Protein 5YEQ (pdb70)

Structure (mmCIF, N/CA/C/O backbone):
data_5YEQ
#
_entry.id   5YEQ
#
_cell.length_a   48.434
_cell.length_b   90.827
_cell.length_c   154.105
_cell.angle_alpha   90.00
_cell.angle_beta   90.00
_cell.angle_gamma   90.00
#
_symmetry.space_group_name_H-M   'P 21 21 21'
#
loop_
_entity.id
_entity.type
_entity.pdbx_description
1 polymer 'Ketol-acid reductoisomerase (NADP(+))'
2 non-polymer 'SULFATE ION'
3 non-polymer 'MAGNESIUM ION'
4 non-polymer 1,2-ETHANEDIOL
5 water water
#
loop_
_atom_site.group_PDB
_atom_site.id
_atom_site.type_symbol
_atom_site.label_atom_id
_atom_site.label_alt_id
_atom_site.label_comp_id
_atom_site.label_asym_id
_atom_site.label_entity_id
_atom_site.label_seq_id
_atom_site.pdbx_PDB_ins_code
_atom_site.Cartn_x
_atom_site.Cartn_y
_atom_site.Cartn_z
_atom_site.occupancy
_atom_site.B_iso_or_equiv
_atom_site.auth_seq_id
_atom_site.auth_comp_id
_atom_site.auth_asym_id
_atom_site.auth_atom_id
_atom_site.pdbx_PDB_model_num
ATOM 1 N N . ALA A 1 2 ? -8.122 107.993 31.783 1.00 47.80 2 ALA A N 1
ATOM 2 C CA . ALA A 1 2 ? -7.719 109.370 32.171 1.00 44.34 2 ALA A CA 1
ATOM 3 C C . ALA A 1 2 ? -8.356 110.336 31.219 1.00 38.94 2 ALA A C 1
ATOM 4 O O . ALA A 1 2 ? -8.679 109.974 30.102 1.00 43.64 2 ALA A O 1
ATOM 6 N N . LYS A 1 3 ? -8.514 111.581 31.661 1.00 40.24 3 LYS A N 1
ATOM 7 C CA . LYS A 1 3 ? -8.957 112.665 30.813 1.00 34.93 3 LYS A CA 1
ATOM 8 C C . LYS A 1 3 ? -7.885 112.905 29.782 1.00 35.72 3 LYS A C 1
ATOM 9 O O . LYS A 1 3 ? -6.688 113.017 30.110 1.00 36.82 3 LYS A O 1
ATOM 15 N N . ILE A 1 4 ? -8.287 112.960 28.528 1.00 36.73 4 ILE A N 1
ATOM 16 C CA . ILE A 1 4 ? -7.371 113.358 27.464 1.00 34.47 4 ILE A CA 1
ATOM 17 C C . ILE A 1 4 ? -7.769 114.783 27.088 1.00 41.03 4 ILE A C 1
ATOM 18 O O . ILE A 1 4 ? -8.958 115.062 26.847 1.00 35.96 4 ILE A O 1
ATOM 23 N N . TYR A 1 5 ? -6.810 115.688 27.036 1.00 30.61 5 TYR A N 1
ATOM 24 C CA . TYR A 1 5 ? -7.095 117.110 26.649 1.00 32.67 5 TYR A CA 1
ATOM 25 C C . TYR A 1 5 ? -6.722 117.254 25.184 1.00 35.69 5 TYR A C 1
ATOM 26 O O . TYR A 1 5 ? -5.740 116.646 24.739 1.00 32.31 5 TYR A O 1
ATOM 35 N N . THR A 1 6 ? -7.558 118.005 24.418 1.00 40.17 6 THR A N 1
ATOM 36 C CA . THR A 1 6 ? -7.333 118.319 23.000 1.00 41.15 6 THR A CA 1
ATOM 37 C C . THR A 1 6 ? -7.469 119.839 22.819 1.00 34.87 6 THR A C 1
ATOM 38 O O . THR A 1 6 ? -7.618 120.576 23.824 1.00 39.25 6 THR A O 1
ATOM 42 N N . ASP A 1 7 ? -7.409 120.311 21.576 1.00 37.66 7 ASP A N 1
ATOM 43 C CA . ASP A 1 7 ? -7.391 121.738 21.285 1.00 38.14 7 ASP A CA 1
ATOM 44 C C . ASP A 1 7 ? -8.519 122.506 21.940 1.00 43.17 7 ASP A C 1
ATOM 45 O O . ASP A 1 7 ? -8.318 123.653 22.434 1.00 40.71 7 ASP A O 1
ATOM 50 N N . LYS A 1 8 ? -9.703 121.873 21.976 1.00 47.28 8 LYS A N 1
ATOM 51 C CA . LYS A 1 8 ? -10.875 122.505 22.601 1.00 52.84 8 LYS A CA 1
ATOM 52 C C . LYS A 1 8 ? -10.723 122.809 24.091 1.00 54.04 8 LYS A C 1
ATOM 53 O O . LYS A 1 8 ? -11.524 123.589 24.634 1.00 53.95 8 LYS A O 1
ATOM 59 N N . ASP A 1 9 ? -9.719 122.233 24.765 1.00 50.14 9 ASP A N 1
ATOM 60 C CA . ASP A 1 9 ? -9.614 122.403 26.221 1.00 51.01 9 ASP A CA 1
ATOM 61 C C . ASP A 1 9 ? -8.777 123.592 26.707 1.00 44.34 9 ASP A C 1
ATOM 62 O O . ASP A 1 9 ? -8.711 123.846 27.922 1.00 43.37 9 ASP A O 1
ATOM 67 N N . VAL A 1 10 ? -8.143 124.313 25.786 1.00 39.68 10 VAL A N 1
ATOM 68 C CA . VAL A 1 10 ? -7.291 125.458 26.153 1.00 39.29 10 VAL A CA 1
ATOM 69 C C . VAL A 1 10 ? -7.166 126.433 24.971 1.00 36.90 10 VAL A C 1
ATOM 70 O O . VAL A 1 10 ? -7.117 126.032 23.821 1.00 39.89 10 VAL A O 1
ATOM 74 N N . SER A 1 11 ? -7.126 127.705 25.320 1.00 42.50 11 SER A N 1
ATOM 75 C CA . SER A 1 11 ? -6.838 128.766 24.392 1.00 43.84 11 SER A CA 1
ATOM 76 C C . SER A 1 11 ? -5.381 129.168 24.556 1.00 42.70 11 SER A C 1
ATOM 77 O O . SER A 1 11 ? -4.931 129.386 25.684 1.00 42.58 11 SER A O 1
ATOM 80 N N . LEU A 1 12 ? -4.679 129.347 23.447 1.00 47.53 12 LEU A N 1
ATOM 81 C CA . LEU A 1 12 ? -3.345 129.974 23.494 1.00 46.26 12 LEU A CA 1
ATOM 82 C C . LEU A 1 12 ? -3.314 131.321 24.192 1.00 46.31 12 LEU A C 1
ATOM 83 O O . LEU A 1 12 ? -2.265 131.771 24.640 1.00 44.77 12 LEU A O 1
ATOM 88 N N . ASP A 1 13 ? -4.474 131.956 24.333 1.00 49.44 13 ASP A N 1
ATOM 89 C CA . ASP A 1 13 ? -4.616 133.209 25.099 1.00 52.14 13 ASP A CA 1
ATOM 90 C C . ASP A 1 13 ? -3.953 133.226 26.465 1.00 44.82 13 ASP A C 1
ATOM 91 O O . ASP A 1 13 ? -3.519 134.262 26.902 1.00 44.34 13 ASP A O 1
ATOM 96 N N . VAL A 1 14 ? -3.860 132.076 27.127 1.00 38.16 14 VAL A N 1
ATOM 97 C CA . VAL A 1 14 ? -3.251 131.988 28.439 1.00 40.76 14 VAL A CA 1
ATOM 98 C C . VAL A 1 14 ? -1.735 132.343 28.420 1.00 39.66 14 VAL A C 1
ATOM 99 O O . VAL A 1 14 ? -1.185 132.801 29.446 1.00 45.14 14 VAL A O 1
ATOM 103 N N . ILE A 1 15 ? -1.083 132.085 27.289 1.00 40.92 15 ILE A N 1
ATOM 104 C CA . ILE A 1 15 ? 0.346 132.380 27.054 1.00 43.86 15 ILE A CA 1
ATOM 105 C C . ILE A 1 15 ? 0.706 133.249 25.818 1.00 47.68 15 ILE A C 1
ATOM 106 O O . ILE A 1 15 ? 1.827 133.719 25.712 1.00 42.18 15 ILE A O 1
ATOM 111 N N . LYS A 1 16 ? -0.213 133.443 24.889 1.00 44.70 16 LYS A N 1
ATOM 112 C CA . LYS A 1 16 ? 0.003 134.329 23.720 1.00 50.48 16 LYS A CA 1
ATOM 113 C C . LYS A 1 16 ? 0.798 135.633 23.955 1.00 44.67 16 LYS A C 1
ATOM 114 O O . LYS A 1 16 ? 1.556 136.041 23.074 1.00 50.34 16 LYS A O 1
ATOM 120 N N . GLU A 1 17 ? 0.585 136.277 25.107 1.00 44.55 17 GLU A N 1
ATOM 121 C CA . GLU A 1 17 ? 1.204 137.583 25.482 1.00 53.31 17 GLU A CA 1
ATOM 122 C C . GLU A 1 17 ? 2.526 137.450 26.266 1.00 54.01 17 GLU A C 1
ATOM 123 O O . GLU A 1 17 ? 3.182 138.452 26.574 1.00 48.69 17 GLU A O 1
ATOM 129 N N . LYS A 1 18 ? 2.899 136.216 26.603 1.00 46.25 18 LYS A N 1
ATOM 130 C CA . LYS A 1 18 ? 4.081 135.948 27.425 1.00 43.69 18 LYS A CA 1
ATOM 131 C C . LYS A 1 18 ? 5.298 135.761 26.526 1.00 36.31 18 LYS A C 1
ATOM 132 O O . LYS A 1 18 ? 5.206 135.300 25.390 1.00 41.65 18 LYS A O 1
ATOM 138 N N . ARG A 1 19 ? 6.448 136.185 27.023 1.00 34.66 19 ARG A N 1
ATOM 139 C CA . ARG A 1 19 ? 7.657 135.979 26.286 1.00 31.68 19 ARG A CA 1
ATOM 140 C C . ARG A 1 19 ? 8.251 134.661 26.841 1.00 24.54 19 ARG A C 1
ATOM 141 O O . ARG A 1 19 ? 8.420 134.550 28.049 1.00 30.33 19 ARG A O 1
ATOM 149 N N . VAL A 1 20 ? 8.618 133.781 25.944 1.00 26.38 20 VAL A N 1
ATOM 150 C CA . VAL A 1 20 ? 9.216 132.483 26.273 1.00 27.29 20 VAL A CA 1
ATOM 151 C C . VAL A 1 20 ? 10.728 132.447 25.977 1.00 25.20 20 VAL A C 1
ATOM 152 O O . VAL A 1 20 ? 11.160 132.829 24.917 1.00 26.99 20 VAL A O 1
ATOM 156 N N . ALA A 1 21 ? 11.515 132.004 26.951 1.00 24.78 21 ALA A N 1
ATOM 157 C CA . ALA A 1 21 ? 12.944 131.657 26.773 1.00 22.94 21 ALA A CA 1
ATOM 158 C C . ALA A 1 21 ? 13.073 130.143 26.611 1.00 22.37 21 ALA A C 1
ATOM 159 O O . ALA A 1 21 ? 12.733 129.438 27.543 1.00 25.49 21 ALA A O 1
ATOM 161 N N . VAL A 1 22 ? 13.542 129.681 25.485 1.00 21.07 22 VAL A N 1
ATOM 162 C CA . VAL A 1 22 ? 13.882 128.294 25.371 1.00 22.83 22 VAL A CA 1
ATOM 163 C C . VAL A 1 22 ? 15.386 128.147 25.669 1.00 22.60 22 VAL A C 1
ATOM 164 O O . VAL A 1 22 ? 16.265 128.736 24.971 1.00 22.25 22 VAL A O 1
ATOM 168 N N . LEU A 1 23 ? 15.695 127.441 26.756 1.00 19.85 23 LEU A N 1
ATOM 169 C CA . LEU A 1 23 ? 17.043 127.252 27.175 1.00 21.25 23 LEU A CA 1
ATOM 170 C C . LEU A 1 23 ? 17.514 125.947 26.595 1.00 24.44 23 LEU A C 1
ATOM 171 O O . LEU A 1 23 ? 17.004 124.840 26.937 1.00 24.69 23 LEU A O 1
ATOM 176 N N . GLY A 1 24 ? 18.501 126.043 25.717 1.00 25.85 24 GLY A N 1
ATOM 177 C CA . GLY A 1 24 ? 18.940 124.929 24.949 1.00 24.93 24 GLY A CA 1
ATOM 178 C C . GLY A 1 24 ? 18.390 124.858 23.543 1.00 28.44 24 GLY A C 1
ATOM 179 O O . GLY A 1 24 ? 17.294 125.313 23.259 1.00 29.12 24 GLY A O 1
ATOM 180 N N . TYR A 1 25 ? 19.191 124.344 22.618 1.00 27.28 25 TYR A N 1
ATOM 181 C CA . TYR A 1 25 ? 18.720 124.214 21.208 1.00 30.21 25 TYR A CA 1
ATOM 182 C C . TYR A 1 25 ? 19.246 122.953 20.611 1.00 33.02 25 TYR A C 1
ATOM 183 O O . TYR A 1 25 ? 19.680 122.921 19.450 1.00 30.83 25 TYR A O 1
ATOM 192 N N . GLY A 1 26 ? 19.121 121.872 21.377 1.00 31.22 26 GLY A N 1
ATOM 193 C CA . GLY A 1 26 ? 19.236 120.501 20.844 1.00 30.65 26 GLY A CA 1
ATOM 194 C C . GLY A 1 26 ? 18.022 120.086 20.099 1.00 34.56 26 GLY A C 1
ATOM 195 O O . GLY A 1 26 ? 17.249 120.909 19.664 1.00 33.06 26 GLY A O 1
ATOM 196 N N . SER A 1 27 ? 17.835 118.762 19.926 1.00 40.65 27 SER A N 1
ATOM 197 C CA . SER A 1 27 ? 16.695 118.313 19.121 1.00 40.26 27 SER A CA 1
ATOM 198 C C . SER A 1 27 ? 15.378 118.712 19.740 1.00 33.07 27 SER A C 1
ATOM 199 O O . SER A 1 27 ? 14.438 119.052 18.969 1.00 30.91 27 SER A O 1
ATOM 202 N N . GLN A 1 28 ? 15.253 118.720 21.080 1.00 34.73 28 GLN A N 1
ATOM 203 C CA . GLN A 1 28 ? 13.959 119.116 21.653 1.00 34.41 28 GLN A CA 1
ATOM 204 C C . GLN A 1 28 ? 13.812 120.628 21.622 1.00 25.48 28 GLN A C 1
ATOM 205 O O . GLN A 1 28 ? 12.786 121.113 21.257 1.00 29.06 28 GLN A O 1
ATOM 211 N N . GLY A 1 29 ? 14.849 121.344 22.013 1.00 27.25 29 GLY A N 1
ATOM 212 C CA . GLY A 1 29 ? 14.832 122.827 22.093 1.00 25.60 29 GLY A CA 1
ATOM 213 C C . GLY A 1 29 ? 14.514 123.440 20.747 1.00 21.95 29 GLY A C 1
ATOM 214 O O . GLY A 1 29 ? 13.612 124.306 20.634 1.00 28.48 29 GLY A O 1
ATOM 215 N N . ARG A 1 30 ? 15.136 122.883 19.707 1.00 26.01 30 ARG A N 1
ATOM 216 C CA . ARG A 1 30 ? 14.815 123.231 18.342 1.00 24.28 30 ARG A CA 1
ATOM 217 C C . ARG A 1 30 ? 13.395 123.056 17.954 1.00 25.78 30 ARG A C 1
ATOM 218 O O . ARG A 1 30 ? 12.697 124.052 17.572 1.00 26.93 30 ARG A O 1
ATOM 226 N N . ALA A 1 31 ? 12.851 121.819 18.188 1.00 25.79 31 ALA A N 1
ATOM 227 C CA . ALA A 1 31 ? 11.453 121.620 17.881 1.00 23.80 31 ALA A CA 1
ATOM 228 C C . ALA A 1 31 ? 10.531 122.513 18.568 1.00 26.35 31 ALA A C 1
ATOM 229 O O . ALA A 1 31 ? 9.673 123.120 17.927 1.00 29.44 31 ALA A O 1
ATOM 231 N N . TRP A 1 32 ? 10.679 122.691 19.889 1.00 24.43 32 TRP A N 1
ATOM 232 C CA . TRP A 1 32 ? 9.766 123.473 20.619 1.00 27.53 32 TRP A CA 1
ATOM 233 C C . TRP A 1 32 ? 9.877 124.934 20.167 1.00 25.95 32 TRP A C 1
ATOM 234 O O . TRP A 1 32 ? 8.873 125.588 19.997 1.00 25.83 32 TRP A O 1
ATOM 245 N N . ALA A 1 33 ? 11.097 125.402 19.939 1.00 27.09 33 ALA A N 1
ATOM 246 C CA . ALA A 1 33 ? 11.253 126.831 19.559 1.00 28.25 33 ALA A CA 1
ATOM 247 C C . ALA A 1 33 ? 10.564 127.163 18.186 1.00 24.83 33 ALA A C 1
ATOM 248 O O . ALA A 1 33 ? 9.822 128.174 18.076 1.00 29.74 33 ALA A O 1
ATOM 250 N N . LEU A 1 34 ? 10.832 126.301 17.243 1.00 26.43 34 LEU A N 1
ATOM 251 C CA . LEU A 1 34 ? 10.190 126.333 15.936 1.00 31.64 34 LEU A CA 1
ATOM 252 C C . LEU A 1 34 ? 8.653 126.275 15.991 1.00 31.04 34 LEU A C 1
ATOM 253 O O . LEU A 1 34 ? 7.977 127.162 15.433 1.00 29.55 34 LEU A O 1
ATOM 258 N N . ASN A 1 35 ? 8.083 125.353 16.813 1.00 29.84 35 ASN A N 1
ATOM 259 C CA . ASN A 1 35 ? 6.629 125.339 16.943 1.00 28.07 35 ASN A CA 1
ATOM 260 C C . ASN A 1 35 ? 5.998 126.481 17.637 1.00 29.87 35 ASN A C 1
ATOM 261 O O . ASN A 1 35 ? 4.978 126.986 17.171 1.00 34.26 35 ASN A O 1
ATOM 266 N N . LEU A 1 36 ? 6.615 126.940 18.744 1.00 27.01 36 LEU A N 1
ATOM 267 C CA . LEU A 1 36 ? 6.100 128.045 19.510 1.00 29.04 36 LEU A CA 1
ATOM 268 C C . LEU A 1 36 ? 6.019 129.317 18.692 1.00 31.35 36 LEU A C 1
ATOM 269 O O . LEU A 1 36 ? 5.050 130.088 18.798 1.00 31.60 36 LEU A O 1
ATOM 274 N N . ARG A 1 37 ? 7.113 129.598 17.989 1.00 31.62 37 ARG A N 1
ATOM 275 C CA . ARG A 1 37 ? 7.170 130.778 17.136 1.00 31.59 37 ARG A CA 1
ATOM 276 C C . ARG A 1 37 ? 6.097 130.716 16.034 1.00 34.19 37 ARG A C 1
ATOM 277 O O . ARG A 1 37 ? 5.417 131.735 15.771 1.00 40.58 37 ARG A O 1
ATOM 285 N N . ASP A 1 38 ? 5.962 129.588 15.375 1.00 33.36 38 ASP A N 1
ATOM 286 C CA . ASP A 1 38 ? 4.791 129.362 14.434 1.00 39.94 38 ASP A CA 1
ATOM 287 C C . ASP A 1 38 ? 3.409 129.568 15.038 1.00 41.95 38 ASP A C 1
ATOM 288 O O . ASP A 1 38 ? 2.494 130.072 14.360 1.00 37.74 38 ASP A O 1
ATOM 293 N N . SER A 1 39 ? 3.254 129.251 16.319 1.00 32.21 39 SER A N 1
ATOM 294 C CA . SER A 1 39 ? 1.988 129.497 16.994 1.00 32.60 39 SER A CA 1
ATOM 295 C C . SER A 1 39 ? 1.877 130.948 17.434 1.00 35.89 39 SER A C 1
ATOM 296 O O . SER A 1 39 ? 0.932 131.293 18.099 1.00 37.62 39 SER A O 1
ATOM 299 N N . GLY A 1 40 ? 2.864 131.804 17.101 1.00 34.68 40 GLY A N 1
ATOM 300 C CA . GLY A 1 40 ? 2.806 133.221 17.383 1.00 32.72 40 GLY A CA 1
ATOM 301 C C . GLY A 1 40 ? 3.225 133.611 18.775 1.00 32.02 40 GLY A C 1
ATOM 302 O O . GLY A 1 40 ? 2.832 134.687 19.274 1.00 37.87 40 GLY A O 1
ATOM 303 N N . ILE A 1 41 ? 4.041 132.753 19.400 1.00 33.55 41 ILE A N 1
ATOM 304 C CA . ILE A 1 41 ? 4.562 132.968 20.752 1.00 34.26 41 ILE A CA 1
ATOM 305 C C . ILE A 1 41 ? 5.928 133.617 20.562 1.00 32.79 41 ILE A C 1
ATOM 306 O O . ILE A 1 41 ? 6.689 133.245 19.661 1.00 34.81 41 ILE A O 1
ATOM 311 N N . LYS A 1 42 ? 6.213 134.602 21.403 1.00 39.38 42 LYS A N 1
ATOM 312 C CA . LYS A 1 42 ? 7.472 135.298 21.342 1.00 36.74 42 LYS A CA 1
ATOM 313 C C . LYS A 1 42 ? 8.485 134.319 21.999 1.00 33.70 42 LYS A C 1
ATOM 314 O O . LYS A 1 42 ? 8.332 134.000 23.206 1.00 38.19 42 LYS A O 1
ATOM 320 N N . VAL A 1 43 ? 9.473 133.893 21.205 1.00 31.28 43 VAL A N 1
ATOM 321 C CA . VAL A 1 43 ? 10.571 132.984 21.619 1.00 31.61 43 VAL A CA 1
ATOM 322 C C . VAL A 1 43 ? 11.970 133.631 21.565 1.00 31.29 43 VAL A C 1
ATOM 323 O O . VAL A 1 43 ? 12.328 134.226 20.563 1.00 29.37 43 VAL A O 1
ATOM 327 N N . SER A 1 44 ? 12.730 133.476 22.633 1.00 26.21 44 SER A N 1
ATOM 328 C CA . SER A 1 44 ? 14.174 133.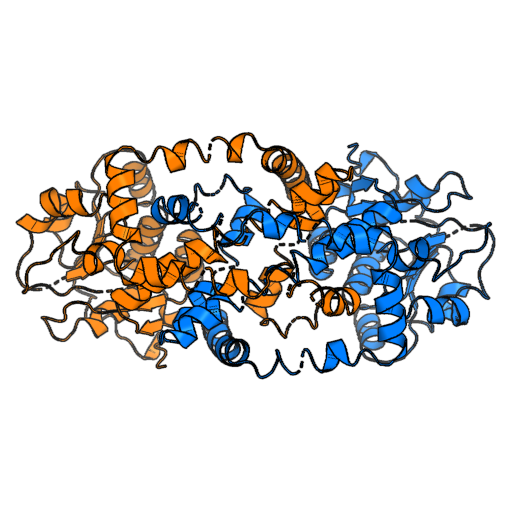821 22.681 1.00 28.04 44 SER A CA 1
ATOM 329 C C . SER A 1 44 ? 14.906 132.533 23.021 1.00 29.29 44 SER A C 1
ATOM 330 O O . SER A 1 44 ? 14.524 131.828 23.994 1.00 31.40 44 SER A O 1
ATOM 333 N N . VAL A 1 45 ? 15.938 132.223 22.268 1.00 24.13 45 VAL A N 1
ATOM 334 C CA . VAL A 1 45 ? 16.799 131.072 22.564 1.00 22.55 45 VAL A CA 1
ATOM 335 C C . VAL A 1 45 ? 17.943 131.531 23.451 1.00 25.90 45 VAL A C 1
ATOM 336 O O . VAL A 1 45 ? 18.667 132.464 23.054 1.00 23.11 45 VAL A O 1
ATOM 340 N N . GLY A 1 46 ? 18.084 130.915 24.618 1.00 23.63 46 GLY A N 1
ATOM 341 C CA . GLY A 1 46 ? 19.185 131.177 25.510 1.00 20.84 46 GLY A CA 1
ATOM 342 C C . GLY A 1 46 ? 20.145 130.063 25.669 1.00 25.45 46 GLY A C 1
ATOM 343 O O . GLY A 1 46 ? 19.786 128.916 25.918 1.00 24.60 46 GLY A O 1
ATOM 344 N N . LEU A 1 47 ? 21.423 130.402 25.552 1.00 23.33 47 LEU A N 1
ATOM 345 C CA . LEU A 1 47 ? 22.463 129.411 25.433 1.00 23.95 47 LEU A CA 1
ATOM 346 C C . LEU A 1 47 ? 23.758 129.814 26.201 1.00 28.24 47 LEU A C 1
ATOM 347 O O . LEU A 1 47 ? 24.078 131.006 26.289 1.00 30.07 47 LEU A O 1
ATOM 352 N N . GLU A 1 48 ? 24.475 128.813 26.704 1.00 26.30 48 GLU A N 1
ATOM 353 C CA . GLU A 1 48 ? 25.665 129.099 27.518 1.00 29.48 48 GLU A CA 1
ATOM 354 C C . GLU A 1 48 ? 26.885 129.378 26.652 1.00 32.71 48 GLU A C 1
ATOM 355 O O . GLU A 1 48 ? 27.823 130.027 27.112 1.00 36.56 48 GLU A O 1
ATOM 361 N N . ARG A 1 49 ? 26.927 128.792 25.477 1.00 30.04 49 ARG A N 1
ATOM 362 C CA . ARG A 1 49 ? 28.079 128.993 24.575 1.00 38.27 49 ARG A CA 1
ATOM 363 C C . ARG A 1 49 ? 27.658 129.301 23.164 1.00 38.61 49 ARG A C 1
ATOM 364 O O . ARG A 1 49 ? 26.572 128.923 22.705 1.00 33.84 49 ARG A O 1
ATOM 372 N N . GLU A 1 50 ? 28.607 129.881 22.421 1.00 40.71 50 GLU A N 1
ATOM 373 C CA . GLU A 1 50 ? 28.430 130.153 20.995 1.00 39.26 50 GLU A CA 1
ATOM 374 C C . GLU A 1 50 ? 29.072 129.060 20.184 1.00 43.00 50 GLU A C 1
ATOM 375 O O . GLU A 1 50 ? 30.048 129.298 19.484 1.00 45.88 50 GLU A O 1
ATOM 381 N N . GLY A 1 51 ? 28.453 127.892 20.214 1.00 38.92 51 GLY A N 1
ATOM 382 C CA . GLY A 1 51 ? 28.894 126.734 19.461 1.00 35.73 51 GLY A CA 1
ATOM 383 C C . GLY A 1 51 ? 27.885 126.261 18.477 1.00 35.06 51 GLY A C 1
ATOM 384 O O . GLY A 1 51 ? 27.193 127.065 17.837 1.00 35.46 51 GLY A O 1
ATOM 385 N N . ASN A 1 52 ? 27.767 124.941 18.305 1.00 31.76 52 ASN A N 1
ATOM 386 C CA . ASN A 1 52 ? 26.933 124.433 17.229 1.00 33.71 52 ASN A CA 1
ATOM 387 C C . ASN A 1 52 ? 25.433 124.707 17.366 1.00 32.63 52 ASN A C 1
ATOM 388 O O . ASN A 1 52 ? 24.749 124.960 16.353 1.00 34.22 52 ASN A O 1
ATOM 393 N N . SER A 1 53 ? 24.928 124.616 18.613 1.00 34.63 53 SER A N 1
ATOM 394 C CA . SER A 1 53 ? 23.490 124.887 18.889 1.00 34.66 53 SER A CA 1
ATOM 395 C C . SER A 1 53 ? 23.192 126.348 18.478 1.00 26.57 53 SER A C 1
ATOM 396 O O . SER A 1 53 ? 22.152 126.666 17.874 1.00 31.36 53 SER A O 1
ATOM 399 N N . TRP A 1 54 ? 24.100 127.181 18.904 1.00 31.28 54 TRP A N 1
ATOM 400 C CA . TRP A 1 54 ? 24.032 128.640 18.671 1.00 27.76 54 TRP A CA 1
ATOM 401 C C . TRP A 1 54 ? 23.949 128.880 17.166 1.00 27.94 54 TRP A C 1
ATOM 402 O O . TRP A 1 54 ? 23.061 129.567 16.707 1.00 26.18 54 TRP A O 1
ATOM 413 N N . LYS A 1 55 ? 24.832 128.248 16.402 1.00 32.44 55 LYS A N 1
ATOM 414 C CA . LYS A 1 55 ? 24.805 128.379 14.929 1.00 30.02 55 LYS A CA 1
ATOM 415 C C . LYS A 1 55 ? 23.542 127.832 14.312 1.00 32.94 55 LYS A C 1
ATOM 416 O O . LYS A 1 55 ? 22.974 128.393 13.384 1.00 27.46 55 LYS A O 1
ATOM 422 N N . GLN A 1 56 ? 23.041 126.696 14.843 1.00 33.73 56 GLN A N 1
ATOM 423 C CA . GLN A 1 56 ? 21.835 126.187 14.282 1.00 31.13 56 GLN A CA 1
ATOM 424 C C . GLN A 1 56 ? 20.684 127.099 14.550 1.00 27.43 56 GLN A C 1
ATOM 425 O O . GLN A 1 56 ? 19.795 127.231 13.673 1.00 28.78 56 GLN A O 1
ATOM 431 N N . ALA A 1 57 ? 20.648 127.761 15.715 1.00 25.83 57 ALA A N 1
ATOM 432 C CA . ALA A 1 57 ? 19.555 128.632 16.022 1.00 25.75 57 ALA A CA 1
ATOM 433 C C . ALA A 1 57 ? 19.574 129.809 15.050 1.00 28.24 57 ALA A C 1
ATOM 434 O O . ALA A 1 57 ? 18.534 130.246 14.554 1.00 26.12 57 ALA A O 1
ATOM 436 N N . GLU A 1 58 ? 20.771 130.306 14.819 1.00 29.48 58 GLU A N 1
ATOM 437 C CA . GLU A 1 58 ? 20.965 131.383 13.822 1.00 28.99 58 GLU A CA 1
ATOM 438 C C . GLU A 1 58 ? 20.499 130.992 12.413 1.00 27.98 58 GLU A C 1
ATOM 439 O O . GLU A 1 58 ? 19.825 131.750 11.758 1.00 28.33 58 GLU A O 1
ATOM 445 N N . ASN A 1 59 ? 20.768 129.774 12.032 1.00 34.18 59 ASN A N 1
ATOM 446 C CA . ASN A 1 59 ? 20.258 129.190 10.776 1.00 37.78 59 ASN A CA 1
ATOM 447 C C . ASN A 1 59 ? 18.764 129.165 10.648 1.00 38.50 59 ASN A C 1
ATOM 448 O O . ASN A 1 59 ? 18.245 129.317 9.536 1.00 34.21 59 ASN A O 1
ATOM 453 N N . ASP A 1 60 ? 18.085 129.072 11.790 1.00 29.15 60 ASP A N 1
ATOM 454 C CA . ASP A 1 60 ? 16.670 129.023 11.873 1.00 27.53 60 ASP A CA 1
ATOM 455 C C . ASP A 1 60 ? 16.061 130.337 12.089 1.00 27.70 60 ASP A C 1
ATOM 456 O O . ASP A 1 60 ? 14.878 130.457 12.275 1.00 30.62 60 ASP A O 1
ATOM 461 N N . GLY A 1 61 ? 16.896 131.418 12.021 1.00 31.52 61 GLY A N 1
ATOM 462 C CA . GLY A 1 61 ? 16.399 132.751 12.120 1.00 26.98 61 GLY A CA 1
ATOM 463 C C . GLY A 1 61 ? 16.275 133.311 13.472 1.00 28.90 61 GLY A C 1
ATOM 464 O O . GLY A 1 61 ? 15.651 134.337 13.625 1.00 32.81 61 GLY A O 1
ATOM 465 N N . PHE A 1 62 ? 16.792 132.603 14.479 1.00 29.01 62 PHE A N 1
ATOM 466 C CA . PHE A 1 62 ? 16.815 133.164 15.823 1.00 27.58 62 PHE A CA 1
ATOM 467 C C . PHE A 1 62 ? 18.145 133.884 16.047 1.00 24.65 62 PHE A C 1
ATOM 468 O O . PHE A 1 62 ? 19.214 133.362 15.696 1.00 27.49 62 PHE A O 1
ATOM 476 N N . LYS A 1 63 ? 18.055 135.029 16.737 1.00 24.17 63 LYS A N 1
ATOM 477 C CA . LYS A 1 63 ? 19.273 135.628 17.290 1.00 23.39 63 LYS A CA 1
ATOM 478 C C . LYS A 1 63 ? 19.447 135.137 18.740 1.00 21.68 63 LYS A C 1
ATOM 479 O O . LYS A 1 63 ? 18.747 135.599 19.617 1.00 24.39 63 LYS A O 1
ATOM 485 N N . PRO A 1 64 ? 20.354 134.232 18.941 1.00 23.38 64 PRO A N 1
ATOM 486 C CA . PRO A 1 64 ? 20.357 133.697 20.294 1.00 26.52 64 PRO A CA 1
ATOM 487 C C . PRO A 1 64 ? 20.986 134.650 21.273 1.00 30.23 64 PRO A C 1
ATOM 488 O O . PRO A 1 64 ? 21.684 135.570 20.872 1.00 27.79 64 PRO A O 1
ATOM 492 N N . LEU A 1 65 ? 20.692 134.436 22.540 1.00 24.50 65 LEU A N 1
ATOM 493 C CA . LEU A 1 65 ? 21.154 135.288 23.640 1.00 28.12 65 LEU A CA 1
ATOM 494 C C . LEU A 1 65 ? 21.907 134.366 24.621 1.00 27.38 65 LEU A C 1
ATOM 495 O O . LEU A 1 65 ? 21.590 133.199 24.753 1.00 25.73 65 LEU A O 1
ATOM 500 N N . ARG A 1 66 ? 22.871 134.910 25.354 1.00 28.89 66 ARG A N 1
ATOM 501 C CA . ARG A 1 66 ? 23.334 134.247 26.576 1.00 27.80 66 ARG A CA 1
ATOM 502 C C . ARG A 1 66 ? 22.148 133.927 27.483 1.00 24.72 66 ARG A C 1
ATOM 503 O O . ARG A 1 66 ? 21.191 134.696 27.634 1.00 23.80 66 ARG A O 1
ATOM 511 N N . THR A 1 67 ? 22.262 132.793 28.170 1.00 27.13 67 THR A N 1
ATOM 512 C CA . THR A 1 67 ? 21.149 132.337 29.009 1.00 25.18 67 THR A CA 1
ATOM 513 C C . THR A 1 67 ? 20.511 133.419 29.903 1.00 24.55 67 THR A C 1
ATOM 514 O O . THR A 1 67 ? 19.303 133.645 29.879 1.00 24.84 67 THR A O 1
ATOM 518 N N . GLU A 1 68 ? 21.331 134.122 30.678 1.00 24.39 68 GLU A N 1
ATOM 519 C CA . GLU A 1 68 ? 20.794 135.109 31.634 1.00 26.88 68 GLU A CA 1
ATOM 520 C C . GLU A 1 68 ? 20.090 136.255 30.932 1.00 25.23 68 GLU A C 1
ATOM 521 O O . GLU A 1 68 ? 19.116 136.793 31.432 1.00 25.87 68 GLU A O 1
ATOM 527 N N . GLU A 1 69 ? 20.542 136.562 29.712 1.00 28.68 69 GLU A N 1
ATOM 528 C CA . GLU A 1 69 ? 19.856 137.612 28.945 1.00 31.70 69 GLU A CA 1
ATOM 529 C C . GLU A 1 69 ? 18.485 137.140 28.412 1.00 29.33 69 GLU A C 1
ATOM 530 O O . GLU A 1 69 ? 17.532 137.908 28.413 1.00 29.17 69 GLU A O 1
ATOM 536 N N . ALA A 1 70 ? 18.420 135.906 27.965 1.00 25.60 70 ALA A N 1
ATOM 537 C CA . ALA A 1 70 ? 17.105 135.338 27.637 1.00 25.28 70 ALA A CA 1
ATOM 538 C C . ALA A 1 70 ? 16.149 135.320 28.833 1.00 24.33 70 ALA A C 1
ATOM 539 O O . ALA A 1 70 ? 15.006 135.695 28.697 1.00 27.75 70 ALA A O 1
ATOM 541 N N . VAL A 1 71 ? 16.630 134.944 30.016 1.00 23.53 71 VAL A N 1
ATOM 542 C CA . VAL A 1 71 ? 15.833 134.900 31.221 1.00 24.34 71 VAL A CA 1
ATOM 543 C C . VAL A 1 71 ? 15.320 136.280 31.643 1.00 28.46 71 VAL A C 1
ATOM 544 O O . VAL A 1 71 ? 14.119 136.458 31.826 1.00 28.33 71 VAL A O 1
ATOM 548 N N . ARG A 1 72 ? 16.215 137.278 31.720 1.00 27.98 72 ARG A N 1
ATOM 549 C CA . ARG A 1 72 ? 15.809 138.618 32.137 1.00 31.92 72 ARG A CA 1
ATOM 550 C C . ARG A 1 72 ? 14.768 139.208 31.220 1.00 32.93 72 ARG A C 1
ATOM 551 O O . ARG A 1 72 ? 13.970 140.044 31.655 1.00 40.07 72 ARG A O 1
ATOM 559 N N . ASN A 1 73 ? 14.763 138.785 29.973 1.00 33.03 73 ASN A N 1
ATOM 560 C CA . ASN A 1 73 ? 13.812 139.266 28.983 1.00 34.54 73 ASN A CA 1
ATOM 561 C C . ASN A 1 73 ? 12.600 138.398 28.737 1.00 37.78 73 ASN A C 1
ATOM 562 O O . ASN A 1 73 ? 11.900 138.626 27.783 1.00 37.56 73 ASN A O 1
ATOM 567 N N . SER A 1 74 ? 12.326 137.462 29.639 1.00 29.56 74 SER A N 1
ATOM 568 C CA . SER A 1 74 ? 11.264 136.503 29.424 1.00 30.55 74 SER A CA 1
ATOM 569 C C . SER A 1 74 ? 10.375 136.286 30.635 1.00 27.94 74 SER A C 1
ATOM 570 O O . SER A 1 74 ? 10.740 136.620 31.786 1.00 34.11 74 SER A O 1
ATOM 573 N N . ASP A 1 75 ? 9.184 135.799 30.381 1.00 28.70 75 ASP A N 1
ATOM 574 C CA . ASP A 1 75 ? 8.221 135.415 31.438 1.00 29.97 75 ASP A CA 1
ATOM 575 C C . ASP A 1 75 ? 8.178 133.890 31.759 1.00 26.92 75 ASP A C 1
ATOM 576 O O . ASP A 1 75 ? 7.928 133.511 32.898 1.00 30.37 75 ASP A O 1
ATOM 581 N N . ILE A 1 76 ? 8.399 133.067 30.748 1.00 26.75 76 ILE A N 1
ATOM 582 C CA . ILE A 1 76 ? 8.261 131.589 30.850 1.00 23.25 76 ILE A CA 1
ATOM 583 C C . ILE A 1 76 ? 9.632 131.013 30.439 1.00 21.09 76 ILE A C 1
ATOM 584 O O . ILE A 1 76 ? 10.079 131.261 29.324 1.00 23.76 76 ILE A O 1
ATOM 589 N N . ILE A 1 77 ? 10.257 130.320 31.341 1.00 20.12 77 ILE A N 1
ATOM 590 C CA . ILE A 1 77 ? 11.621 129.795 31.157 1.00 22.14 77 ILE A CA 1
ATOM 591 C C . ILE A 1 77 ? 11.498 128.293 30.921 1.00 22.80 77 ILE A C 1
ATOM 592 O O . ILE A 1 77 ? 11.093 127.604 31.851 1.00 24.25 77 ILE A O 1
ATOM 597 N N . ILE A 1 78 ? 11.892 127.806 29.729 1.00 21.04 78 ILE A N 1
ATOM 598 C CA . ILE A 1 78 ? 11.749 126.391 29.417 1.00 21.88 78 ILE A CA 1
ATOM 599 C C . ILE A 1 78 ? 13.134 125.784 29.445 1.00 22.39 78 ILE A C 1
ATOM 600 O O . ILE A 1 78 ? 13.995 126.136 28.616 1.00 21.98 78 ILE A O 1
ATOM 605 N N . PHE A 1 79 ? 13.315 124.813 30.343 1.00 21.79 79 PHE A N 1
ATOM 606 C CA . PHE A 1 79 ? 14.596 124.050 30.438 1.00 22.57 79 PHE A CA 1
ATOM 607 C C . PHE A 1 79 ? 14.713 122.893 29.483 1.00 25.53 79 PHE A C 1
ATOM 608 O O . PHE A 1 79 ? 14.295 121.746 29.820 1.00 28.08 79 PHE A O 1
ATOM 616 N N . LEU A 1 80 ? 15.308 123.093 28.303 1.00 24.64 80 LEU A N 1
ATOM 617 C CA . LEU A 1 80 ? 15.440 122.030 27.354 1.00 24.11 80 LEU A CA 1
ATOM 618 C C . LEU A 1 80 ? 16.927 121.690 27.191 1.00 26.85 80 LEU A C 1
ATOM 619 O O . LEU A 1 80 ? 17.470 121.651 26.079 1.00 24.40 80 LEU A O 1
ATOM 624 N N . LEU A 1 81 ? 17.535 121.471 28.334 1.00 25.22 81 LEU A N 1
ATOM 625 C CA . LEU A 1 81 ? 18.981 121.200 28.514 1.00 26.00 81 LEU A CA 1
ATOM 626 C C . LEU A 1 81 ? 19.128 119.818 29.149 1.00 27.33 81 LEU A C 1
ATOM 627 O O . LEU A 1 81 ? 18.232 119.333 29.881 1.00 27.12 81 LEU A O 1
ATOM 632 N N . PRO A 1 82 ? 20.274 119.186 28.932 1.00 29.55 82 PRO A N 1
ATOM 633 C CA . PRO A 1 82 ? 20.548 117.955 29.636 1.00 28.98 82 PRO A CA 1
ATOM 634 C C . PRO A 1 82 ? 20.250 118.029 31.173 1.00 28.30 82 PRO A C 1
ATOM 635 O O . PRO A 1 82 ? 20.639 118.988 31.857 1.00 27.30 82 PRO A O 1
ATOM 639 N N . ASP A 1 83 ? 19.623 116.992 31.726 1.00 27.29 83 ASP A N 1
ATOM 640 C CA . ASP A 1 83 ? 19.188 116.993 33.109 1.00 25.54 83 ASP A CA 1
ATOM 641 C C . ASP A 1 83 ? 20.328 117.310 34.091 1.00 26.75 83 ASP A C 1
ATOM 642 O O . ASP A 1 83 ? 20.139 118.029 35.042 1.00 28.82 83 ASP A O 1
ATOM 655 N N . ILE A 1 85 ? 22.965 119.050 33.794 1.00 27.23 85 ILE A N 1
ATOM 656 C CA . ILE A 1 85 ? 23.516 120.460 33.823 1.00 28.81 85 ILE A CA 1
ATOM 657 C C . ILE A 1 85 ? 22.527 121.514 34.269 1.00 27.46 85 ILE A C 1
ATOM 658 O O . ILE A 1 85 ? 22.913 122.653 34.479 1.00 26.78 85 ILE A O 1
ATOM 663 N N . GLN A 1 86 ? 21.253 121.136 34.405 1.00 25.07 86 GLN A N 1
ATOM 664 C CA . GLN A 1 86 ? 20.201 122.072 34.759 1.00 24.35 86 GLN A CA 1
ATOM 665 C C . GLN A 1 86 ? 20.440 122.764 36.068 1.00 26.55 86 GLN A C 1
ATOM 666 O O . GLN A 1 86 ? 20.113 123.936 36.160 1.00 25.34 86 GLN A O 1
ATOM 672 N N . ARG A 1 87 ? 20.920 122.052 37.094 1.00 24.75 87 ARG A N 1
ATOM 673 C CA . ARG A 1 87 ? 21.069 122.677 38.405 1.00 27.70 87 ARG A CA 1
ATOM 674 C C . ARG A 1 87 ? 22.028 123.856 38.356 1.00 26.18 87 ARG A C 1
ATOM 675 O O . ARG A 1 87 ? 21.748 124.924 38.944 1.00 27.60 87 ARG A O 1
ATOM 683 N N . THR A 1 88 ? 23.153 123.674 37.688 1.00 28.39 88 THR A N 1
ATOM 684 C CA . THR A 1 88 ? 24.164 124.751 37.689 1.00 30.58 88 THR A CA 1
ATOM 685 C C . THR A 1 88 ? 23.716 125.907 36.810 1.00 31.39 88 THR A C 1
ATOM 686 O O . THR A 1 88 ? 23.867 127.048 37.214 1.00 26.95 88 THR A O 1
ATOM 690 N N . VAL A 1 89 ? 23.061 125.609 35.683 1.00 28.53 89 VAL A N 1
ATOM 691 C CA . VAL A 1 89 ? 22.499 126.683 34.854 1.00 25.33 89 VAL A CA 1
ATOM 692 C C . VAL A 1 89 ? 21.436 127.438 35.647 1.00 25.83 89 VAL A C 1
ATOM 693 O O . VAL A 1 89 ? 21.344 128.686 35.590 1.00 25.73 89 VAL A O 1
ATOM 697 N N . TYR A 1 90 ? 20.612 126.713 36.413 1.00 24.34 90 TYR A N 1
ATOM 698 C CA . TYR A 1 90 ? 19.608 127.382 37.173 1.00 21.70 90 TYR A CA 1
ATOM 699 C C . TYR A 1 90 ? 20.248 128.300 38.204 1.00 22.58 90 TYR A C 1
ATOM 700 O O . TYR A 1 90 ? 19.871 129.464 38.276 1.00 24.55 90 TYR A O 1
ATOM 709 N N . LEU A 1 91 ? 21.168 127.797 39.008 1.00 24.47 91 LEU A N 1
ATOM 710 C CA . LEU A 1 91 ? 21.716 128.646 40.111 1.00 25.49 91 LEU A CA 1
ATOM 711 C C . LEU A 1 91 ? 22.407 129.895 39.562 1.00 27.87 91 LEU A C 1
ATOM 712 O O . LEU A 1 91 ? 22.270 131.018 40.130 1.00 30.45 91 LEU A O 1
ATOM 717 N N . GLU A 1 92 ? 23.149 129.691 38.487 1.00 25.72 92 GLU A N 1
ATOM 718 C CA . GLU A 1 92 ? 23.988 130.739 37.925 1.00 30.78 92 GLU A CA 1
ATOM 719 C C . GLU A 1 92 ? 23.266 131.714 37.006 1.00 27.75 92 GLU A C 1
ATOM 720 O O . GLU A 1 92 ? 23.587 132.913 37.027 1.00 28.05 92 GLU A O 1
ATOM 726 N N . ARG A 1 93 ? 22.325 131.214 36.185 1.00 25.14 93 ARG A N 1
ATOM 727 C CA . ARG A 1 93 ? 21.744 132.022 35.106 1.00 22.92 93 ARG A CA 1
ATOM 728 C C . ARG A 1 93 ? 20.264 132.279 35.179 1.00 25.63 93 ARG A C 1
ATOM 729 O O . ARG A 1 93 ? 19.767 133.057 34.398 1.00 25.61 93 ARG A O 1
ATOM 737 N N . VAL A 1 94 ? 19.531 131.627 36.062 1.00 22.10 94 VAL A N 1
ATOM 738 C CA . VAL A 1 94 ? 18.066 131.812 36.106 1.00 23.30 94 VAL A CA 1
ATOM 739 C C . VAL A 1 94 ? 17.647 132.367 37.459 1.00 22.40 94 VAL A C 1
ATOM 740 O O . VAL A 1 94 ? 17.039 133.434 37.533 1.00 25.78 94 VAL A O 1
ATOM 744 N N . LYS A 1 95 ? 18.007 131.664 38.550 1.00 24.90 95 LYS A N 1
ATOM 745 C CA . LYS A 1 95 ? 17.560 131.991 39.909 1.00 25.60 95 LYS A CA 1
ATOM 746 C C . LYS A 1 95 ? 17.804 133.460 40.296 1.00 29.93 95 LYS A C 1
ATOM 747 O O . LYS A 1 95 ? 16.907 134.090 40.833 1.00 29.46 95 LYS A O 1
ATOM 753 N N . PRO A 1 96 ? 18.986 134.015 39.935 1.00 30.17 96 PRO A N 1
ATOM 754 C CA . PRO A 1 96 ? 19.161 135.471 40.248 1.00 30.22 96 PRO A CA 1
ATOM 755 C C . PRO A 1 96 ? 18.192 136.447 39.629 1.00 32.29 96 PRO A C 1
ATOM 756 O O . PRO A 1 96 ? 18.049 137.563 40.175 1.00 29.49 96 PRO A O 1
ATOM 760 N N . TYR A 1 97 ? 17.499 136.068 38.551 1.00 28.60 97 TYR A N 1
ATOM 761 C CA . TYR A 1 97 ? 16.683 136.931 37.798 1.00 30.30 97 TYR A CA 1
ATOM 762 C C . TYR A 1 97 ? 15.236 136.595 37.904 1.00 31.90 97 TYR A C 1
ATOM 763 O O . TYR A 1 97 ? 14.442 137.197 37.218 1.00 34.38 97 TYR A O 1
ATOM 772 N N . LEU A 1 98 ? 14.881 135.646 38.762 1.00 33.11 98 LEU A N 1
ATOM 773 C CA . LEU A 1 98 ? 13.459 135.277 38.910 1.00 37.26 98 LEU A CA 1
ATOM 774 C C . LEU A 1 98 ? 12.679 136.325 39.690 1.00 36.78 98 LEU A C 1
ATOM 775 O O . LEU A 1 98 ? 13.192 137.024 40.633 1.00 36.86 98 LEU A O 1
ATOM 780 N N . LYS A 1 99 ? 11.432 136.455 39.270 1.00 35.67 99 LYS A N 1
ATOM 781 C CA . LYS A 1 99 ? 10.507 137.416 39.832 1.00 37.34 99 LYS A CA 1
ATOM 782 C C . LYS A 1 99 ? 9.176 136.734 39.940 1.00 36.05 99 LYS A C 1
ATOM 783 O O . LYS A 1 99 ? 8.837 135.878 39.139 1.00 32.18 99 LYS A O 1
ATOM 789 N N . GLU A 1 100 ? 8.369 137.244 40.841 1.00 34.50 100 GLU A N 1
ATOM 790 C CA . GLU A 1 100 ? 7.000 136.814 41.002 1.00 37.19 100 GLU A CA 1
ATOM 791 C C . GLU A 1 100 ? 6.274 136.724 39.642 1.00 38.66 100 GLU A C 1
ATOM 792 O O . GLU A 1 100 ? 6.449 137.567 38.727 1.00 32.10 100 GLU A O 1
ATOM 798 N N . GLY A 1 101 ? 5.564 135.597 39.494 1.00 36.73 101 GLY A N 1
ATOM 799 C CA . GLY A 1 101 ? 4.694 135.361 38.364 1.00 35.82 101 GLY A CA 1
ATOM 800 C C . GLY A 1 101 ? 5.339 134.725 37.161 1.00 35.32 101 GLY A C 1
ATOM 801 O O . GLY A 1 101 ? 4.613 134.381 36.244 1.00 33.27 101 GLY A O 1
ATOM 810 N N . ASP A 1 103 ? 7.336 131.659 35.145 1.00 31.51 103 ASP A N 1
ATOM 811 C CA . ASP A 1 103 ? 7.095 130.195 35.075 1.00 27.08 103 ASP A CA 1
ATOM 812 C C . ASP A 1 103 ? 8.413 129.465 34.818 1.00 25.68 103 ASP A C 1
ATOM 813 O O . ASP A 1 103 ? 9.253 129.943 34.037 1.00 25.15 103 ASP A O 1
ATOM 818 N N . LEU A 1 104 ? 8.597 128.316 35.470 1.00 26.00 104 LEU A N 1
ATOM 819 C CA . LEU A 1 104 ? 9.745 127.460 35.272 1.00 24.19 104 LEU A CA 1
ATOM 820 C C . LEU A 1 104 ? 9.109 126.179 34.629 1.00 24.01 104 LEU A C 1
ATOM 821 O O . LEU A 1 104 ? 8.196 125.564 35.204 1.00 22.26 104 LEU A O 1
ATOM 826 N N . VAL A 1 105 ? 9.559 125.814 33.422 1.00 20.35 105 VAL A N 1
ATOM 827 C CA . VAL A 1 105 ? 8.887 124.785 32.664 1.00 19.74 105 VAL A CA 1
ATOM 828 C C . VAL A 1 105 ? 9.927 123.743 32.245 1.00 20.66 105 VAL A C 1
ATOM 829 O O . VAL A 1 105 ? 11.040 124.121 31.805 1.00 22.32 105 VAL A O 1
ATOM 833 N N . PHE A 1 106 ? 9.560 122.481 32.403 1.00 20.06 106 PHE A N 1
ATOM 834 C CA . PHE A 1 106 ? 10.472 121.335 32.246 1.00 19.51 106 PHE A CA 1
ATOM 835 C C . PHE A 1 106 ? 9.862 120.378 31.232 1.00 21.42 106 PHE A C 1
ATOM 836 O O . PHE A 1 106 ? 8.657 120.438 30.950 1.00 24.35 106 PHE A O 1
ATOM 844 N N . ALA A 1 107 ? 10.729 119.628 30.561 1.00 19.86 107 ALA A N 1
ATOM 845 C CA . ALA A 1 107 ? 10.317 118.466 29.782 1.00 20.97 107 ALA A CA 1
ATOM 846 C C . ALA A 1 107 ? 10.441 117.128 30.517 1.00 22.58 107 ALA A C 1
ATOM 847 O O . ALA A 1 107 ? 9.971 116.154 29.987 1.00 25.71 107 ALA A O 1
ATOM 849 N N . HIS A 1 108 ? 11.055 117.047 31.709 1.00 24.57 108 HIS A N 1
ATOM 850 C CA . HIS A 1 108 ? 11.332 115.801 32.466 1.00 29.48 108 HIS A CA 1
ATOM 851 C C . HIS A 1 108 ? 11.188 116.323 33.898 1.00 27.99 108 HIS A C 1
ATOM 852 O O . HIS A 1 108 ? 11.508 117.466 34.197 1.00 29.88 108 HIS A O 1
ATOM 859 N N . GLY A 1 109 ? 10.717 115.476 34.773 1.00 24.58 109 GLY A N 1
ATOM 860 C CA . GLY A 1 109 ? 10.529 115.789 36.197 1.00 23.86 109 GLY A CA 1
ATOM 861 C C . GLY A 1 109 ? 11.724 115.689 37.088 1.00 22.60 109 GLY A C 1
ATOM 862 O O . GLY A 1 109 ? 11.642 116.035 38.278 1.00 22.07 109 GLY A O 1
ATOM 863 N N . PHE A 1 110 ? 12.829 115.120 36.605 1.00 23.79 110 PHE A N 1
ATOM 864 C CA . PHE A 1 110 ? 13.963 114.718 37.430 1.00 24.16 110 PHE A CA 1
ATOM 865 C C . PHE A 1 110 ? 14.507 115.784 38.408 1.00 23.91 110 PHE A C 1
ATOM 866 O O . PHE A 1 110 ? 14.612 115.537 39.604 1.00 22.49 110 PHE A O 1
ATOM 874 N N . ASN A 1 111 ? 14.866 116.963 37.872 1.00 21.47 111 ASN A N 1
ATOM 875 C CA . ASN A 1 111 ? 15.532 117.960 38.645 1.00 23.32 111 ASN A CA 1
ATOM 876 C C . ASN A 1 111 ? 14.566 118.507 39.761 1.00 22.96 111 ASN A C 1
ATOM 877 O O . ASN A 1 111 ? 15.037 118.701 40.851 1.00 25.05 111 ASN A O 1
ATOM 882 N N . ILE A 1 112 ? 13.271 118.730 39.471 1.00 23.44 112 ILE A N 1
ATOM 883 C CA . ILE A 1 112 ? 12.318 119.240 40.442 1.00 24.46 112 ILE A CA 1
ATOM 884 C C . ILE A 1 112 ? 11.993 118.119 41.445 1.00 26.30 112 ILE A C 1
ATOM 885 O O . ILE A 1 112 ? 12.078 118.315 42.652 1.00 22.62 112 ILE A O 1
ATOM 890 N N . HIS A 1 113 ? 11.691 116.956 40.948 1.00 22.97 113 HIS A N 1
ATOM 891 C CA . HIS A 1 113 ? 11.397 115.847 41.819 1.00 23.41 113 HIS A CA 1
ATOM 892 C C . HIS A 1 113 ? 12.502 115.506 42.806 1.00 24.48 113 HIS A C 1
ATOM 893 O O . HIS A 1 113 ? 12.168 115.284 43.983 1.00 25.66 113 HIS A O 1
ATOM 900 N N . TYR A 1 114 ? 13.775 115.485 42.415 1.00 23.07 114 TYR A N 1
ATOM 901 C CA . TYR A 1 114 ? 14.849 115.137 43.284 1.00 25.86 114 TYR A CA 1
ATOM 902 C C . TYR A 1 114 ? 15.499 116.343 44.017 1.00 28.38 114 TYR A C 1
ATOM 903 O O . TYR A 1 114 ? 16.544 116.218 44.658 1.00 29.10 114 TYR A O 1
ATOM 912 N N . ARG A 1 115 ? 14.834 117.478 43.946 1.00 27.21 115 ARG A N 1
ATOM 913 C CA . ARG A 1 115 ? 15.357 118.693 44.647 1.00 32.50 115 ARG A CA 1
ATOM 914 C C . ARG A 1 115 ? 16.678 119.188 44.184 1.00 31.05 115 ARG A C 1
ATOM 915 O O . ARG A 1 115 ? 17.360 119.933 44.895 1.00 30.55 115 ARG A O 1
ATOM 923 N N . LEU A 1 116 ? 17.057 118.877 42.972 1.00 27.37 116 LEU A N 1
ATOM 924 C CA . LEU A 1 116 ? 18.242 119.470 42.458 1.00 28.68 116 LEU A CA 1
ATOM 925 C C . LEU A 1 116 ? 18.006 120.947 42.085 1.00 30.73 116 LEU A C 1
ATOM 926 O O . LEU A 1 116 ? 18.954 121.750 42.081 1.00 29.18 116 LEU A O 1
ATOM 931 N N . ILE A 1 117 ? 16.781 121.265 41.687 1.00 26.11 117 ILE A N 1
ATOM 932 C CA . ILE A 1 117 ? 16.356 122.679 41.531 1.00 26.57 117 ILE A CA 1
ATOM 933 C C . ILE A 1 117 ? 15.248 122.854 42.505 1.00 28.19 117 ILE A C 1
ATOM 934 O O . ILE A 1 117 ? 14.265 122.114 42.458 1.00 27.58 117 ILE A O 1
ATOM 939 N N . GLU A 1 118 ? 15.396 123.829 43.423 1.00 30.43 118 GLU A N 1
ATOM 940 C CA . GLU A 1 118 ? 14.385 124.103 44.403 1.00 33.55 118 GLU A CA 1
ATOM 941 C C . GLU A 1 118 ? 13.871 125.496 44.085 1.00 32.50 118 GLU A C 1
ATOM 942 O O . GLU A 1 118 ? 14.532 126.491 44.399 1.00 34.66 118 GLU A O 1
ATOM 948 N N . PRO A 1 119 ? 12.728 125.581 43.459 1.00 27.09 119 PRO A N 1
ATOM 949 C CA . PRO A 1 119 ? 12.237 126.833 42.962 1.00 27.08 119 PRO A CA 1
ATOM 950 C C . PRO A 1 119 ? 11.760 127.729 44.103 1.00 30.66 119 PRO A C 1
ATOM 951 O O . PRO A 1 119 ? 11.498 127.234 45.190 1.00 25.93 119 PRO A O 1
ATOM 955 N N . PRO A 1 120 ? 11.714 129.039 43.872 1.00 29.52 120 PRO A N 1
ATOM 956 C CA . PRO A 1 120 ? 11.176 129.915 44.939 1.00 32.30 120 PRO A CA 1
ATOM 957 C C . PRO A 1 120 ? 9.661 129.743 45.001 1.00 30.99 120 PRO A C 1
ATOM 958 O O . PRO A 1 120 ? 9.036 129.145 44.100 1.00 27.91 120 PRO A O 1
ATOM 962 N N . SER A 1 121 ? 9.018 130.257 46.049 1.00 29.78 121 SER A N 1
ATOM 963 C CA . SER A 1 121 ? 7.605 130.003 46.197 1.00 28.48 121 SER A CA 1
ATOM 964 C C . SER A 1 121 ? 6.678 130.839 45.303 1.00 27.32 121 SER A C 1
ATOM 965 O O . SER A 1 121 ? 5.469 130.582 45.262 1.00 31.07 121 SER A O 1
ATOM 968 N N . ASN A 1 122 ? 7.217 131.827 44.594 1.00 26.91 122 ASN A N 1
ATOM 969 C CA . ASN A 1 122 ? 6.387 132.784 43.892 1.00 27.49 122 ASN A CA 1
ATOM 970 C C . ASN A 1 122 ? 6.318 132.594 42.367 1.00 30.94 122 ASN A C 1
ATOM 971 O O . ASN A 1 122 ? 5.872 133.468 41.640 1.00 29.29 122 ASN A O 1
ATOM 976 N N . VAL A 1 123 ? 6.705 131.411 41.856 1.00 25.63 123 VAL A N 1
ATOM 977 C CA . VAL A 1 123 ? 6.662 131.118 40.454 1.00 26.03 123 VAL A CA 1
ATOM 978 C C . VAL A 1 123 ? 5.782 129.812 40.265 1.00 23.36 123 VAL A C 1
ATOM 979 O O . VAL A 1 123 ? 5.661 129.027 41.216 1.00 26.46 123 VAL A O 1
ATOM 983 N N . ASP A 1 124 ? 5.172 129.703 39.120 1.00 23.59 124 ASP A N 1
ATOM 984 C CA . ASP A 1 124 ? 4.596 128.435 38.663 1.00 27.09 124 ASP A CA 1
ATOM 985 C C . ASP A 1 124 ? 5.708 127.490 38.205 1.00 26.82 124 ASP A C 1
ATOM 986 O O . ASP A 1 124 ? 6.727 127.920 37.662 1.00 24.88 124 ASP A O 1
ATOM 991 N N . VAL A 1 125 ? 5.473 126.192 38.392 1.00 21.80 125 VAL A N 1
ATOM 992 C CA . VAL A 1 125 ? 6.444 125.163 37.966 1.00 21.66 125 VAL A CA 1
ATOM 993 C C . VAL A 1 125 ? 5.593 124.066 37.305 1.00 22.87 125 VAL A C 1
ATOM 994 O O . VAL A 1 125 ? 4.696 123.511 37.976 1.00 22.53 125 VAL A O 1
ATOM 998 N N . TYR A 1 126 ? 5.857 123.746 36.034 1.00 21.47 126 TYR A N 1
ATOM 999 C CA . TYR A 1 126 ? 5.075 122.754 35.314 1.00 20.52 126 TYR A CA 1
ATOM 1000 C C . TYR A 1 126 ? 5.897 122.087 34.236 1.00 22.31 126 TYR A C 1
ATOM 1001 O O . TYR A 1 126 ? 7.016 122.482 34.019 1.00 19.35 126 TYR A O 1
ATOM 1018 N N . ILE A 1 128 ? 5.846 119.702 30.370 1.00 21.41 128 ILE A N 1
ATOM 1019 C CA . ILE A 1 128 ? 5.217 119.146 29.154 1.00 21.31 128 ILE A CA 1
ATOM 1020 C C . ILE A 1 128 ? 6.255 118.139 28.612 1.00 22.53 128 ILE A C 1
ATOM 1021 O O . ILE A 1 128 ? 7.392 118.504 28.354 1.00 20.19 128 ILE A O 1
ATOM 1026 N N . ALA A 1 129 ? 5.850 116.875 28.420 1.00 24.37 129 ALA A N 1
ATOM 1027 C CA . ALA A 1 129 ? 6.824 115.799 28.109 1.00 23.47 129 ALA A CA 1
ATOM 1028 C C . ALA A 1 129 ? 6.297 115.080 26.869 1.00 29.61 129 ALA A C 1
ATOM 1029 O O . ALA A 1 129 ? 5.480 114.157 26.969 1.00 26.75 129 ALA A O 1
ATOM 1031 N N . PRO A 1 130 ? 6.671 115.566 25.671 1.00 28.58 130 PRO A N 1
ATOM 1032 C CA . PRO A 1 130 ? 6.144 114.964 24.432 1.00 31.96 130 PRO A CA 1
ATOM 1033 C C . PRO A 1 130 ? 6.680 113.578 24.260 1.00 33.32 130 PRO A C 1
ATOM 1034 O O . PRO A 1 130 ? 7.726 113.264 24.778 1.00 34.36 130 PRO A O 1
ATOM 1038 N N . LYS A 1 131 ? 5.871 112.750 23.605 1.00 33.19 131 LYS A N 1
ATOM 1039 C CA . LYS A 1 131 ? 6.110 111.316 23.443 1.00 36.24 131 LYS A CA 1
ATOM 1040 C C . LYS A 1 131 ? 6.514 110.976 22.000 1.00 38.03 131 LYS A C 1
ATOM 1041 O O . LYS A 1 131 ? 5.897 110.095 21.355 1.00 38.52 131 LYS A O 1
ATOM 1047 N N . ALA A 1 132 ? 7.562 111.673 21.529 1.00 39.45 132 ALA A N 1
ATOM 1048 C CA . ALA A 1 132 ? 8.242 111.457 20.215 1.00 41.90 132 ALA A CA 1
ATOM 1049 C C . ALA A 1 132 ? 9.554 112.275 20.103 1.00 39.55 132 ALA A C 1
ATOM 1050 O O . ALA A 1 132 ? 9.682 113.307 20.800 1.00 37.64 132 ALA A O 1
ATOM 1052 N N . PRO A 1 133 ? 10.501 111.871 19.220 1.00 37.81 133 PRO A N 1
ATOM 1053 C CA . PRO A 1 133 ? 11.751 112.653 19.029 1.00 40.56 133 PRO A CA 1
ATOM 1054 C C . PRO A 1 133 ? 11.440 114.068 18.571 1.00 36.31 133 PRO A C 1
ATOM 1055 O O . PRO A 1 133 ? 10.362 114.316 17.943 1.00 35.95 133 PRO A O 1
ATOM 1059 N N . GLY A 1 134 ? 12.374 114.975 18.822 1.00 41.11 134 GLY A N 1
ATOM 1060 C CA . GLY A 1 134 ? 12.239 116.375 18.393 1.00 32.76 134 GLY A CA 1
ATOM 1061 C C . GLY A 1 134 ? 11.817 116.536 16.932 1.00 31.62 134 GLY A C 1
ATOM 1062 O O . GLY A 1 134 ? 10.800 117.262 16.594 1.00 35.63 134 GLY A O 1
ATOM 1063 N N . PRO A 1 135 ? 12.530 115.820 16.024 1.00 37.04 135 PRO A N 1
ATOM 1064 C CA . PRO A 1 135 ? 12.186 116.004 14.576 1.00 35.76 135 PRO A CA 1
ATOM 1065 C C . PRO A 1 135 ? 10.709 115.782 14.234 1.00 32.06 135 PRO A C 1
ATOM 1066 O O . PRO A 1 135 ? 10.075 116.530 13.396 1.00 31.70 135 PRO A O 1
ATOM 1070 N N . ILE A 1 136 ? 10.122 114.805 14.944 1.00 33.14 136 ILE A N 1
ATOM 1071 C CA . ILE A 1 136 ? 8.731 114.475 14.785 1.00 32.83 136 ILE A CA 1
ATOM 1072 C C . ILE A 1 136 ? 7.838 115.491 15.393 1.00 30.42 136 ILE A C 1
ATOM 1073 O O . ILE A 1 136 ? 6.833 115.901 14.769 1.00 35.20 136 ILE A O 1
ATOM 1078 N N . VAL A 1 137 ? 8.170 115.955 16.603 1.00 32.82 137 VAL A N 1
ATOM 1079 C CA . VAL A 1 137 ? 7.441 117.059 17.194 1.00 31.65 137 VAL A CA 1
ATOM 1080 C C . VAL A 1 137 ? 7.265 118.188 16.223 1.00 26.42 137 VAL A C 1
ATOM 1081 O O . VAL A 1 137 ? 6.171 118.839 16.156 1.00 30.05 137 VAL A O 1
ATOM 1085 N N . ARG A 1 138 ? 8.391 118.474 15.557 1.00 31.10 138 ARG A N 1
ATOM 1086 C CA . ARG A 1 138 ? 8.473 119.522 14.594 1.00 34.48 138 ARG A CA 1
ATOM 1087 C C . ARG A 1 138 ? 7.673 119.155 13.302 1.00 32.35 138 ARG A C 1
ATOM 1088 O O . ARG A 1 138 ? 6.741 119.855 12.900 1.00 36.43 138 ARG A O 1
ATOM 1096 N N . GLU A 1 139 ? 8.066 118.084 12.673 1.00 34.37 139 GLU A N 1
ATOM 1097 C CA . GLU A 1 139 ? 7.375 117.595 11.439 1.00 39.94 139 GLU A CA 1
ATOM 1098 C C . GLU A 1 139 ? 5.829 117.497 11.497 1.00 43.44 139 GLU A C 1
ATOM 1099 O O . GLU A 1 139 ? 5.112 118.038 10.608 1.00 40.58 139 GLU A O 1
ATOM 1105 N N . TYR A 1 140 ? 5.279 116.880 12.554 1.00 40.49 140 TYR A N 1
ATOM 1106 C CA . TYR A 1 140 ? 3.840 116.730 12.635 1.00 35.64 140 TYR A CA 1
ATOM 1107 C C . TYR A 1 140 ? 3.198 118.070 12.768 1.00 36.97 140 TYR A C 1
ATOM 1108 O O . TYR A 1 140 ? 2.199 118.346 12.089 1.00 39.45 140 TYR A O 1
ATOM 1117 N N . PHE A 1 141 ? 3.763 118.925 13.633 1.00 32.47 141 PHE A N 1
ATOM 1118 C CA . PHE A 1 141 ? 3.221 120.243 13.872 1.00 35.90 141 PHE A CA 1
ATOM 1119 C C . PHE A 1 141 ? 3.116 120.978 12.544 1.00 34.47 141 PHE A C 1
ATOM 1120 O O . PHE A 1 141 ? 2.119 121.731 12.298 1.00 36.29 141 PHE A O 1
ATOM 1128 N N . ALA A 1 142 ? 4.192 120.849 11.765 1.00 35.28 142 ALA A N 1
ATOM 1129 C CA . ALA A 1 142 ? 4.426 121.754 10.585 1.00 37.90 142 ALA A CA 1
ATOM 1130 C C . ALA A 1 142 ? 3.500 121.297 9.440 1.00 46.69 142 ALA A C 1
ATOM 1131 O O . ALA A 1 142 ? 3.109 122.098 8.559 1.00 48.63 142 ALA A O 1
ATOM 1133 N N . LYS A 1 143 ? 3.171 120.005 9.526 1.00 44.62 143 LYS A N 1
ATOM 1134 C CA . LYS A 1 143 ? 2.192 119.321 8.687 1.00 46.83 143 LYS A CA 1
ATOM 1135 C C . LYS A 1 143 ? 0.717 119.422 9.152 1.00 46.65 143 LYS A C 1
ATOM 1136 O O . LYS A 1 143 ? -0.160 118.808 8.541 1.00 46.93 143 LYS A O 1
ATOM 1142 N N . GLY A 1 144 ? 0.427 120.199 10.191 1.00 40.88 144 GLY A N 1
ATOM 1143 C CA . GLY A 1 144 ? -0.916 120.361 10.751 1.00 43.80 144 GLY A CA 1
ATOM 1144 C C . GLY A 1 144 ? -1.428 119.320 11.759 1.00 43.51 144 GLY A C 1
ATOM 1145 O O . GLY A 1 144 ? -2.578 119.399 12.177 1.00 40.37 144 GLY A O 1
ATOM 1146 N N . GLY A 1 145 ? -0.607 118.337 12.125 1.00 39.28 145 GLY A N 1
ATOM 1147 C CA . GLY A 1 145 ? -0.894 117.471 13.249 1.00 39.75 145 GLY A CA 1
ATOM 1148 C C . GLY A 1 145 ? -0.016 117.786 14.475 1.00 37.53 145 GLY A C 1
ATOM 1149 O O . GLY A 1 145 ? 0.379 118.917 14.730 1.00 33.63 145 GLY A O 1
ATOM 1150 N N . GLY A 1 146 ? 0.294 116.763 15.237 1.00 35.10 146 GLY A N 1
ATOM 1151 C CA . GLY A 1 146 ? 1.045 116.958 16.462 1.00 34.96 146 GLY A CA 1
ATOM 1152 C C . GLY A 1 146 ? 1.225 115.630 17.145 1.00 39.41 146 GLY A C 1
ATOM 1153 O O . GLY A 1 146 ? 0.542 114.614 16.777 1.00 37.21 146 GLY A O 1
ATOM 1154 N N . VAL A 1 147 ? 2.071 115.640 18.169 1.00 35.91 147 VAL A N 1
ATOM 1155 C CA . VAL A 1 147 ? 2.489 114.417 18.877 1.00 32.37 147 VAL A CA 1
ATOM 1156 C C . VAL A 1 147 ? 1.917 114.461 20.310 1.00 35.68 147 VAL A C 1
ATOM 1157 O O . VAL A 1 147 ? 1.887 115.529 20.930 1.00 34.00 147 VAL A O 1
ATOM 1161 N N . PRO A 1 148 ? 1.504 113.299 20.853 1.00 33.14 148 PRO A N 1
ATOM 1162 C CA . PRO A 1 148 ? 0.885 113.394 22.186 1.00 34.41 148 PRO A CA 1
ATOM 1163 C C . PRO A 1 148 ? 1.920 113.739 23.276 1.00 27.80 148 PRO A C 1
ATOM 1164 O O . PRO A 1 148 ? 3.122 113.476 23.117 1.00 32.20 148 PRO A O 1
ATOM 1168 N N . ALA A 1 149 ? 1.461 114.240 24.413 1.00 27.76 149 ALA A N 1
ATOM 1169 C CA . ALA A 1 149 ? 2.417 114.466 25.478 1.00 29.21 149 ALA A CA 1
ATOM 1170 C C . ALA A 1 149 ? 1.794 114.259 26.812 1.00 27.10 149 ALA A C 1
ATOM 1171 O O . ALA A 1 149 ? 0.576 114.295 26.892 1.00 28.74 149 ALA A O 1
ATOM 1173 N N . LEU A 1 150 ? 2.629 114.171 27.849 1.00 25.05 150 LEU A N 1
ATOM 1174 C CA . LEU A 1 150 ? 2.164 114.294 29.221 1.00 24.21 150 LEU A CA 1
ATOM 1175 C C . LEU A 1 150 ? 2.369 115.687 29.794 1.00 25.49 150 LEU A C 1
ATOM 1176 O O . LEU A 1 150 ? 3.333 116.336 29.448 1.00 23.42 150 LEU A O 1
ATOM 1181 N N . VAL A 1 151 ? 1.447 116.167 30.641 1.00 20.71 151 VAL A N 1
ATOM 1182 C CA . VAL A 1 151 ? 1.628 117.442 31.381 1.00 23.28 151 VAL A CA 1
ATOM 1183 C C . VAL A 1 151 ? 1.583 117.230 32.844 1.00 23.55 151 VAL A C 1
ATOM 1184 O O . VAL A 1 151 ? 0.968 116.273 33.341 1.00 21.49 151 VAL A O 1
ATOM 1188 N N . ALA A 1 152 ? 2.228 118.088 33.618 1.00 20.81 152 ALA A N 1
ATOM 1189 C CA . ALA A 1 152 ? 2.131 118.012 35.098 1.00 21.51 152 ALA A CA 1
ATOM 1190 C C . ALA A 1 152 ? 2.386 119.398 35.701 1.00 24.89 152 ALA A C 1
ATOM 1191 O O . ALA A 1 152 ? 3.051 120.201 35.066 1.00 23.35 152 ALA A O 1
ATOM 1193 N N . THR A 1 153 ? 1.802 119.624 36.899 1.00 25.57 153 THR A N 1
ATOM 1194 C CA . THR A 1 153 ? 2.054 120.829 37.682 1.00 26.38 153 THR A CA 1
ATOM 1195 C C . THR A 1 153 ? 2.701 120.432 38.954 1.00 24.92 153 THR A C 1
ATOM 1196 O O . THR A 1 153 ? 2.355 119.425 39.571 1.00 25.79 153 THR A O 1
ATOM 1200 N N . TYR A 1 154 ? 3.746 121.171 39.314 1.00 25.95 154 TYR A N 1
ATOM 1201 C CA . TYR A 1 154 ? 4.441 120.964 40.572 1.00 26.58 154 TYR A CA 1
ATOM 1202 C C . TYR A 1 154 ? 4.097 122.025 41.605 1.00 28.58 154 TYR A C 1
ATOM 1203 O O . TYR A 1 154 ? 3.974 121.719 42.819 1.00 28.00 154 TYR A O 1
ATOM 1212 N N . GLN A 1 155 ? 4.023 123.267 41.153 1.00 25.14 155 GLN A N 1
ATOM 1213 C CA . GLN A 1 155 ? 3.784 124.355 42.076 1.00 30.39 155 GLN A CA 1
ATOM 1214 C C . GLN A 1 155 ? 2.881 125.279 41.336 1.00 28.74 155 GLN A C 1
ATOM 1215 O O . GLN A 1 155 ? 3.216 125.756 40.302 1.00 27.84 155 GLN A O 1
ATOM 1221 N N . ASP A 1 156 ? 1.643 125.385 41.802 1.00 31.93 156 ASP A N 1
ATOM 1222 C CA . ASP A 1 156 ? 0.647 126.201 41.142 1.00 33.14 156 ASP A CA 1
ATOM 1223 C C . ASP A 1 156 ? 0.443 127.500 41.941 1.00 42.07 156 ASP A C 1
ATOM 1224 O O . ASP A 1 156 ? -0.532 127.680 42.680 1.00 40.58 156 ASP A O 1
ATOM 1229 N N . HIS A 1 157 ? 1.366 128.419 41.786 1.00 38.88 157 HIS A N 1
ATOM 1230 C CA . HIS A 1 157 ? 1.288 129.716 42.514 1.00 39.21 157 HIS A CA 1
ATOM 1231 C C . HIS A 1 157 ? 0.188 130.588 41.932 1.00 38.01 157 HIS A C 1
ATOM 1232 O O . HIS A 1 157 ? -0.507 131.291 42.667 1.00 43.35 157 HIS A O 1
ATOM 1239 N N . SER A 1 158 ? 0.031 130.573 40.621 1.00 35.41 158 SER A N 1
ATOM 1240 C CA . SER A 1 158 ? -0.991 131.375 39.917 1.00 35.12 158 SER A CA 1
ATOM 1241 C C . SER A 1 158 ? -2.433 130.835 39.969 1.00 39.07 158 SER A C 1
ATOM 1242 O O . SER A 1 158 ? -3.380 131.580 39.659 1.00 38.14 158 SER A O 1
ATOM 1245 N N . GLY A 1 159 ? -2.618 129.556 40.316 1.00 33.52 159 GLY A N 1
ATOM 1246 C CA . GLY A 1 159 ? -3.918 128.876 40.124 1.00 33.33 159 GLY A CA 1
ATOM 1247 C C . GLY A 1 159 ? -4.319 128.481 38.708 1.00 33.35 159 GLY A C 1
ATOM 1248 O O . GLY A 1 159 ? -5.435 127.911 38.502 1.00 33.43 159 GLY A O 1
ATOM 1249 N N . LYS A 1 160 ? -3.407 128.745 37.757 1.00 32.91 160 LYS A N 1
ATOM 1250 C CA . LYS A 1 160 ? -3.591 128.519 36.325 1.00 33.00 160 LYS A CA 1
ATOM 1251 C C . LYS A 1 160 ? -2.479 127.664 35.742 1.00 27.37 160 LYS A C 1
ATOM 1252 O O . LYS A 1 160 ? -2.393 127.585 34.523 1.00 30.09 160 LYS A O 1
ATOM 1258 N N . ALA A 1 161 ? -1.671 127.020 36.582 1.00 28.46 161 ALA A N 1
ATOM 1259 C CA . ALA A 1 161 ? -0.471 126.245 36.061 1.00 26.86 161 ALA A CA 1
ATOM 1260 C C . ALA A 1 161 ? -0.906 125.151 35.076 1.00 26.96 161 ALA A C 1
ATOM 1261 O O . ALA A 1 161 ? -0.320 125.025 34.023 1.00 27.15 161 ALA A O 1
ATOM 1263 N N . LEU A 1 162 ? -1.967 124.401 35.349 1.00 27.98 162 LEU A N 1
ATOM 1264 C CA . LEU A 1 162 ? -2.405 123.377 34.374 1.00 28.21 162 LEU A CA 1
ATOM 1265 C C . LEU A 1 162 ? -2.861 123.942 33.024 1.00 30.07 162 LEU A C 1
ATOM 1266 O O . LEU A 1 162 ? -2.520 123.424 31.964 1.00 28.62 162 LEU A O 1
ATOM 1271 N N . GLN A 1 163 ? -3.654 125.013 33.059 1.00 30.67 163 GLN A N 1
ATOM 1272 C CA . GLN A 1 163 ? -4.000 125.756 31.840 1.00 29.51 163 GLN A CA 1
ATOM 1273 C C . GLN A 1 163 ? -2.780 126.198 31.028 1.00 27.57 163 GLN A C 1
ATOM 1274 O O . GLN A 1 163 ? -2.773 126.070 29.833 1.00 25.96 163 GLN A O 1
ATOM 1280 N N . LYS A 1 164 ? -1.760 126.723 31.731 1.00 28.72 164 LYS A N 1
ATOM 1281 C CA . LYS A 1 164 ? -0.498 127.204 31.077 1.00 30.81 164 LYS A CA 1
ATOM 1282 C C . LYS A 1 164 ? 0.288 126.022 30.481 1.00 27.29 164 LYS A C 1
ATOM 1283 O O . LYS A 1 164 ? 0.732 126.066 29.322 1.00 26.31 164 LYS A O 1
ATOM 1289 N N . ALA A 1 165 ? 0.366 124.903 31.230 1.00 27.98 165 ALA A N 1
ATOM 1290 C CA . ALA A 1 165 ? 0.981 123.659 30.677 1.00 24.78 165 ALA A CA 1
ATOM 1291 C C . ALA A 1 165 ? 0.294 123.186 29.428 1.00 24.35 165 ALA A C 1
ATOM 1292 O O . ALA A 1 165 ? 0.934 122.843 28.431 1.00 25.66 165 ALA A O 1
ATOM 1294 N N . LEU A 1 166 ? -1.042 123.126 29.468 1.00 26.26 166 LEU A N 1
ATOM 1295 C CA . LEU A 1 166 ? -1.767 122.705 28.286 1.00 22.92 166 LEU A CA 1
ATOM 1296 C C . LEU A 1 166 ? -1.650 123.659 27.087 1.00 23.09 166 LEU A C 1
ATOM 1297 O O . LEU A 1 166 ? -1.648 123.207 25.946 1.00 27.51 166 LEU A O 1
ATOM 1302 N N . ALA A 1 167 ? -1.534 124.927 27.408 1.00 27.52 167 ALA A N 1
ATOM 1303 C CA . ALA A 1 167 ? -1.347 125.986 26.434 1.00 27.90 167 ALA A CA 1
ATOM 1304 C C . ALA A 1 167 ? -0.018 125.847 25.724 1.00 31.06 167 ALA A C 1
ATOM 1305 O O . ALA A 1 167 ? 0.044 125.913 24.481 1.00 30.67 167 ALA A O 1
ATOM 1307 N N . VAL A 1 168 ? 1.039 125.541 26.490 1.00 29.84 168 VAL A N 1
ATOM 1308 C CA . VAL A 1 168 ? 2.338 125.256 25.878 1.00 28.13 168 VAL A CA 1
ATOM 1309 C C . VAL A 1 168 ? 2.251 123.988 25.042 1.00 24.86 168 VAL A C 1
ATOM 1310 O O . VAL A 1 168 ? 2.672 123.954 23.907 1.00 26.50 168 VAL A O 1
ATOM 1314 N N . ALA A 1 169 ? 1.561 122.945 25.550 1.00 26.68 169 ALA A N 1
ATOM 1315 C CA . ALA A 1 169 ? 1.411 121.740 24.801 1.00 26.54 169 ALA A CA 1
ATOM 1316 C C . ALA A 1 169 ? 0.613 122.048 23.522 1.00 26.03 169 ALA A C 1
ATOM 1317 O O . ALA A 1 169 ? 0.929 121.527 22.469 1.00 28.98 169 ALA A O 1
ATOM 1319 N N . LYS A 1 170 ? -0.445 122.838 23.655 1.00 29.77 170 LYS A N 1
ATOM 1320 C CA . LYS A 1 170 ? -1.229 123.252 22.435 1.00 29.89 170 LYS A CA 1
ATOM 1321 C C . LYS A 1 170 ? -0.309 123.983 21.448 1.00 34.77 170 LYS A C 1
ATOM 1322 O O . LYS A 1 170 ? -0.322 123.727 20.260 1.00 31.76 170 LYS A O 1
ATOM 1328 N N . ALA A 1 171 ? 0.502 124.903 21.972 1.00 32.17 171 ALA A N 1
ATOM 1329 C CA . ALA A 1 171 ? 1.437 125.646 21.113 1.00 34.30 171 ALA A CA 1
ATOM 1330 C C . ALA A 1 171 ? 2.515 124.795 20.390 1.00 32.59 171 ALA A C 1
ATOM 1331 O O . ALA A 1 171 ? 3.066 125.246 19.386 1.00 37.42 171 ALA A O 1
ATOM 1333 N N . ILE A 1 172 ? 2.867 123.605 20.877 1.00 27.61 172 ILE A N 1
ATOM 1334 C CA . ILE A 1 172 ? 3.765 122.715 20.171 1.00 26.44 172 ILE A CA 1
ATOM 1335 C C . ILE A 1 172 ? 3.024 121.597 19.486 1.00 26.94 172 ILE A C 1
ATOM 1336 O O . ILE A 1 172 ? 3.685 120.610 19.029 1.00 29.49 172 ILE A O 1
ATOM 1341 N N . GLY A 1 173 ? 1.693 121.742 19.451 1.00 32.93 173 GLY A N 1
ATOM 1342 C CA . GLY A 1 173 ? 0.862 120.838 18.686 1.00 33.77 173 GLY A CA 1
ATOM 1343 C C . GLY A 1 173 ? 0.358 119.617 19.440 1.00 34.98 173 GLY A C 1
ATOM 1344 O O . GLY A 1 173 ? -0.410 118.823 18.872 1.00 31.44 173 GLY A O 1
ATOM 1345 N N . ALA A 1 174 ? 0.703 119.452 20.726 1.00 29.94 174 ALA A N 1
ATOM 1346 C CA . ALA A 1 174 ? 0.423 118.133 21.366 1.00 32.91 174 ALA A CA 1
ATOM 1347 C C . ALA A 1 174 ? -1.065 117.811 21.520 1.00 28.96 174 ALA A C 1
ATOM 1348 O O . ALA A 1 174 ? -1.453 116.639 21.495 1.00 35.28 174 ALA A O 1
ATOM 1350 N N . THR A 1 175 ? -1.872 118.859 21.673 1.00 33.52 175 THR A N 1
ATOM 1351 C CA . THR A 1 175 ? -3.280 118.738 21.908 1.00 33.20 175 THR A CA 1
ATOM 1352 C C . THR A 1 175 ? -4.041 118.387 20.603 1.00 39.11 175 THR A C 1
ATOM 1353 O O . THR A 1 175 ? -5.254 118.049 20.594 1.00 37.19 175 THR A O 1
ATOM 1357 N N . ARG A 1 176 ? -3.339 118.472 19.477 1.00 37.49 176 ARG A N 1
ATOM 1358 C CA . ARG A 1 176 ? -3.876 117.927 18.254 1.00 41.71 176 ARG A CA 1
ATOM 1359 C C . ARG A 1 176 ? -4.008 116.414 18.327 1.00 42.95 176 ARG A C 1
ATOM 1360 O O . ARG A 1 176 ? -4.866 115.839 17.640 1.00 43.07 176 ARG A O 1
ATOM 1368 N N . ALA A 1 177 ? -3.113 115.777 19.078 1.00 37.26 177 ALA A N 1
ATOM 1369 C CA . ALA A 1 177 ? -3.143 114.320 19.276 1.00 34.16 177 ALA A CA 1
ATOM 1370 C C . ALA A 1 177 ? -3.907 114.143 20.587 1.00 39.97 177 ALA A C 1
ATOM 1371 O O . ALA A 1 177 ? -5.118 113.814 20.600 1.00 35.03 177 ALA A O 1
ATOM 1373 N N . GLY A 1 178 ? -3.236 114.453 21.693 1.00 37.67 178 GLY A N 1
ATOM 1374 C CA . GLY A 1 178 ? -3.873 114.378 22.980 1.00 36.77 178 GLY A CA 1
ATOM 1375 C C . GLY A 1 178 ? -2.840 114.463 24.076 1.00 30.60 178 GLY A C 1
ATOM 1376 O O . GLY A 1 178 ? -1.734 113.982 23.925 1.00 31.21 178 GLY A O 1
ATOM 1377 N N . VAL A 1 179 ? -3.272 115.003 25.198 1.00 30.78 179 VAL A N 1
ATOM 1378 C CA . VAL A 1 179 ? -2.429 115.183 26.344 1.00 31.01 179 VAL A CA 1
ATOM 1379 C C . VAL A 1 179 ? -3.077 114.584 27.612 1.00 29.15 179 VAL A C 1
ATOM 1380 O O . VAL A 1 179 ? -4.275 114.720 27.808 1.00 31.11 179 VAL A O 1
ATOM 1384 N N . ILE A 1 180 ? -2.283 113.872 28.399 1.00 26.71 180 ILE A N 1
ATOM 1385 C CA . ILE A 1 180 ? -2.691 113.291 29.681 1.00 26.69 180 ILE A CA 1
ATOM 1386 C C . ILE A 1 180 ? -1.965 113.947 30.795 1.00 25.21 180 ILE A C 1
ATOM 1387 O O . ILE A 1 180 ? -0.751 114.167 30.679 1.00 24.82 180 ILE A O 1
ATOM 1392 N N . GLU A 1 181 ? -2.644 114.211 31.899 1.00 23.76 181 GLU A N 1
ATOM 1393 C CA . GLU A 1 181 ? -1.980 114.761 33.073 1.00 23.33 181 GLU A CA 1
ATOM 1394 C C . GLU A 1 181 ? -1.337 113.680 33.874 1.00 27.29 181 GLU A C 1
ATOM 1395 O O . GLU A 1 181 ? -1.907 112.620 34.063 1.00 28.06 181 GLU A O 1
ATOM 1401 N N . THR A 1 182 ? -0.143 113.948 34.399 1.00 24.24 182 THR A N 1
ATOM 1402 C CA . THR A 1 182 ? 0.542 113.053 35.352 1.00 25.74 182 THR A CA 1
ATOM 1403 C C . THR A 1 182 ? 1.092 113.925 36.514 1.00 25.41 182 THR A C 1
ATOM 1404 O O . THR A 1 182 ? 0.562 114.984 36.740 1.00 27.62 182 THR A O 1
ATOM 1408 N N . THR A 1 183 ? 2.101 113.462 37.234 1.00 25.19 183 THR A N 1
ATOM 1409 C CA . THR A 1 183 ? 2.773 114.226 38.239 1.00 24.92 183 THR A CA 1
ATOM 1410 C C . THR A 1 183 ? 4.238 114.241 37.936 1.00 24.14 183 THR A C 1
ATOM 1411 O O . THR A 1 183 ? 4.680 113.437 37.166 1.00 23.42 183 THR A O 1
ATOM 1415 N N . PHE A 1 184 ? 5.002 115.141 38.575 1.00 21.78 184 PHE A N 1
ATOM 1416 C CA . PHE A 1 184 ? 6.444 115.133 38.432 1.00 21.37 184 PHE A CA 1
ATOM 1417 C C . PHE A 1 184 ? 7.025 113.834 38.924 1.00 23.75 184 PHE A C 1
ATOM 1418 O O . PHE A 1 184 ? 7.899 113.287 38.284 1.00 23.90 184 PHE A O 1
ATOM 1426 N N . LYS A 1 185 ? 6.495 113.312 40.049 1.00 22.77 185 LYS A N 1
ATOM 1427 C CA . LYS A 1 185 ? 7.009 112.035 40.610 1.00 25.65 185 LYS A CA 1
ATOM 1428 C C . LYS A 1 185 ? 6.759 110.858 39.631 1.00 26.09 185 LYS A C 1
ATOM 1429 O O . LYS A 1 185 ? 7.649 110.047 39.386 1.00 24.21 185 LYS A O 1
ATOM 1435 N N . GLU A 1 186 ? 5.533 110.763 39.160 1.00 23.68 186 GLU A N 1
ATOM 1436 C CA . GLU A 1 186 ? 5.144 109.661 38.275 1.00 25.76 186 GLU A CA 1
ATOM 1437 C C . GLU A 1 186 ? 5.925 109.718 36.969 1.00 25.85 186 GLU A C 1
ATOM 1438 O O . GLU A 1 186 ? 6.403 108.686 36.474 1.00 25.49 186 GLU A O 1
ATOM 1444 N N . GLU A 1 187 ? 6.039 110.898 36.378 1.00 24.67 187 GLU A N 1
ATOM 1445 C CA . GLU A 1 187 ? 6.819 110.990 35.169 1.00 23.98 187 GLU A CA 1
ATOM 1446 C C . GLU A 1 187 ? 8.282 110.572 35.348 1.00 23.13 187 GLU A C 1
ATOM 1447 O O . GLU A 1 187 ? 8.840 109.797 34.508 1.00 23.37 187 GLU A O 1
ATOM 1453 N N . THR A 1 188 ? 8.889 111.035 36.454 1.00 21.17 188 THR A N 1
ATOM 1454 C CA . THR A 1 188 ? 10.255 110.766 36.764 1.00 22.97 188 THR A CA 1
ATOM 1455 C C . THR A 1 188 ? 10.497 109.292 36.968 1.00 20.07 188 THR A C 1
ATOM 1456 O O . THR A 1 188 ? 11.416 108.704 36.350 1.00 21.95 188 THR A O 1
ATOM 1460 N N . GLU A 1 189 ? 9.682 108.698 37.827 1.00 22.68 189 GLU A N 1
ATOM 1461 C CA . GLU A 1 189 ? 9.930 107.312 38.242 1.00 23.85 189 GLU A CA 1
ATOM 1462 C C . GLU A 1 189 ? 9.690 106.349 37.061 1.00 21.59 189 GLU A C 1
ATOM 1463 O O . GLU A 1 189 ? 10.464 105.413 36.843 1.00 23.01 189 GLU A O 1
ATOM 1469 N N . THR A 1 190 ? 8.659 106.624 36.295 1.00 21.39 190 THR A N 1
ATOM 1470 C CA . THR A 1 190 ? 8.289 105.732 35.203 1.00 23.87 190 THR A CA 1
ATOM 1471 C C . THR A 1 190 ? 9.285 105.876 34.028 1.00 25.72 190 THR A C 1
ATOM 1472 O O . THR A 1 190 ? 9.642 104.905 33.404 1.00 22.11 190 THR A O 1
ATOM 1476 N N . ASP A 1 191 ? 9.780 107.101 33.756 1.00 21.55 191 ASP A N 1
ATOM 1477 C CA . ASP A 1 191 ? 10.813 107.328 32.730 1.00 26.22 191 ASP A CA 1
ATOM 1478 C C . ASP A 1 191 ? 12.134 106.602 33.122 1.00 26.44 191 ASP A C 1
ATOM 1479 O O . ASP A 1 191 ? 12.706 105.913 32.272 1.00 24.80 191 ASP A O 1
ATOM 1484 N N . LEU A 1 192 ? 12.590 106.747 34.397 1.00 21.61 192 LEU A N 1
ATOM 1485 C CA . LEU A 1 192 ? 13.781 106.065 34.868 1.00 22.75 192 LEU A CA 1
ATOM 1486 C C . LEU A 1 192 ? 13.600 104.548 34.713 1.00 21.70 192 LEU A C 1
ATOM 1487 O O . LEU A 1 192 ? 14.559 103.836 34.279 1.00 21.62 192 LEU A O 1
ATOM 1492 N N . PHE A 1 193 ? 12.447 104.065 35.158 1.00 21.31 193 PHE A N 1
ATOM 1493 C CA . PHE A 1 193 ? 12.150 102.588 35.115 1.00 21.11 193 PHE A CA 1
ATOM 1494 C C . PHE A 1 193 ? 12.200 102.061 33.681 1.00 21.45 193 PHE A C 1
ATOM 1495 O O . PHE A 1 193 ? 12.875 101.100 33.420 1.00 21.56 193 PHE A O 1
ATOM 1503 N N . GLY A 1 194 ? 11.499 102.696 32.767 1.00 20.92 194 GLY A N 1
ATOM 1504 C CA . GLY A 1 194 ? 11.490 102.245 31.348 1.00 23.73 194 GLY A CA 1
ATOM 1505 C C . GLY A 1 194 ? 12.848 102.214 30.737 1.00 23.57 194 GLY A C 1
ATOM 1506 O O . GLY A 1 194 ? 13.263 101.192 30.152 1.00 23.54 194 GLY A O 1
ATOM 1507 N N . GLU A 1 195 ? 13.652 103.265 30.944 1.00 24.56 195 GLU A N 1
ATOM 1508 C CA . GLU A 1 195 ? 15.047 103.307 30.406 1.00 23.05 195 GLU A CA 1
ATOM 1509 C C . GLU A 1 195 ? 15.904 102.187 30.952 1.00 24.36 195 GLU A C 1
ATOM 1510 O O . GLU A 1 195 ? 16.694 101.585 30.214 1.00 24.61 195 GLU A O 1
ATOM 1516 N N . GLN A 1 196 ? 15.771 101.924 32.246 1.00 20.47 196 GLN A N 1
ATOM 1517 C CA . GLN A 1 196 ? 16.599 100.969 32.897 1.00 22.45 196 GLN A CA 1
ATOM 1518 C C . GLN A 1 196 ? 16.278 99.504 32.509 1.00 24.29 196 GLN A C 1
ATOM 1519 O O . GLN A 1 196 ? 17.184 98.750 32.209 1.00 24.55 196 GLN A O 1
ATOM 1525 N N . VAL A 1 197 ? 15.033 99.119 32.560 1.00 22.55 197 VAL A N 1
ATOM 1526 C CA . VAL A 1 197 ? 14.780 97.700 32.442 1.00 22.92 197 VAL A CA 1
ATOM 1527 C C . VAL A 1 197 ? 14.282 97.236 31.094 1.00 28.03 197 VAL A C 1
ATOM 1528 O O . VAL A 1 197 ? 14.118 96.010 30.896 1.00 25.61 197 VAL A O 1
ATOM 1532 N N . ASP A 1 198 ? 14.028 98.157 30.166 1.00 24.47 198 ASP A N 1
ATOM 1533 C CA . ASP A 1 198 ? 13.186 97.857 29.028 1.00 24.85 198 ASP A CA 1
ATOM 1534 C C . ASP A 1 198 ? 13.697 98.523 27.757 1.00 29.29 198 ASP A C 1
ATOM 1535 O O . ASP A 1 198 ? 14.354 97.900 26.905 1.00 28.50 198 ASP A O 1
ATOM 1540 N N . LEU A 1 199 ? 13.447 99.809 27.656 1.00 25.30 199 LEU A N 1
ATOM 1541 C CA . LEU A 1 199 ? 13.775 100.547 26.503 1.00 26.68 199 LEU A CA 1
ATOM 1542 C C . LEU A 1 199 ? 15.241 100.668 26.112 1.00 28.23 199 LEU A C 1
ATOM 1543 O O . LEU A 1 199 ? 15.502 100.647 24.912 1.00 32.89 199 LEU A O 1
ATOM 1548 N N . VAL A 1 200 ? 16.153 100.872 27.079 1.00 24.03 200 VAL A N 1
ATOM 1549 C CA . VAL A 1 200 ? 17.526 100.931 26.860 1.00 25.95 200 VAL A CA 1
ATOM 1550 C C . VAL A 1 200 ? 18.217 99.737 27.471 1.00 26.42 200 VAL A C 1
ATOM 1551 O O . VAL A 1 200 ? 18.702 98.874 26.749 1.00 30.69 200 VAL A O 1
ATOM 1555 N N . GLY A 1 201 ? 18.263 99.640 28.779 1.00 23.93 201 GLY A N 1
ATOM 1556 C CA . GLY A 1 201 ? 19.026 98.568 29.360 1.00 28.45 201 GLY A CA 1
ATOM 1557 C C . GLY A 1 201 ? 18.644 97.141 28.964 1.00 28.10 201 GLY A C 1
ATOM 1558 O O . GLY A 1 201 ? 19.525 96.284 28.608 1.00 31.99 201 GLY A O 1
ATOM 1559 N N . GLY A 1 202 ? 17.354 96.908 29.103 1.00 26.49 202 GLY A N 1
ATOM 1560 C CA . GLY A 1 202 ? 16.719 95.572 28.869 1.00 25.57 202 GLY A CA 1
ATOM 1561 C C . GLY A 1 202 ? 16.833 95.044 27.452 1.00 22.08 202 GLY A C 1
ATOM 1562 O O . GLY A 1 202 ? 17.446 94.003 27.216 1.00 24.25 202 GLY A O 1
ATOM 1563 N N . VAL A 1 203 ? 16.354 95.813 26.521 1.00 21.44 203 VAL A N 1
ATOM 1564 C CA . VAL A 1 203 ? 16.343 95.391 25.160 1.00 23.14 203 VAL A CA 1
ATOM 1565 C C . VAL A 1 203 ? 17.707 95.302 24.562 1.00 25.55 203 VAL A C 1
ATOM 1566 O O . VAL A 1 203 ? 17.930 94.460 23.722 1.00 26.37 203 VAL A O 1
ATOM 1578 N N . GLN A 1 205 ? 20.511 94.473 26.140 1.00 22.98 205 GLN A N 1
ATOM 1579 C CA . GLN A 1 205 ? 21.179 93.324 26.669 1.00 24.67 205 GLN A CA 1
ATOM 1580 C C . GLN A 1 205 ? 20.530 92.105 25.993 1.00 24.58 205 GLN A C 1
ATOM 1581 O O . GLN A 1 205 ? 21.253 91.200 25.561 1.00 22.90 205 GLN A O 1
ATOM 1587 N N . LEU A 1 206 ? 19.220 92.139 25.839 1.00 23.45 206 LEU A N 1
ATOM 1588 C CA . LEU A 1 206 ? 18.462 91.062 25.155 1.00 23.30 206 LEU A CA 1
ATOM 1589 C C . LEU A 1 206 ? 18.963 90.790 23.711 1.00 22.39 206 LEU A C 1
ATOM 1590 O O . LEU A 1 206 ? 19.366 89.694 23.373 1.00 22.21 206 LEU A O 1
ATOM 1603 N N . ARG A 1 208 ? 21.848 91.966 22.344 1.00 25.38 208 ARG A N 1
ATOM 1604 C CA . ARG A 1 208 ? 23.262 91.598 22.270 1.00 23.98 208 ARG A CA 1
ATOM 1605 C C . ARG A 1 208 ? 23.524 90.198 22.671 1.00 24.36 208 ARG A C 1
ATOM 1606 O O . ARG A 1 208 ? 24.352 89.494 22.033 1.00 25.12 208 ARG A O 1
ATOM 1614 N N . TYR A 1 209 ? 22.834 89.723 23.719 1.00 19.83 209 TYR A N 1
ATOM 1615 C CA . TYR A 1 209 ? 23.038 88.411 24.128 1.00 21.90 209 TYR A CA 1
ATOM 1616 C C . TYR A 1 209 ? 22.596 87.385 23.049 1.00 21.42 209 TYR A C 1
ATOM 1617 O O . TYR A 1 209 ? 23.224 86.361 22.859 1.00 23.07 209 TYR A O 1
ATOM 1626 N N . ALA A 1 210 ? 21.511 87.682 22.382 1.00 22.15 210 ALA A N 1
ATOM 1627 C CA . ALA A 1 210 ? 21.052 86.766 21.319 1.00 21.23 210 ALA A CA 1
ATOM 1628 C C . ALA A 1 210 ? 22.053 86.761 20.143 1.00 20.95 210 ALA A C 1
ATOM 1629 O O . ALA A 1 210 ? 22.404 85.717 19.670 1.00 20.88 210 ALA A O 1
ATOM 1631 N N . PHE A 1 211 ? 22.517 87.920 19.752 1.00 21.91 211 PHE A N 1
ATOM 1632 C CA . PHE A 1 211 ? 23.615 88.008 18.746 1.00 22.72 211 PHE A CA 1
ATOM 1633 C C . PHE A 1 211 ? 24.798 87.196 19.146 1.00 25.17 211 PHE A C 1
ATOM 1634 O O . PHE A 1 211 ? 25.339 86.396 18.370 1.00 21.80 211 PHE A O 1
ATOM 1642 N N . GLN A 1 212 ? 25.258 87.396 20.375 1.00 22.75 212 GLN A N 1
ATOM 1643 C CA . GLN A 1 212 ? 26.466 86.715 20.879 1.00 25.20 212 GLN A CA 1
ATOM 1644 C C . GLN A 1 212 ? 26.293 85.227 20.913 1.00 25.02 212 GLN A C 1
ATOM 1645 O O . GLN A 1 212 ? 27.220 84.471 20.585 1.00 26.10 212 GLN A O 1
ATOM 1651 N N . THR A 1 213 ? 25.067 84.750 21.271 1.00 23.99 213 THR A N 1
ATOM 1652 C CA . THR A 1 213 ? 24.806 83.351 21.325 1.00 24.35 213 THR A CA 1
ATOM 1653 C C . THR A 1 213 ? 24.994 82.744 19.913 1.00 24.26 213 THR A C 1
ATOM 1654 O O . THR A 1 213 ? 25.517 81.640 19.803 1.00 26.10 213 THR A O 1
ATOM 1658 N N . LEU A 1 214 ? 24.499 83.437 18.902 1.00 21.99 214 LEU A N 1
ATOM 1659 C CA . LEU A 1 214 ? 24.542 82.862 17.555 1.00 21.92 214 LEU A CA 1
ATOM 1660 C C . LEU A 1 214 ? 26.000 82.854 17.068 1.00 22.19 214 LEU A C 1
ATOM 1661 O O . LEU A 1 214 ? 26.451 81.897 16.430 1.00 23.67 214 LEU A O 1
ATOM 1666 N N . VAL A 1 215 ? 26.673 83.960 17.309 1.00 25.16 215 VAL A N 1
ATOM 1667 C CA . VAL A 1 215 ? 28.098 84.108 16.846 1.00 29.72 215 VAL A CA 1
ATOM 1668 C C . VAL A 1 215 ? 28.965 83.053 17.518 1.00 30.29 215 VAL A C 1
ATOM 1669 O O . VAL A 1 215 ? 29.774 82.381 16.870 1.00 31.12 215 VAL A O 1
ATOM 1673 N N . GLU A 1 216 ? 28.834 82.904 18.812 1.00 30.30 216 GLU A N 1
ATOM 1674 C CA . GLU A 1 216 ? 29.530 81.843 19.547 1.00 31.83 216 GLU A CA 1
ATOM 1675 C C . GLU A 1 216 ? 29.264 80.448 19.050 1.00 33.08 216 GLU A C 1
ATOM 1676 O O . GLU A 1 216 ? 30.142 79.603 19.133 1.00 35.19 216 GLU A O 1
ATOM 1682 N N . ALA A 1 217 ? 28.074 80.164 18.523 1.00 27.87 217 ALA A N 1
ATOM 1683 C CA . ALA A 1 217 ? 27.743 78.875 17.980 1.00 28.67 217 ALA A CA 1
ATOM 1684 C C . ALA A 1 217 ? 28.280 78.649 16.552 1.00 27.21 217 ALA A C 1
ATOM 1685 O O . ALA A 1 217 ? 28.137 77.566 16.029 1.00 32.09 217 ALA A O 1
ATOM 1687 N N . GLY A 1 218 ? 28.812 79.690 15.943 1.00 30.13 218 GLY A N 1
ATOM 1688 C CA . GLY A 1 218 ? 29.500 79.554 14.681 1.00 30.70 218 GLY A CA 1
ATOM 1689 C C . GLY A 1 218 ? 28.700 80.004 13.474 1.00 32.23 218 GLY A C 1
ATOM 1690 O O . GLY A 1 218 ? 29.163 79.845 12.338 1.00 30.46 218 GLY A O 1
ATOM 1691 N N . TYR A 1 219 ? 27.531 80.633 13.697 1.00 26.77 219 TYR A N 1
ATOM 1692 C CA . TYR A 1 219 ? 26.825 81.229 12.605 1.00 28.65 219 TYR A CA 1
ATOM 1693 C C . TYR A 1 219 ? 27.461 82.491 12.051 1.00 28.43 219 TYR A C 1
ATOM 1694 O O . TYR A 1 219 ? 28.189 83.218 12.755 1.00 28.83 219 TYR A O 1
ATOM 1703 N N . GLN A 1 220 ? 27.227 82.782 10.781 1.00 24.79 220 GLN A N 1
ATOM 1704 C CA . GLN A 1 220 ? 27.766 83.981 10.161 1.00 26.40 220 GLN A CA 1
ATOM 1705 C C . GLN A 1 220 ? 27.324 85.236 10.904 1.00 27.37 220 GLN A C 1
ATOM 1706 O O . GLN A 1 220 ? 26.137 85.442 11.159 1.00 25.51 220 GLN A O 1
ATOM 1712 N N . PRO A 1 221 ? 28.273 86.117 11.283 1.00 28.26 221 PRO A N 1
ATOM 1713 C CA . PRO A 1 221 ? 27.842 87.269 12.071 1.00 26.55 221 PRO A CA 1
ATOM 1714 C C . PRO A 1 221 ? 26.860 88.145 11.376 1.00 25.09 221 PRO A C 1
ATOM 1715 O O . PRO A 1 221 ? 25.905 88.702 12.010 1.00 28.15 221 PRO A O 1
ATOM 1719 N N . GLU A 1 222 ? 26.954 88.247 10.056 1.00 25.33 222 GLU A N 1
ATOM 1720 C CA . GLU A 1 222 ? 26.042 89.095 9.340 1.00 24.30 222 GLU A CA 1
ATOM 1721 C C . GLU A 1 222 ? 24.565 88.544 9.449 1.00 22.92 222 GLU A C 1
ATOM 1722 O O . GLU A 1 222 ? 23.582 89.341 9.573 1.00 24.77 222 GLU A O 1
ATOM 1728 N N . VAL A 1 223 ? 24.485 87.222 9.322 1.00 24.29 223 VAL A N 1
ATOM 1729 C CA . VAL A 1 223 ? 23.167 86.549 9.432 1.00 23.68 223 VAL A CA 1
ATOM 1730 C C . VAL A 1 223 ? 22.632 86.800 10.842 1.00 22.39 223 VAL A C 1
ATOM 1731 O O . VAL A 1 223 ? 21.465 87.134 11.065 1.00 24.10 223 VAL A O 1
ATOM 1735 N N . ALA A 1 224 ? 23.503 86.605 11.800 1.00 24.66 224 ALA A N 1
ATOM 1736 C CA . ALA A 1 224 ? 23.113 86.821 13.205 1.00 24.23 224 ALA A CA 1
ATOM 1737 C C . ALA A 1 224 ? 22.623 88.228 13.460 1.00 25.52 224 ALA A C 1
ATOM 1738 O O . ALA A 1 224 ? 21.611 88.437 14.158 1.00 25.98 224 ALA A O 1
ATOM 1740 N N . TYR A 1 225 ? 23.270 89.234 12.845 1.00 23.27 225 TYR A N 1
ATOM 1741 C CA . TYR A 1 225 ? 22.869 90.571 13.060 1.00 25.86 225 TYR A CA 1
ATOM 1742 C C . TYR A 1 225 ? 21.497 90.890 12.501 1.00 28.67 225 TYR A C 1
ATOM 1743 O O . TYR A 1 225 ? 20.705 91.551 13.171 1.00 25.90 225 TYR A O 1
ATOM 1752 N N . PHE A 1 226 ? 21.200 90.441 11.279 1.00 28.40 226 PHE A N 1
ATOM 1753 C CA . PHE A 1 226 ? 19.909 90.602 10.680 1.00 27.64 226 PHE A CA 1
ATOM 1754 C C . PHE A 1 226 ? 18.836 89.998 11.578 1.00 30.73 226 PHE A C 1
ATOM 1755 O O . PHE A 1 226 ? 17.777 90.627 11.815 1.00 30.22 226 PHE A O 1
ATOM 1763 N N . GLU A 1 227 ? 19.105 88.794 12.056 1.00 25.26 227 GLU A N 1
ATOM 1764 C CA . GLU A 1 227 ? 18.076 88.069 12.761 1.00 26.24 227 GLU A CA 1
ATOM 1765 C C . GLU A 1 227 ? 17.838 88.501 14.209 1.00 30.38 227 GLU A C 1
ATOM 1766 O O . GLU A 1 227 ? 16.801 88.112 14.793 1.00 37.58 227 GLU A O 1
ATOM 1772 N N . THR A 1 228 ? 18.799 89.135 14.870 1.00 25.01 228 THR A N 1
ATOM 1773 C CA . THR A 1 228 ? 18.643 89.419 16.278 1.00 24.07 228 THR A CA 1
ATOM 1774 C C . THR A 1 228 ? 18.578 90.879 16.571 1.00 28.94 228 THR A C 1
ATOM 1775 O O . THR A 1 228 ? 18.190 91.235 17.655 1.00 28.03 228 THR A O 1
ATOM 1779 N N . ILE A 1 229 ? 18.969 91.749 15.622 1.00 26.09 229 ILE A N 1
ATOM 1780 C CA . ILE A 1 229 ? 19.051 93.196 15.890 1.00 27.20 229 ILE A CA 1
ATOM 1781 C C . ILE A 1 229 ? 18.300 93.928 14.844 1.00 28.26 229 ILE A C 1
ATOM 1782 O O . ILE A 1 229 ? 17.344 94.639 15.072 1.00 27.97 229 ILE A O 1
ATOM 1787 N N . ASN A 1 230 ? 18.720 93.764 13.608 1.00 31.77 230 ASN A N 1
ATOM 1788 C CA . ASN A 1 230 ? 18.069 94.528 12.568 1.00 34.87 230 ASN A CA 1
ATOM 1789 C C . ASN A 1 230 ? 16.544 94.345 12.370 1.00 35.92 230 ASN A C 1
ATOM 1790 O O . ASN A 1 230 ? 15.851 95.335 12.158 1.00 33.04 230 ASN A O 1
ATOM 1795 N N . GLU A 1 231 ? 16.027 93.102 12.465 1.00 26.93 231 GLU A N 1
ATOM 1796 C CA . GLU A 1 231 ? 14.640 92.753 12.315 1.00 32.69 231 GLU A CA 1
ATOM 1797 C C . GLU A 1 231 ? 13.806 93.188 13.460 1.00 24.14 231 GLU A C 1
ATOM 1798 O O . GLU A 1 231 ? 12.654 93.157 13.334 1.00 26.87 231 GLU A O 1
ATOM 1812 N N . LYS A 1 233 ? 13.240 96.135 14.382 1.00 26.43 233 LYS A N 1
ATOM 1813 C CA . LYS A 1 233 ? 12.395 97.231 13.909 1.00 28.03 233 LYS A CA 1
ATOM 1814 C C . LYS A 1 233 ? 11.048 96.775 13.275 1.00 26.04 233 LYS A C 1
ATOM 1815 O O . LYS A 1 233 ? 10.014 97.365 13.514 1.00 28.82 233 LYS A O 1
ATOM 1821 N N . LEU A 1 234 ? 11.030 95.660 12.552 1.00 32.79 234 LEU A N 1
ATOM 1822 C CA . LEU A 1 234 ? 9.845 95.164 11.940 1.00 31.14 234 LEU A CA 1
ATOM 1823 C C . LEU A 1 234 ? 8.771 94.784 12.977 1.00 28.18 234 LEU A C 1
ATOM 1824 O O . LEU A 1 234 ? 7.580 95.123 12.844 1.00 28.64 234 LEU A O 1
ATOM 1829 N N . ILE A 1 235 ? 9.203 94.104 14.036 1.00 24.31 235 ILE A N 1
ATOM 1830 C CA . ILE A 1 235 ? 8.292 93.727 15.121 1.00 26.64 235 ILE A CA 1
ATOM 1831 C C . ILE A 1 235 ? 7.794 94.936 15.922 1.00 25.69 235 ILE A C 1
ATOM 1832 O O . ILE A 1 235 ? 6.613 95.028 16.180 1.00 26.55 235 ILE A O 1
ATOM 1837 N N . VAL A 1 236 ? 8.688 95.858 16.292 1.00 24.72 236 VAL A N 1
ATOM 1838 C CA . VAL A 1 236 ? 8.368 96.944 17.168 1.00 26.94 236 VAL A CA 1
ATOM 1839 C C . VAL A 1 236 ? 7.457 97.898 16.386 1.00 28.39 236 VAL A C 1
ATOM 1840 O O . VAL A 1 236 ? 6.477 98.372 16.947 1.00 26.95 236 VAL A O 1
ATOM 1844 N N . ASP A 1 237 ? 7.742 98.105 15.097 1.00 28.62 237 ASP A N 1
ATOM 1845 C CA . ASP A 1 237 ? 6.863 98.857 14.230 1.00 31.67 237 ASP A CA 1
ATOM 1846 C C . ASP A 1 237 ? 5.472 98.274 14.205 1.00 29.74 237 ASP A C 1
ATOM 1847 O O . ASP A 1 237 ? 4.489 99.023 14.276 1.00 29.39 237 ASP A O 1
ATOM 1852 N N . LEU A 1 238 ? 5.343 96.956 14.104 1.00 29.82 238 LEU A N 1
ATOM 1853 C CA . LEU A 1 238 ? 4.063 96.365 14.165 1.00 26.12 238 LEU A CA 1
ATOM 1854 C C . LEU A 1 238 ? 3.323 96.577 15.509 1.00 28.31 238 LEU A C 1
ATOM 1855 O O . LEU A 1 238 ? 2.102 96.815 15.553 1.00 27.30 238 LEU A O 1
ATOM 1860 N N . VAL A 1 239 ? 4.059 96.466 16.607 1.00 24.59 239 VAL A N 1
ATOM 1861 C CA . VAL A 1 239 ? 3.450 96.703 17.928 1.00 24.78 239 VAL A CA 1
ATOM 1862 C C . VAL A 1 239 ? 2.973 98.172 18.055 1.00 26.83 239 VAL A C 1
ATOM 1863 O O . VAL A 1 239 ? 1.876 98.449 18.582 1.00 26.22 239 VAL A O 1
ATOM 1867 N N . TYR A 1 240 ? 3.824 99.055 17.564 1.00 27.48 240 TYR A N 1
ATOM 1868 C CA . TYR A 1 240 ? 3.568 100.485 17.584 1.00 29.47 240 TYR A CA 1
ATOM 1869 C C . TYR A 1 240 ? 2.277 100.806 16.806 1.00 28.19 240 TYR A C 1
ATOM 1870 O O . TYR A 1 240 ? 1.496 101.628 17.238 1.00 27.92 240 TYR A O 1
ATOM 1879 N N . GLU A 1 241 ? 2.105 100.166 15.673 1.00 32.38 241 GLU A N 1
ATOM 1880 C CA . GLU A 1 241 ? 1.010 100.493 14.731 1.00 38.61 241 GLU A CA 1
ATOM 1881 C C . GLU A 1 241 ? -0.259 99.726 15.082 1.00 38.34 241 GLU A C 1
ATOM 1882 O O . GLU A 1 241 ? -1.349 100.255 14.942 1.00 33.44 241 GLU A O 1
ATOM 1888 N N . LYS A 1 242 ? -0.144 98.476 15.541 1.00 34.44 242 LYS A N 1
ATOM 1889 C CA . LYS A 1 242 ? -1.306 97.564 15.694 1.00 32.77 242 LYS A CA 1
ATOM 1890 C C . LYS A 1 242 ? -1.404 96.761 17.013 1.00 31.58 242 LYS A C 1
ATOM 1891 O O . LYS A 1 242 ? -2.236 95.840 17.131 1.00 31.76 242 LYS A O 1
ATOM 1897 N N . GLY A 1 243 ? -0.528 97.060 17.957 1.00 25.85 243 GLY A N 1
ATOM 1898 C CA . GLY A 1 243 ? -0.472 96.379 19.245 1.00 26.74 243 GLY A CA 1
ATOM 1899 C C . GLY A 1 243 ? 0.094 94.945 19.196 1.00 27.28 243 GLY A C 1
ATOM 1900 O O . GLY A 1 243 ? 0.506 94.434 18.104 1.00 24.77 243 GLY A O 1
ATOM 1901 N N . PHE A 1 244 ? 0.118 94.270 20.346 1.00 26.03 244 PHE A N 1
ATOM 1902 C CA . PHE A 1 244 ? 0.661 92.916 20.363 1.00 26.82 244 PHE A CA 1
ATOM 1903 C C . PHE A 1 244 ? -0.203 91.953 19.592 1.00 25.54 244 PHE A C 1
ATOM 1904 O O . PHE A 1 244 ? 0.326 91.062 18.901 1.00 24.09 244 PHE A O 1
ATOM 1912 N N . SER A 1 245 ? -1.518 92.112 19.622 1.00 26.61 245 SER A N 1
ATOM 1913 C CA . SER A 1 245 ? -2.346 91.204 18.862 1.00 27.43 245 SER A CA 1
ATOM 1914 C C . SER A 1 245 ? -2.104 91.354 17.376 1.00 27.63 245 SER A C 1
ATOM 1915 O O . SER A 1 245 ? -2.016 90.362 16.617 1.00 27.32 245 SER A O 1
ATOM 1918 N N . GLY A 1 246 ? -1.950 92.575 16.916 1.00 26.28 246 GLY A N 1
ATOM 1919 C CA . GLY A 1 246 ? -1.658 92.769 15.495 1.00 31.14 246 GLY A CA 1
ATOM 1920 C C . GLY A 1 246 ? -0.303 92.289 15.047 1.00 28.74 246 GLY A C 1
ATOM 1921 O O . GLY A 1 246 ? -0.109 91.793 13.927 1.00 26.90 246 GLY A O 1
ATOM 1930 N N . LEU A 1 248 ? 1.236 89.791 16.427 1.00 21.89 248 LEU A N 1
ATOM 1931 C CA . LEU A 1 248 ? 1.228 88.361 16.435 1.00 24.81 248 LEU A CA 1
ATOM 1932 C C . LEU A 1 248 ? 0.468 87.826 15.186 1.00 27.03 248 LEU A C 1
ATOM 1933 O O . LEU A 1 248 ? 0.859 86.850 14.588 1.00 27.02 248 LEU A O 1
ATOM 1938 N N . THR A 1 249 ? -0.611 88.471 14.830 1.00 27.17 249 THR A N 1
ATOM 1939 C CA . THR A 1 249 ? -1.332 88.083 13.600 1.00 28.24 249 THR A CA 1
ATOM 1940 C C . THR A 1 249 ? -0.460 88.182 12.354 1.00 27.50 249 THR A C 1
ATOM 1941 O O . THR A 1 249 ? -0.586 87.380 11.419 1.00 34.87 249 THR A O 1
ATOM 1945 N N . ALA A 1 250 ? 0.486 89.102 12.365 1.00 29.69 250 ALA A N 1
ATOM 1946 C CA . ALA A 1 250 ? 1.356 89.300 11.235 1.00 29.99 250 ALA A CA 1
ATOM 1947 C C . ALA A 1 250 ? 2.517 88.372 11.158 1.00 31.35 250 ALA A C 1
ATOM 1948 O O . ALA A 1 250 ? 3.153 88.269 10.115 1.00 34.93 250 ALA A O 1
ATOM 1950 N N . VAL A 1 251 ? 2.844 87.699 12.230 1.00 25.17 251 VAL A N 1
ATOM 1951 C CA . VAL A 1 251 ? 3.932 86.730 12.158 1.00 24.27 251 VAL A CA 1
ATOM 1952 C C . VAL A 1 251 ? 3.389 85.331 11.961 1.00 24.32 251 VAL A C 1
ATOM 1953 O O . VAL A 1 251 ? 2.214 85.075 12.121 1.00 26.32 251 VAL A O 1
ATOM 1957 N N . SER A 1 252 ? 4.305 84.432 11.623 1.00 24.71 252 SER A N 1
ATOM 1958 C CA . SER A 1 252 ? 3.983 83.071 11.316 1.00 24.87 252 SER A CA 1
ATOM 1959 C C . SER A 1 252 ? 3.480 82.344 12.549 1.00 25.77 252 SER A C 1
ATOM 1960 O O . SER A 1 252 ? 3.748 82.764 13.681 1.00 23.19 252 SER A O 1
ATOM 1963 N N . ASP A 1 253 ? 2.680 81.284 12.359 1.00 24.31 253 ASP A N 1
ATOM 1964 C CA . ASP A 1 253 ? 2.322 80.467 13.496 1.00 23.61 253 ASP A CA 1
ATOM 1965 C C . ASP A 1 253 ? 3.527 79.852 14.170 1.00 22.58 253 ASP A C 1
ATOM 1966 O O . ASP A 1 253 ? 3.533 79.661 15.360 1.00 21.41 253 ASP A O 1
ATOM 1971 N N . THR A 1 254 ? 4.565 79.523 13.405 1.00 20.72 254 THR A N 1
ATOM 1972 C CA . THR A 1 254 ? 5.792 78.971 13.970 1.00 21.05 254 THR A CA 1
ATOM 1973 C C . THR A 1 254 ? 6.356 80.011 14.966 1.00 20.37 254 THR A C 1
ATOM 1974 O O . THR A 1 254 ? 6.817 79.645 16.061 1.00 21.47 254 THR A O 1
ATOM 1978 N N . ALA A 1 255 ? 6.418 81.246 14.534 1.00 20.29 255 ALA A N 1
ATOM 1979 C CA . ALA A 1 255 ? 6.910 82.379 15.342 1.00 20.29 255 ALA A CA 1
ATOM 1980 C C . ALA A 1 255 ? 6.047 82.556 16.560 1.00 21.60 255 ALA A C 1
ATOM 1981 O O . ALA A 1 255 ? 6.567 82.803 17.653 1.00 21.75 255 ALA A O 1
ATOM 1983 N N . LYS A 1 256 ? 4.727 82.485 16.373 1.00 19.75 256 LYS A N 1
ATOM 1984 C CA . LYS A 1 256 ? 3.800 82.566 17.522 1.00 22.71 256 LYS A CA 1
ATOM 1985 C C . LYS A 1 256 ? 4.069 81.524 18.552 1.00 19.89 256 LYS A C 1
ATOM 1986 O O . LYS A 1 256 ? 4.215 81.845 19.736 1.00 21.31 256 LYS A O 1
ATOM 1992 N N . TYR A 1 257 ? 4.141 80.259 18.141 1.00 17.94 257 TYR A N 1
ATOM 1993 C CA . TYR A 1 257 ? 4.331 79.170 19.061 1.00 20.12 257 TYR A CA 1
ATOM 1994 C C . TYR A 1 257 ? 5.666 79.267 19.763 1.00 20.73 257 TYR A C 1
ATOM 1995 O O . TYR A 1 257 ? 5.765 79.148 20.974 1.00 21.33 257 TYR A O 1
ATOM 2004 N N . GLY A 1 258 ? 6.719 79.571 18.999 1.00 19.38 258 GLY A N 1
ATOM 2005 C CA . GLY A 1 258 ? 7.989 79.715 19.597 1.00 19.85 258 GLY A CA 1
ATOM 2006 C C . GLY A 1 258 ? 8.105 80.877 20.572 1.00 18.75 258 GLY A C 1
ATOM 2007 O O . GLY A 1 258 ? 8.688 80.731 21.661 1.00 19.35 258 GLY A O 1
ATOM 2008 N N . GLY A 1 259 ? 7.559 82.008 20.225 1.00 19.18 259 GLY A N 1
ATOM 2009 C CA . GLY A 1 259 ? 7.556 83.171 21.092 1.00 21.58 259 GLY A CA 1
ATOM 2010 C C . GLY A 1 259 ? 6.806 82.997 22.387 1.00 22.21 259 GLY A C 1
ATOM 2011 O O . GLY A 1 259 ? 7.293 83.325 23.468 1.00 23.18 259 GLY A O 1
ATOM 2020 N N . THR A 1 261 ? 6.084 80.060 23.865 1.00 23.25 261 THR A N 1
ATOM 2021 C CA . THR A 1 261 ? 6.571 79.004 24.731 1.00 24.03 261 THR A CA 1
ATOM 2022 C C . THR A 1 261 ? 7.981 79.269 25.174 1.00 26.10 261 THR A C 1
ATOM 2023 O O . THR A 1 261 ? 8.250 79.487 26.314 1.00 27.12 261 THR A O 1
ATOM 2027 N N . VAL A 1 262 ? 8.879 79.354 24.215 1.00 24.93 262 VAL A N 1
ATOM 2028 C CA . VAL A 1 262 ? 10.304 79.575 24.501 1.00 23.91 262 VAL A CA 1
ATOM 2029 C C . VAL A 1 262 ? 10.587 80.963 25.058 1.00 23.61 262 VAL A C 1
ATOM 2030 O O . VAL A 1 262 ? 11.386 81.089 26.048 1.00 23.56 262 VAL A O 1
ATOM 2034 N N . GLY A 1 263 ? 9.922 82.009 24.544 1.00 23.42 263 GLY A N 1
ATOM 2035 C CA . GLY A 1 263 ? 10.121 83.396 25.030 1.00 24.91 263 GLY A CA 1
ATOM 2036 C C . GLY A 1 263 ? 9.924 83.505 26.527 1.00 26.28 263 GLY A C 1
ATOM 2037 O O . GLY A 1 263 ? 10.662 84.201 27.172 1.00 22.71 263 GLY A O 1
ATOM 2038 N N . LYS A 1 264 ? 8.934 82.776 27.076 1.00 26.39 264 LYS A N 1
ATOM 2039 C CA . LYS A 1 264 ? 8.591 82.826 28.456 1.00 26.96 264 LYS A CA 1
ATOM 2040 C C . LYS A 1 264 ? 9.536 82.022 29.309 1.00 23.26 264 LYS A C 1
ATOM 2041 O O . LYS A 1 264 ? 9.641 82.298 30.511 1.00 26.39 264 LYS A O 1
ATOM 2055 N N . VAL A 1 266 ? 12.778 81.873 28.461 1.00 20.61 266 VAL A N 1
ATOM 2056 C CA . VAL A 1 266 ? 13.980 82.722 28.439 1.00 24.43 266 VAL A CA 1
ATOM 2057 C C . VAL A 1 266 ? 13.827 83.909 29.354 1.00 22.78 266 VAL A C 1
ATOM 2058 O O . VAL A 1 266 ? 14.638 84.130 30.291 1.00 21.02 266 VAL A O 1
ATOM 2062 N N . ILE A 1 267 ? 12.745 84.632 29.150 1.00 22.12 267 ILE A N 1
ATOM 2063 C CA . ILE A 1 267 ? 12.367 85.770 29.945 1.00 24.00 267 ILE A CA 1
ATOM 2064 C C . ILE A 1 267 ? 11.323 85.341 30.998 1.00 24.03 267 ILE A C 1
ATOM 2065 O O . ILE A 1 267 ? 10.118 85.424 30.787 1.00 25.79 267 ILE A O 1
ATOM 2070 N N . ASP A 1 268 ? 11.847 84.769 32.064 1.00 24.80 268 ASP A N 1
ATOM 2071 C CA . ASP A 1 268 ? 10.971 84.128 33.081 1.00 26.31 268 ASP A CA 1
ATOM 2072 C C . ASP A 1 268 ? 10.572 85.077 34.163 1.00 25.81 268 ASP A C 1
ATOM 2073 O O . ASP A 1 268 ? 10.904 86.228 34.128 1.00 22.31 268 ASP A O 1
ATOM 2078 N N . GLU A 1 269 ? 9.785 84.609 35.142 1.00 24.88 269 GLU A N 1
ATOM 2079 C CA . GLU A 1 269 ? 9.178 85.554 36.079 1.00 27.24 269 GLU A CA 1
ATOM 2080 C C . GLU A 1 269 ? 10.228 86.132 37.008 1.00 25.14 269 GLU A C 1
ATOM 2081 O O . GLU A 1 269 ? 9.993 87.182 37.535 1.00 27.78 269 GLU A O 1
ATOM 2087 N N . SER A 1 270 ? 11.409 85.511 37.143 1.00 24.10 270 SER A N 1
ATOM 2088 C CA . SER A 1 270 ? 12.506 86.103 37.934 1.00 26.99 270 SER A CA 1
ATOM 2089 C C . SER A 1 270 ? 12.968 87.442 37.312 1.00 26.13 270 SER A C 1
ATOM 2090 O O . SER A 1 270 ? 13.433 88.311 38.004 1.00 23.79 270 SER A O 1
ATOM 2093 N N . VAL A 1 271 ? 12.764 87.598 36.005 1.00 25.33 271 VAL A N 1
ATOM 2094 C CA . VAL A 1 271 ? 13.079 88.882 35.323 1.00 23.29 271 VAL A CA 1
ATOM 2095 C C . VAL A 1 271 ? 12.151 89.965 35.857 1.00 23.64 271 VAL A C 1
ATOM 2096 O O . VAL A 1 271 ? 12.624 91.027 36.311 1.00 23.38 271 VAL A O 1
ATOM 2100 N N . LYS A 1 272 ? 10.866 89.663 35.930 1.00 24.10 272 LYS A N 1
ATOM 2101 C CA . LYS A 1 272 ? 9.915 90.542 36.537 1.00 24.54 272 LYS A CA 1
ATOM 2102 C C . LYS A 1 272 ? 10.242 90.911 37.952 1.00 23.96 272 LYS A C 1
ATOM 2103 O O . LYS A 1 272 ? 10.101 92.111 38.334 1.00 26.61 272 LYS A O 1
ATOM 2109 N N . GLU A 1 273 ? 10.667 89.925 38.730 1.00 25.12 273 GLU A N 1
ATOM 2110 C CA . GLU A 1 273 ? 11.041 90.151 40.136 1.00 25.45 273 GLU A CA 1
ATOM 2111 C C . GLU A 1 273 ? 12.214 91.100 40.220 1.00 26.08 273 GLU A C 1
ATOM 2112 O O . GLU A 1 273 ? 12.244 92.013 41.056 1.00 27.35 273 GLU A O 1
ATOM 2118 N N . ARG A 1 274 ? 13.171 90.933 39.346 1.00 24.61 274 ARG A N 1
ATOM 2119 C CA . ARG A 1 274 ? 14.337 91.840 39.325 1.00 24.20 274 ARG A CA 1
ATOM 2120 C C . ARG A 1 274 ? 13.929 93.276 38.835 1.00 25.63 274 ARG A C 1
ATOM 2121 O O . ARG A 1 274 ? 14.544 94.302 39.297 1.00 23.84 274 ARG A O 1
ATOM 2137 N N . LYS A 1 276 ? 11.048 94.642 39.587 1.00 25.16 276 LYS A N 1
ATOM 2138 C CA . LYS A 1 276 ? 10.446 95.181 40.790 1.00 25.93 276 LYS A CA 1
ATOM 2139 C C . LYS A 1 276 ? 11.529 95.746 41.750 1.00 26.88 276 LYS A C 1
ATOM 2140 O O . LYS A 1 276 ? 11.362 96.796 42.318 1.00 26.60 276 LYS A O 1
ATOM 2146 N N . LYS A 1 277 ? 12.625 95.036 41.908 1.00 26.49 277 LYS A N 1
ATOM 2147 C CA . LYS A 1 277 ? 13.754 95.542 42.702 1.00 27.83 277 LYS A CA 1
ATOM 2148 C C . LYS A 1 277 ? 14.333 96.845 42.107 1.00 27.81 277 LYS A C 1
ATOM 2149 O O . LYS A 1 277 ? 14.671 97.817 42.851 1.00 26.75 277 LYS A O 1
ATOM 2155 N N . ALA A 1 278 ? 14.446 96.917 40.787 1.00 24.05 278 ALA A N 1
ATOM 2156 C CA . ALA A 1 278 ? 14.914 98.173 40.146 1.00 23.56 278 ALA A CA 1
A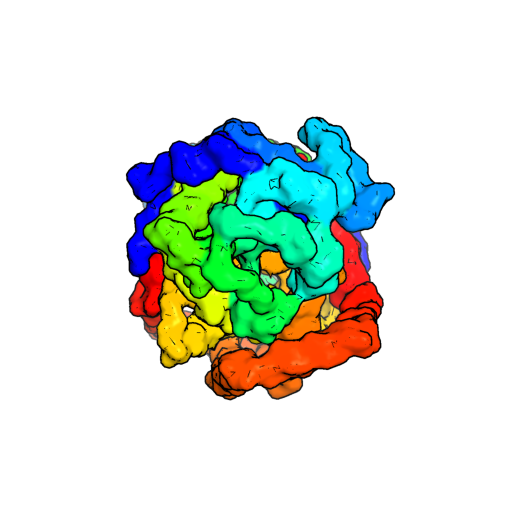TOM 2157 C C . ALA A 1 278 ? 13.959 99.312 40.417 1.00 22.85 278 ALA A C 1
ATOM 2158 O O . ALA A 1 278 ? 14.361 100.470 40.656 1.00 24.46 278 ALA A O 1
ATOM 2160 N N . LEU A 1 279 ? 12.671 99.011 40.376 1.00 22.93 279 LEU A N 1
ATOM 2161 C CA . LEU A 1 279 ? 11.673 100.005 40.664 1.00 23.13 279 LEU A CA 1
ATOM 2162 C C . LEU A 1 279 ? 11.716 100.417 42.118 1.00 24.97 279 LEU A C 1
ATOM 2163 O O . LEU A 1 279 ? 11.556 101.599 42.441 1.00 25.08 279 LEU A O 1
ATOM 2168 N N . ASP A 1 280 ? 11.920 99.451 43.010 1.00 26.16 280 ASP A N 1
ATOM 2169 C CA . ASP A 1 280 ? 12.121 99.835 44.435 1.00 29.81 280 ASP A CA 1
ATOM 2170 C C . ASP A 1 280 ? 13.307 100.785 44.634 1.00 27.90 280 ASP A C 1
ATOM 2171 O O . ASP A 1 280 ? 13.208 101.780 45.402 1.00 33.10 280 ASP A O 1
ATOM 2176 N N . ASN A 1 281 ? 14.400 100.520 43.955 1.00 29.06 281 ASN A N 1
ATOM 2177 C CA . ASN A 1 281 ? 15.586 101.346 43.995 1.00 28.79 281 ASN A CA 1
ATOM 2178 C C . ASN A 1 281 ? 15.401 102.749 43.376 1.00 28.98 281 ASN A C 1
ATOM 2179 O O . ASN A 1 281 ? 16.034 103.716 43.821 1.00 31.02 281 ASN A O 1
ATOM 2184 N N . ILE A 1 282 ? 14.523 102.879 42.412 1.00 27.42 282 ILE A N 1
ATOM 2185 C CA . ILE A 1 282 ? 14.108 104.201 41.951 1.00 24.94 282 ILE A CA 1
ATOM 2186 C C . ILE A 1 282 ? 13.277 104.960 43.020 1.00 28.11 282 ILE A C 1
ATOM 2187 O O . ILE A 1 282 ? 13.583 106.121 43.425 1.00 27.93 282 ILE A O 1
ATOM 2192 N N . ARG A 1 283 ? 12.228 104.305 43.463 1.00 26.64 283 ARG A N 1
ATOM 2193 C CA . ARG A 1 283 ? 11.271 104.843 44.387 1.00 29.38 283 ARG A CA 1
ATOM 2194 C C . ARG A 1 283 ? 11.877 105.339 45.728 1.00 33.62 283 ARG A C 1
ATOM 2195 O O . ARG A 1 283 ? 11.383 106.314 46.275 1.00 29.34 283 ARG A O 1
ATOM 2203 N N . SER A 1 284 ? 12.944 104.686 46.183 1.00 30.42 284 SER A N 1
ATOM 2204 C CA . SER A 1 284 ? 13.601 105.021 47.476 1.00 36.20 284 SER A CA 1
ATOM 2205 C C . SER A 1 284 ? 14.542 106.226 47.319 1.00 36.54 284 SER A C 1
ATOM 2206 O O . SER A 1 284 ? 15.120 106.689 48.319 1.00 34.83 284 SER A O 1
ATOM 2209 N N . GLY A 1 285 ? 14.752 106.678 46.072 1.00 32.26 285 GLY A N 1
ATOM 2210 C CA . GLY A 1 285 ? 15.825 107.582 45.695 1.00 30.62 285 GLY A CA 1
ATOM 2211 C C . GLY A 1 285 ? 17.241 107.101 45.634 1.00 31.41 285 GLY A C 1
ATOM 2212 O O . GLY A 1 285 ? 18.124 107.899 45.367 1.00 31.21 285 GLY A O 1
ATOM 2213 N N . LYS A 1 286 ? 17.487 105.807 45.826 1.00 31.72 286 LYS A N 1
ATOM 2214 C CA . LYS A 1 286 ? 18.813 105.264 45.738 1.00 34.78 286 LYS A CA 1
ATOM 2215 C C . LYS A 1 286 ? 19.427 105.401 44.394 1.00 34.67 286 LYS A C 1
ATOM 2216 O O . LYS A 1 286 ? 20.603 105.748 44.307 1.00 35.12 286 LYS A O 1
ATOM 2222 N N . PHE A 1 287 ? 18.674 105.097 43.322 1.00 29.90 287 PHE A N 1
ATOM 2223 C CA . PHE A 1 287 ? 19.246 105.260 42.005 1.00 27.78 287 PHE A CA 1
ATOM 2224 C C . PHE A 1 287 ? 19.700 106.689 41.751 1.00 27.27 287 PHE A C 1
ATOM 2225 O O . PHE A 1 287 ? 20.810 106.937 41.253 1.00 29.74 287 PHE A O 1
ATOM 2233 N N . ALA A 1 288 ? 18.823 107.629 42.032 1.00 30.39 288 ALA A N 1
ATOM 2234 C CA . ALA A 1 288 ? 19.133 109.023 41.781 1.00 31.28 288 ALA A CA 1
ATOM 2235 C C . ALA A 1 288 ? 20.376 109.482 42.576 1.00 32.35 288 ALA A C 1
ATOM 2236 O O . ALA A 1 288 ? 21.238 110.125 42.005 1.00 29.24 288 ALA A O 1
ATOM 2238 N N . GLU A 1 289 ? 20.457 109.105 43.851 1.00 32.27 289 GLU A N 1
ATOM 2239 C CA . GLU A 1 289 ? 21.673 109.380 44.634 1.00 35.66 289 GLU A CA 1
ATOM 2240 C C . GLU A 1 289 ? 22.890 108.819 43.968 1.00 38.00 289 GLU A C 1
ATOM 2241 O O . GLU A 1 289 ? 23.917 109.515 43.831 1.00 35.46 289 GLU A O 1
ATOM 2247 N N . LYS A 1 290 ? 22.802 107.542 43.558 1.00 35.47 290 LYS A N 1
ATOM 2248 C CA . LYS A 1 290 ? 23.933 106.875 42.976 1.00 37.28 290 LYS A CA 1
ATOM 2249 C C . LYS A 1 290 ? 24.437 107.537 41.691 1.00 34.11 290 LYS A C 1
ATOM 2250 O O . LYS A 1 290 ? 25.653 107.771 41.517 1.00 34.53 290 LYS A O 1
ATOM 2256 N N . TRP A 1 291 ? 23.499 107.946 40.839 1.00 29.75 291 TRP A N 1
ATOM 2257 C CA . TRP A 1 291 ? 23.803 108.614 39.577 1.00 29.29 291 TRP A CA 1
ATOM 2258 C C . TRP A 1 291 ? 24.371 110.047 39.711 1.00 27.89 291 TRP A C 1
ATOM 2259 O O . TRP A 1 291 ? 25.336 110.400 39.024 1.00 34.15 291 TRP A O 1
ATOM 2270 N N . VAL A 1 292 ? 23.764 110.811 40.577 1.00 31.52 292 VAL A N 1
ATOM 2271 C CA . VAL A 1 292 ? 24.214 112.179 40.846 1.00 30.90 292 VAL A CA 1
ATOM 2272 C C . VAL A 1 292 ? 25.670 112.083 41.333 1.00 31.06 292 VAL A C 1
ATOM 2273 O O . VAL A 1 292 ? 26.557 112.770 40.783 1.00 34.07 292 VAL A O 1
ATOM 2277 N N . GLU A 1 293 ? 25.927 111.147 42.258 1.00 33.27 293 GLU A N 1
ATOM 2278 C CA . GLU A 1 293 ? 27.328 110.876 42.741 1.00 39.60 293 GLU A CA 1
ATOM 2279 C C . GLU A 1 293 ? 28.272 110.521 41.586 1.00 42.27 293 GLU A C 1
ATOM 2280 O O . GLU A 1 293 ? 29.300 111.152 41.394 1.00 40.64 293 GLU A O 1
ATOM 2286 N N . GLU A 1 294 ? 27.8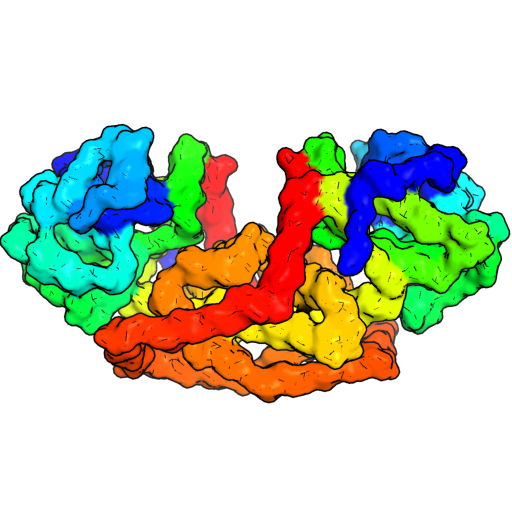88 109.512 40.799 1.00 37.51 294 GLU A N 1
ATOM 2287 C CA . GLU A 1 294 ? 28.620 109.073 39.617 1.00 38.07 294 GLU A CA 1
ATOM 2288 C C . GLU A 1 294 ? 28.934 110.187 38.606 1.00 36.23 294 GLU A C 1
ATOM 2289 O O . GLU A 1 294 ? 30.073 110.284 38.048 1.00 39.75 294 GLU A O 1
ATOM 2295 N N . TYR A 1 295 ? 27.932 111.018 38.322 1.00 33.90 295 TYR A N 1
ATOM 2296 C CA . TYR A 1 295 ? 28.078 112.063 37.372 1.00 29.53 295 TYR A CA 1
ATOM 2297 C C . TYR A 1 295 ? 29.125 113.071 37.918 1.00 34.44 295 TYR A C 1
ATOM 2298 O O . TYR A 1 295 ? 29.941 113.574 37.151 1.00 35.41 295 TYR A O 1
ATOM 2307 N N . GLY A 1 296 ? 29.023 113.382 39.201 1.00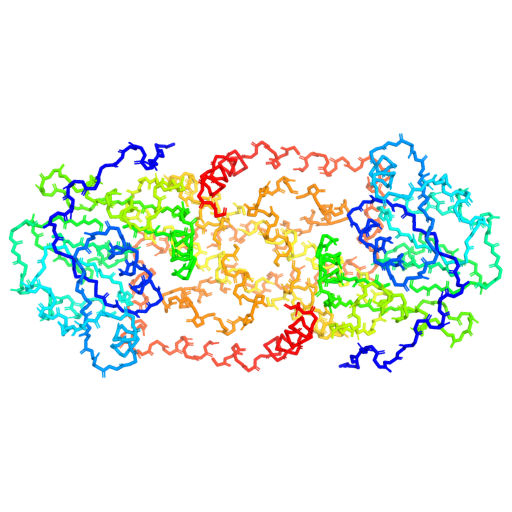 35.95 296 GLY A N 1
ATOM 2308 C CA . GLY A 1 296 ? 29.960 114.306 39.857 1.00 39.94 296 GLY A CA 1
ATOM 2309 C C . GLY A 1 296 ? 31.430 113.833 39.817 1.00 46.01 296 GLY A C 1
ATOM 2310 O O . GLY A 1 296 ? 32.339 114.675 39.890 1.00 47.53 296 GLY A O 1
ATOM 2311 N N . LYS A 1 297 ? 31.659 112.516 39.695 1.00 42.60 297 LYS A N 1
ATOM 2312 C CA . LYS A 1 297 ? 32.996 111.900 39.452 1.00 46.55 297 LYS A CA 1
ATOM 2313 C C . LYS A 1 297 ? 33.399 111.707 37.963 1.00 47.45 297 LYS A C 1
ATOM 2314 O O . LYS A 1 297 ? 34.323 110.968 37.658 1.00 56.58 297 LYS A O 1
ATOM 2320 N N . GLY A 1 298 ? 32.726 112.366 37.028 1.00 43.14 298 GLY A N 1
ATOM 2321 C CA . GLY A 1 298 ? 33.084 112.320 35.590 1.00 51.14 298 GLY A CA 1
ATOM 2322 C C . GLY A 1 298 ? 32.347 111.287 34.727 1.00 50.69 298 GLY A C 1
ATOM 2323 O O . GLY A 1 298 ? 32.586 111.209 33.513 1.00 50.29 298 GLY A O 1
ATOM 2324 N N . ALA A 1 299 ? 31.456 110.507 35.349 1.00 54.63 299 ALA A N 1
ATOM 2325 C CA . ALA A 1 299 ? 30.647 109.468 34.668 1.00 53.64 299 ALA A CA 1
ATOM 2326 C C . ALA A 1 299 ? 31.544 108.538 33.884 1.00 48.41 299 ALA A C 1
ATOM 2327 O O . ALA A 1 299 ? 31.387 108.411 32.659 1.00 46.81 299 ALA A O 1
ATOM 2329 N N . ASN A 1 300 ? 32.518 107.942 34.592 1.00 53.68 300 ASN A N 1
ATOM 2330 C CA . ASN A 1 300 ? 33.530 107.038 33.981 1.00 53.23 300 ASN A CA 1
ATOM 2331 C C . ASN A 1 300 ? 32.850 105.717 33.519 1.00 50.57 300 ASN A C 1
ATOM 2332 O O . ASN A 1 300 ? 33.348 105.053 32.597 1.00 51.00 300 ASN A O 1
ATOM 2337 N N . THR A 1 301 ? 31.729 105.366 34.160 1.00 47.13 301 THR A N 1
ATOM 2338 C CA . THR A 1 301 ? 30.893 104.196 33.791 1.00 48.33 301 THR A CA 1
ATOM 2339 C C . THR A 1 301 ? 30.375 104.315 32.388 1.00 40.82 301 THR A C 1
ATOM 2340 O O . THR A 1 301 ? 30.468 103.373 31.619 1.00 36.97 301 THR A O 1
ATOM 2344 N N . ILE A 1 302 ? 29.813 105.468 32.060 1.00 40.72 302 ILE A N 1
ATOM 2345 C CA . ILE A 1 302 ? 29.372 105.740 30.710 1.00 38.04 302 ILE A CA 1
ATOM 2346 C C . ILE A 1 302 ? 30.517 105.672 29.699 1.00 42.05 302 ILE A C 1
ATOM 2347 O O . ILE A 1 302 ? 30.394 105.046 28.663 1.00 32.96 302 ILE A O 1
ATOM 2352 N N . LYS A 1 303 ? 31.629 106.374 29.943 1.00 40.12 303 LYS A N 1
ATOM 2353 C CA . LYS A 1 303 ? 32.674 106.390 28.931 1.00 42.79 303 LYS A CA 1
ATOM 2354 C C . LYS A 1 303 ? 33.175 104.965 28.607 1.00 41.74 303 LYS A C 1
ATOM 2355 O O . LYS A 1 303 ? 33.347 104.645 27.435 1.00 41.87 303 LYS A O 1
ATOM 2361 N N . GLU A 1 304 ? 33.405 104.137 29.631 1.00 39.22 304 GLU A N 1
ATOM 2362 C CA . GLU A 1 304 ? 33.933 102.783 29.413 1.00 48.19 304 GLU A CA 1
ATOM 2363 C C . GLU A 1 304 ? 32.856 101.896 28.720 1.00 44.68 304 GLU A C 1
ATOM 2364 O O . GLU A 1 304 ? 33.122 101.257 27.689 1.00 41.46 304 GLU A O 1
ATOM 2370 N N . GLY A 1 305 ? 31.625 101.952 29.218 1.00 38.23 305 GLY A N 1
ATOM 2371 C CA . GLY A 1 305 ? 30.504 101.305 28.540 1.00 36.13 305 GLY A CA 1
ATOM 2372 C C . GLY A 1 305 ? 30.408 101.707 27.090 1.00 32.65 305 GLY A C 1
ATOM 2373 O O . GLY A 1 305 ? 30.284 100.850 26.233 1.00 31.92 305 GLY A O 1
ATOM 2382 N N . LYS A 1 307 ? 32.822 102.844 25.094 1.00 42.74 307 LYS A N 1
ATOM 2383 C CA . LYS A 1 307 ? 33.959 102.274 24.339 1.00 41.18 307 LYS A CA 1
ATOM 2384 C C . LYS A 1 307 ? 33.665 100.808 24.024 1.00 37.51 307 LYS A C 1
ATOM 2385 O O . LYS A 1 307 ? 33.880 100.340 22.882 1.00 40.59 307 LYS A O 1
ATOM 2391 N N . GLU A 1 308 ? 33.210 100.085 25.051 1.00 36.55 308 GLU A N 1
ATOM 2392 C CA . GLU A 1 308 ? 32.972 98.632 24.953 1.00 37.88 308 GLU A CA 1
ATOM 2393 C C . GLU A 1 308 ? 31.968 98.357 23.864 1.00 39.29 308 GLU A C 1
ATOM 2394 O O . GLU A 1 308 ? 32.165 97.372 23.098 1.00 34.91 308 GLU A O 1
ATOM 2400 N N . VAL A 1 309 ? 30.924 99.208 23.768 1.00 38.94 309 VAL A N 1
ATOM 2401 C CA . VAL A 1 309 ? 29.965 99.075 22.694 1.00 37.91 309 VAL A CA 1
ATOM 2402 C C . VAL A 1 309 ? 30.602 99.381 21.350 1.00 41.42 309 VAL A C 1
ATOM 2403 O O . VAL A 1 309 ? 30.378 98.663 20.363 1.00 34.71 309 VAL A O 1
ATOM 2407 N N . ASP A 1 310 ? 31.328 100.485 21.300 1.00 35.94 310 ASP A N 1
ATOM 2408 C CA . ASP A 1 310 ? 31.832 100.977 20.020 1.00 42.57 310 ASP A CA 1
ATOM 2409 C C . ASP A 1 310 ? 32.788 99.992 19.333 1.00 38.41 310 ASP A C 1
ATOM 2410 O O . ASP A 1 310 ? 32.784 99.893 18.118 1.00 41.51 310 ASP A O 1
ATOM 2415 N N . ASN A 1 311 ? 33.593 99.247 20.091 1.00 36.58 311 ASN A N 1
ATOM 2416 C CA . ASN A 1 311 ? 34.472 98.214 19.503 1.00 42.82 311 ASN A CA 1
ATOM 2417 C C . ASN A 1 311 ? 33.961 96.782 19.636 1.00 44.44 311 ASN A C 1
ATOM 2418 O O . ASN A 1 311 ? 34.725 95.832 19.449 1.00 40.67 311 ASN A O 1
ATOM 2423 N N . SER A 1 312 ? 32.665 96.598 19.886 1.00 35.82 312 SER A N 1
ATOM 2424 C CA . SER A 1 312 ? 32.093 95.259 19.950 1.00 38.33 312 SER A CA 1
ATOM 2425 C C . SER A 1 312 ? 31.973 94.618 18.539 1.00 32.36 312 SER A C 1
ATOM 2426 O O . SER A 1 312 ? 31.883 95.320 17.539 1.00 35.85 312 SER A O 1
ATOM 2429 N N . THR A 1 313 ? 31.941 93.285 18.488 1.00 33.11 313 THR A N 1
ATOM 2430 C CA . THR A 1 313 ? 31.693 92.606 17.189 1.00 41.04 313 THR A CA 1
ATOM 2431 C C . THR A 1 313 ? 30.409 93.101 16.564 1.00 36.32 313 THR A C 1
ATOM 2432 O O . THR A 1 313 ? 30.315 93.533 15.445 1.00 35.41 313 THR A O 1
ATOM 2436 N N . GLU A 1 314 ? 29.394 93.106 17.399 1.00 36.48 314 GLU A N 1
ATOM 2437 C CA . GLU A 1 314 ? 28.072 93.476 17.021 1.00 36.25 314 GLU A CA 1
ATOM 2438 C C . GLU A 1 314 ? 28.043 94.780 16.298 1.00 32.18 314 GLU A C 1
ATOM 2439 O O . GLU A 1 314 ? 27.456 94.938 15.238 1.00 34.13 314 GLU A O 1
ATOM 2445 N N . GLU A 1 315 ? 28.737 95.765 16.834 1.00 32.54 315 GLU A N 1
ATOM 2446 C CA . GLU A 1 315 ? 28.753 97.093 16.225 1.00 32.75 315 GLU A CA 1
ATOM 2447 C C . GLU A 1 315 ? 29.532 97.150 14.895 1.00 33.58 315 GLU A C 1
ATOM 2448 O O . GLU A 1 315 ? 29.127 97.818 13.971 1.00 34.15 315 GLU A O 1
ATOM 2454 N N . LYS A 1 316 ? 30.664 96.473 14.845 1.00 38.66 316 LYS A N 1
ATOM 2455 C CA . LYS A 1 316 ? 31.424 96.400 13.553 1.00 42.43 316 LYS A CA 1
ATOM 2456 C C . LYS A 1 316 ? 30.550 95.814 12.445 1.00 40.39 316 LYS A C 1
ATOM 2457 O O . LYS A 1 316 ? 30.363 96.394 11.370 1.00 40.15 316 LYS A O 1
ATOM 2463 N N . VAL A 1 317 ? 29.912 94.692 12.781 1.00 37.71 317 VAL A N 1
ATOM 2464 C CA . VAL A 1 317 ? 28.990 94.052 11.824 1.00 37.74 317 VAL A CA 1
ATOM 2465 C C . VAL A 1 317 ? 27.940 94.996 11.355 1.00 32.49 317 VAL A C 1
ATOM 2466 O O . VAL A 1 317 ? 27.700 95.112 10.181 1.00 37.33 317 VAL A O 1
ATOM 2470 N N . GLY A 1 318 ? 27.263 95.709 12.266 1.00 33.97 318 GLY A N 1
ATOM 2471 C CA . GLY A 1 318 ? 26.168 96.567 11.926 1.00 30.40 318 GLY A CA 1
ATOM 2472 C C . GLY A 1 318 ? 26.521 97.720 10.936 1.00 38.84 318 GLY A C 1
ATOM 2473 O O . GLY A 1 318 ? 25.687 98.129 10.131 1.00 37.36 318 GLY A O 1
ATOM 2474 N N . ARG A 1 319 ? 27.738 98.230 11.028 1.00 46.16 319 ARG A N 1
ATOM 2475 C CA . ARG A 1 319 ? 28.160 99.338 10.142 1.00 51.09 319 ARG A CA 1
ATOM 2476 C C . ARG A 1 319 ? 28.003 98.913 8.650 1.00 54.12 319 ARG A C 1
ATOM 2477 O O . ARG A 1 319 ? 27.240 99.526 7.839 1.00 46.49 319 ARG A O 1
ATOM 2485 N N . SER A 1 320 ? 28.614 97.798 8.332 1.00 51.75 320 SER A N 1
ATOM 2486 C CA . SER A 1 320 ? 28.445 97.205 6.987 1.00 51.51 320 SER A CA 1
ATOM 2487 C C . SER A 1 320 ? 27.023 97.035 6.460 1.00 56.90 320 SER A C 1
ATOM 2488 O O . SER A 1 320 ? 26.696 97.399 5.318 1.00 65.04 320 SER A O 1
ATOM 2491 N N . LEU A 1 321 ? 26.169 96.460 7.275 1.00 47.03 321 LEU A N 1
ATOM 2492 C CA . LEU A 1 321 ? 24.843 96.165 6.834 1.00 45.89 321 LEU A CA 1
ATOM 2493 C C . LEU A 1 321 ? 23.967 97.402 6.609 1.00 41.91 321 LEU A C 1
ATOM 2494 O O . LEU A 1 321 ? 23.083 97.409 5.759 1.00 46.56 321 LEU A O 1
ATOM 2499 N N . ARG A 1 322 ? 24.137 98.449 7.416 1.00 48.06 322 ARG A N 1
ATOM 2500 C CA . ARG A 1 322 ? 23.360 99.659 7.157 1.00 46.73 322 ARG A CA 1
ATOM 2501 C C . ARG A 1 322 ? 23.744 100.356 5.813 1.00 34.46 322 ARG A C 1
ATOM 2502 O O . ARG A 1 322 ? 22.911 101.049 5.279 1.00 36.06 322 ARG A O 1
ATOM 2510 N N . ASP A 1 323 ? 24.923 100.114 5.260 1.00 39.36 323 ASP A N 1
ATOM 2511 C CA . ASP A 1 323 ? 25.233 100.599 3.856 1.00 40.43 323 ASP A CA 1
ATOM 2512 C C . ASP A 1 323 ? 24.319 99.831 2.885 1.00 35.57 323 ASP A C 1
ATOM 2513 O O . ASP A 1 323 ? 23.621 100.418 2.083 1.00 38.50 323 ASP A O 1
ATOM 2518 N N . ILE A 1 324 ? 24.246 98.526 3.068 1.00 35.67 324 ILE A N 1
ATOM 2519 C CA . ILE A 1 324 ? 23.326 97.685 2.302 1.00 37.39 324 ILE A CA 1
ATOM 2520 C C . ILE A 1 324 ? 21.944 98.277 2.241 1.00 41.21 324 ILE A C 1
ATOM 2521 O O . ILE A 1 324 ? 21.440 98.537 1.116 1.00 39.05 324 ILE A O 1
ATOM 2526 N N . ILE A 1 325 ? 21.335 98.553 3.398 1.00 40.70 325 ILE A N 1
ATOM 2527 C CA . ILE A 1 325 ? 19.940 99.039 3.426 1.00 45.23 325 ILE A CA 1
ATOM 2528 C C . ILE A 1 325 ? 19.780 100.429 2.841 1.00 54.54 325 ILE A C 1
ATOM 2529 O O . ILE A 1 325 ? 18.878 100.667 2.016 1.00 54.54 325 ILE A O 1
ATOM 2534 N N . LEU A 1 326 ? 20.621 101.332 3.326 1.00 51.56 326 LEU A N 1
ATOM 2535 C CA . LEU A 1 326 ? 20.800 102.656 2.724 1.00 54.25 326 LEU A CA 1
ATOM 2536 C C . LEU A 1 326 ? 20.892 102.536 1.184 1.00 50.02 326 LEU A C 1
ATOM 2537 O O . LEU A 1 326 ? 20.209 103.239 0.458 1.00 47.00 326 LEU A O 1
ATOM 2542 N N . ARG A 1 327 ? 21.696 101.602 0.706 1.00 44.09 327 ARG A N 1
ATOM 2543 C CA . ARG A 1 327 ? 21.888 101.350 -0.730 1.00 50.34 327 ARG A CA 1
ATOM 2544 C C . ARG A 1 327 ? 20.592 101.098 -1.546 1.00 56.12 327 ARG A C 1
ATOM 2545 O O . ARG A 1 327 ? 20.567 101.375 -2.771 1.00 53.81 327 ARG A O 1
ATOM 2553 N N . GLY A 1 328 ? 19.517 100.621 -0.886 1.00 50.94 328 GLY A N 1
ATOM 2554 C CA . GLY A 1 328 ? 18.242 100.346 -1.553 1.00 53.26 328 GLY A CA 1
ATOM 2555 C C . GLY A 1 328 ? 17.005 101.156 -1.173 1.00 54.54 328 GLY A C 1
ATOM 2556 O O . GLY A 1 328 ? 15.949 100.994 -1.817 1.00 54.13 328 GLY A O 1
ATOM 2557 N N . LYS A 1 329 ? 17.087 102.031 -0.159 1.00 58.18 329 LYS A N 1
ATOM 2558 C CA . LYS A 1 329 ? 15.891 102.774 0.272 1.00 59.05 329 LYS A CA 1
ATOM 2559 C C . LYS A 1 329 ? 15.440 103.713 -0.873 1.00 52.33 329 LYS A C 1
ATOM 2560 O O . LYS A 1 329 ? 16.281 104.150 -1.656 1.00 49.18 329 LYS A O 1
ATOM 2566 N N . PRO A 1 330 ? 14.118 103.963 -1.032 1.00 54.54 330 PRO A N 1
ATOM 2567 C CA . PRO A 1 330 ? 13.740 104.903 -2.091 1.00 52.98 330 PRO A CA 1
ATOM 2568 C C . PRO A 1 330 ? 13.954 106.353 -1.650 1.00 49.72 330 PRO A C 1
ATOM 2569 O O . PRO A 1 330 ? 14.805 106.992 -2.244 1.00 50.76 330 PRO A O 1
ATOM 2573 N N . ALA B 1 2 ? 31.721 88.911 4.440 1.00 49.39 2 ALA B N 1
ATOM 2574 C CA . ALA B 1 2 ? 31.042 88.009 3.475 1.00 41.69 2 ALA B CA 1
ATOM 2575 C C . ALA B 1 2 ? 30.722 88.752 2.207 1.00 40.16 2 ALA B C 1
ATOM 2576 O O . ALA B 1 2 ? 30.559 89.974 2.220 1.00 40.10 2 ALA B O 1
ATOM 2578 N N . LYS B 1 3 ? 30.633 88.025 1.102 1.00 40.70 3 LYS B N 1
ATOM 2579 C CA . LYS B 1 3 ? 30.391 88.649 -0.170 1.00 40.85 3 LYS B CA 1
ATOM 2580 C C . LYS B 1 3 ? 28.965 89.203 -0.171 1.00 36.80 3 LYS B C 1
ATOM 2581 O O . LYS B 1 3 ? 28.057 88.554 0.290 1.00 32.44 3 LYS B O 1
ATOM 2587 N N . ILE B 1 4 ? 28.809 90.413 -0.675 1.00 37.91 4 ILE B N 1
ATOM 2588 C CA . ILE B 1 4 ? 27.535 91.043 -0.858 1.00 37.49 4 ILE B CA 1
ATOM 2589 C C . ILE B 1 4 ? 27.290 91.213 -2.347 1.00 40.13 4 ILE B C 1
ATOM 2590 O O . ILE B 1 4 ? 28.118 91.803 -3.001 1.00 35.88 4 ILE B O 1
ATOM 2595 N N . TYR B 1 5 ? 26.161 90.734 -2.872 1.00 31.23 5 TYR B N 1
ATOM 2596 C CA . TYR B 1 5 ? 25.855 90.838 -4.282 1.00 33.81 5 TYR B CA 1
ATOM 2597 C C . TYR B 1 5 ? 24.907 91.982 -4.481 1.00 35.72 5 TYR B C 1
ATOM 2598 O O . TYR B 1 5 ? 23.978 92.133 -3.702 1.00 35.66 5 TYR B O 1
ATOM 2607 N N . THR B 1 6 ? 25.130 92.812 -5.518 1.00 36.21 6 THR B N 1
ATOM 2608 C CA . THR B 1 6 ? 24.218 93.898 -5.784 1.00 39.72 6 THR B CA 1
ATOM 2609 C C . THR B 1 6 ? 23.828 93.796 -7.245 1.00 37.54 6 THR B C 1
ATOM 2610 O O . THR B 1 6 ? 24.324 92.928 -7.940 1.00 36.57 6 THR B O 1
ATOM 2614 N N . ASP B 1 7 ? 22.932 94.681 -7.724 1.00 41.38 7 ASP B N 1
ATOM 2615 C CA . ASP B 1 7 ? 22.411 94.597 -9.120 1.00 42.57 7 ASP B CA 1
ATOM 2616 C C . ASP B 1 7 ? 23.425 94.289 -10.163 1.00 38.88 7 ASP B C 1
ATOM 2617 O O . ASP B 1 7 ? 23.186 93.509 -11.066 1.00 41.75 7 ASP B O 1
ATOM 2622 N N . LYS B 1 8 ? 24.594 94.920 -10.032 1.00 47.77 8 LYS B N 1
ATOM 2623 C CA . LYS B 1 8 ? 25.670 94.837 -10.992 1.00 49.27 8 LYS B CA 1
ATOM 2624 C C . LYS B 1 8 ? 26.232 93.436 -11.135 1.00 51.53 8 LYS B C 1
ATOM 2625 O O . LYS B 1 8 ? 26.675 93.070 -12.203 1.00 45.97 8 LYS B O 1
ATOM 2631 N N . ASP B 1 9 ? 26.208 92.644 -10.058 1.00 52.20 9 ASP B N 1
ATOM 2632 C CA . ASP B 1 9 ? 26.852 91.305 -10.033 1.00 49.60 9 ASP B CA 1
ATOM 2633 C C . ASP B 1 9 ? 25.981 90.185 -10.538 1.00 47.52 9 ASP B C 1
ATOM 2634 O O . ASP B 1 9 ? 26.372 89.052 -10.469 1.00 46.16 9 ASP B O 1
ATOM 2639 N N . VAL B 1 10 ? 24.792 90.488 -11.041 1.00 44.19 10 VAL B N 1
ATOM 2640 C CA . VAL B 1 10 ? 23.819 89.455 -11.301 1.00 40.81 10 VAL B CA 1
ATOM 2641 C C . VAL B 1 10 ? 23.062 89.718 -12.561 1.00 37.70 10 VAL B C 1
ATOM 2642 O O . VAL B 1 10 ? 22.507 90.800 -12.711 1.00 38.18 10 VAL B O 1
ATOM 2646 N N . SER B 1 11 ? 22.948 88.719 -13.403 1.00 34.77 11 SER B N 1
ATOM 2647 C CA . SER B 1 11 ? 22.097 88.836 -14.591 1.00 40.00 11 SER B CA 1
ATOM 2648 C C . SER B 1 11 ? 20.774 88.117 -14.422 1.00 39.35 11 SER B C 1
ATOM 2649 O O . SER B 1 11 ? 20.770 86.984 -13.918 1.00 45.51 11 SER B O 1
ATOM 2652 N N . LEU B 1 12 ? 19.703 88.713 -14.932 1.00 34.92 12 LEU B N 1
ATOM 2653 C CA . LEU B 1 12 ? 18.381 88.043 -15.129 1.00 38.68 12 LEU B CA 1
ATOM 2654 C C . LEU B 1 12 ? 18.280 87.031 -16.259 1.00 44.23 12 LEU B C 1
ATOM 2655 O O . LEU B 1 12 ? 17.230 86.399 -16.419 1.00 43.97 12 LEU B O 1
ATOM 2660 N N . ASP B 1 13 ? 19.335 86.874 -17.057 1.00 43.45 13 ASP B N 1
ATOM 2661 C CA . ASP B 1 13 ? 19.225 86.049 -18.274 1.00 46.39 13 ASP B CA 1
ATOM 2662 C C . ASP B 1 13 ? 18.909 84.611 -17.929 1.00 39.79 13 ASP B C 1
ATOM 2663 O O . ASP B 1 13 ? 18.216 83.889 -18.663 1.00 35.30 13 ASP B O 1
ATOM 2668 N N . VAL B 1 14 ? 19.434 84.163 -16.801 1.00 39.40 14 VAL B N 1
ATOM 2669 C CA . VAL B 1 14 ? 19.218 82.783 -16.440 1.00 37.88 14 VAL B CA 1
ATOM 2670 C C . VAL B 1 14 ? 17.759 82.452 -16.079 1.00 32.63 14 VAL B C 1
ATOM 2671 O O . VAL B 1 14 ? 17.420 81.294 -16.022 1.00 36.68 14 VAL B O 1
ATOM 2675 N N . ILE B 1 15 ? 16.915 83.434 -15.761 1.00 33.34 15 ILE B N 1
ATOM 2676 C CA . ILE B 1 15 ? 15.492 83.140 -15.536 1.00 33.46 15 ILE B CA 1
ATOM 2677 C C . ILE B 1 15 ? 14.577 83.874 -16.500 1.00 37.59 15 ILE B C 1
ATOM 2678 O O . ILE B 1 15 ? 13.324 83.759 -16.452 1.00 32.71 15 ILE B O 1
ATOM 2683 N N . LYS B 1 16 ? 15.168 84.683 -17.363 1.00 42.51 16 LYS B N 1
ATOM 2684 C CA . LYS B 1 16 ? 14.324 85.562 -18.160 1.00 42.63 16 LYS B CA 1
ATOM 2685 C C . LYS B 1 16 ? 13.260 84.824 -18.950 1.00 36.72 16 LYS B C 1
ATOM 2686 O O . LYS B 1 16 ? 12.126 85.316 -19.059 1.00 35.65 16 LYS B O 1
ATOM 2692 N N . GLU B 1 17 ? 13.631 83.665 -19.489 1.00 32.94 17 GLU B N 1
ATOM 2693 C CA . GLU B 1 17 ? 12.743 82.867 -20.318 1.00 35.72 17 GLU B CA 1
ATOM 2694 C C . GLU B 1 17 ? 11.940 81.795 -19.540 1.00 36.02 17 GLU B C 1
ATOM 2695 O O . GLU B 1 17 ? 11.297 80.985 -20.149 1.00 34.45 17 GLU B O 1
ATOM 2701 N N . LYS B 1 18 ? 12.043 81.757 -18.204 1.00 30.90 18 LYS B N 1
ATOM 2702 C CA . LYS B 1 18 ? 11.369 80.731 -17.418 1.00 29.53 18 LYS B CA 1
ATOM 2703 C C . LYS B 1 18 ? 10.006 81.202 -16.921 1.00 27.20 18 LYS B C 1
ATOM 2704 O O . LYS B 1 18 ? 9.805 82.379 -16.685 1.00 31.59 18 LYS B O 1
ATOM 2710 N N . ARG B 1 19 ? 9.056 80.273 -16.913 1.00 27.18 19 ARG B N 1
ATOM 2711 C CA . ARG B 1 19 ? 7.763 80.518 -16.360 1.00 25.79 19 ARG B CA 1
ATOM 2712 C C . ARG B 1 19 ? 7.830 80.205 -14.817 1.00 23.96 19 ARG B C 1
ATOM 2713 O O . ARG B 1 19 ? 8.324 79.145 -14.427 1.00 22.23 19 ARG B O 1
ATOM 2721 N N . VAL B 1 20 ? 7.360 81.138 -14.027 1.00 23.41 20 VAL B N 1
ATOM 2722 C CA . VAL B 1 20 ? 7.420 81.029 -12.602 1.00 22.14 20 VAL B CA 1
ATOM 2723 C C . VAL B 1 20 ? 5.986 80.826 -12.092 1.00 21.72 20 VAL B C 1
ATOM 2724 O O . VAL B 1 20 ? 5.078 81.532 -12.539 1.00 21.29 20 VAL B O 1
ATOM 2728 N N . ALA B 1 21 ? 5.785 79.879 -11.168 1.00 19.51 21 ALA B N 1
ATOM 2729 C CA . ALA B 1 21 ? 4.547 79.736 -10.447 1.00 19.52 21 ALA B CA 1
ATOM 2730 C C . ALA B 1 21 ? 4.777 80.277 -9.073 1.00 23.26 21 ALA B C 1
ATOM 2731 O O . ALA B 1 21 ? 5.647 79.791 -8.388 1.00 21.78 21 ALA B O 1
ATOM 2733 N N . VAL B 1 22 ? 4.007 81.267 -8.652 1.00 18.00 22 VAL B N 1
ATOM 2734 C CA . VAL B 1 22 ? 4.021 81.749 -7.246 1.00 18.49 22 VAL B CA 1
ATOM 2735 C C . VAL B 1 22 ? 2.880 81.034 -6.579 1.00 19.77 22 VAL B C 1
ATOM 2736 O O . VAL B 1 22 ? 1.686 81.274 -6.920 1.00 20.28 22 VAL B O 1
ATOM 2740 N N . LEU B 1 23 ? 3.199 80.141 -5.634 1.00 18.11 23 LEU B N 1
ATOM 2741 C CA . LEU B 1 23 ? 2.164 79.432 -4.858 1.00 20.14 23 LEU B CA 1
ATOM 2742 C C . LEU B 1 23 ? 1.894 80.216 -3.601 1.00 20.80 23 LEU B C 1
ATOM 2743 O O . LEU B 1 23 ? 2.802 80.404 -2.726 1.00 20.84 23 LEU B O 1
ATOM 2748 N N . GLY B 1 24 ? 0.664 80.711 -3.483 1.00 21.98 24 GLY B N 1
ATOM 2749 C CA . GLY B 1 24 ? 0.364 81.633 -2.422 1.00 21.85 24 GLY B CA 1
ATOM 2750 C C . GLY B 1 24 ? 0.249 83.065 -2.859 1.00 23.53 24 GLY B C 1
ATOM 2751 O O . GLY B 1 24 ? 0.994 83.528 -3.717 1.00 24.50 24 GLY B O 1
ATOM 2752 N N . TYR B 1 25 ? -0.721 83.765 -2.301 1.00 21.87 25 TYR B N 1
ATOM 2753 C CA . TYR B 1 25 ? -0.857 85.191 -2.521 1.00 24.23 25 TYR B CA 1
ATOM 2754 C C . TYR B 1 25 ? -1.234 85.912 -1.251 1.00 29.87 25 TYR B C 1
ATOM 2755 O O . TYR B 1 25 ? -2.044 86.820 -1.278 1.00 27.64 25 TYR B O 1
ATOM 2764 N N . GLY B 1 26 ? -0.579 85.543 -0.147 1.00 30.34 26 GLY B N 1
ATOM 2765 C CA . GLY B 1 26 ? -0.531 86.387 1.035 1.00 32.29 26 GLY B CA 1
ATOM 2766 C C . GLY B 1 26 ? 0.332 87.564 0.865 1.00 35.36 26 GLY B C 1
ATOM 2767 O O . GLY B 1 26 ? 0.636 87.948 -0.245 1.00 32.12 26 GLY B O 1
ATOM 2768 N N . SER B 1 27 ? 0.859 88.069 1.971 1.00 39.59 27 SER B N 1
ATOM 2769 C CA . SER B 1 27 ? 1.618 89.297 1.940 1.00 39.08 27 SER B CA 1
ATOM 2770 C C . SER B 1 27 ? 2.960 89.125 1.188 1.00 34.99 27 SER B C 1
ATOM 2771 O O . SER B 1 27 ? 3.367 90.018 0.394 1.00 32.44 27 SER B O 1
ATOM 2774 N N . GLN B 1 28 ? 3.622 87.992 1.376 1.00 34.34 28 GLN B N 1
ATOM 2775 C CA . GLN B 1 28 ? 4.863 87.740 0.611 1.00 33.67 28 GLN B CA 1
ATOM 2776 C C . GLN B 1 28 ? 4.595 87.411 -0.886 1.00 24.34 28 GLN B C 1
ATOM 2777 O O . GLN B 1 28 ? 5.298 87.923 -1.793 1.00 27.38 28 GLN B O 1
ATOM 2783 N N . GLY B 1 29 ? 3.686 86.505 -1.095 1.00 24.84 29 GLY B N 1
ATOM 2784 C CA . GLY B 1 29 ? 3.297 85.968 -2.410 1.00 24.82 29 GLY B CA 1
ATOM 2785 C C . GLY B 1 29 ? 2.861 87.095 -3.321 1.00 23.68 29 GLY B C 1
ATOM 2786 O O . GLY B 1 29 ? 3.354 87.231 -4.441 1.00 23.09 29 GLY B O 1
ATOM 2787 N N . ARG B 1 30 ? 2.026 87.997 -2.762 1.00 23.57 30 ARG B N 1
ATOM 2788 C CA . ARG B 1 30 ? 1.705 89.205 -3.507 1.00 25.41 30 ARG B CA 1
ATOM 2789 C C . ARG B 1 30 ? 2.888 90.043 -3.918 1.00 24.65 30 ARG B C 1
ATOM 2790 O O . ARG B 1 30 ? 3.033 90.429 -5.114 1.00 27.41 30 ARG B O 1
ATOM 2798 N N . ALA B 1 31 ? 3.747 90.384 -2.971 1.00 24.78 31 ALA B N 1
ATOM 2799 C CA . ALA B 1 31 ? 4.849 91.209 -3.255 1.00 25.78 31 ALA B CA 1
ATOM 2800 C C . ALA B 1 31 ? 5.756 90.583 -4.286 1.00 28.63 31 ALA B C 1
ATOM 2801 O O . ALA B 1 31 ? 6.216 91.240 -5.232 1.00 28.16 31 ALA B O 1
ATOM 2803 N N . TRP B 1 32 ? 6.072 89.282 -4.114 1.00 25.16 32 TRP B N 1
ATOM 2804 C CA . TRP B 1 32 ? 6.948 88.714 -5.070 1.00 24.66 32 TRP B CA 1
ATOM 2805 C C . TRP B 1 32 ? 6.275 88.639 -6.432 1.00 20.78 32 TRP B C 1
ATOM 2806 O O . TRP B 1 32 ? 6.932 88.874 -7.401 1.00 24.18 32 TRP B O 1
ATOM 2817 N N . ALA B 1 33 ? 5.021 88.251 -6.500 1.00 22.33 33 ALA B N 1
ATOM 2818 C CA . ALA B 1 33 ? 4.371 88.085 -7.802 1.00 22.49 33 ALA B CA 1
ATOM 2819 C C . ALA B 1 33 ? 4.379 89.456 -8.538 1.00 25.09 33 ALA B C 1
ATOM 2820 O O . ALA B 1 33 ? 4.782 89.557 -9.702 1.00 25.92 33 ALA B O 1
ATOM 2822 N N . LEU B 1 34 ? 4.034 90.493 -7.809 1.00 25.76 34 LEU B N 1
ATOM 2823 C CA . LEU B 1 34 ? 4.029 91.855 -8.421 1.00 26.59 34 LEU B CA 1
ATOM 2824 C C . LEU B 1 34 ? 5.403 92.306 -8.891 1.00 29.39 34 LEU B C 1
ATOM 2825 O O . LEU B 1 34 ? 5.547 92.816 -10.016 1.00 26.53 34 LEU B O 1
ATOM 2830 N N . ASN B 1 35 ? 6.462 92.083 -8.093 1.00 27.33 35 ASN B N 1
ATOM 2831 C CA . ASN B 1 35 ? 7.787 92.458 -8.503 1.00 28.83 35 ASN B CA 1
ATOM 2832 C C . ASN B 1 35 ? 8.346 91.656 -9.650 1.00 28.78 35 ASN B C 1
ATOM 2833 O O . ASN B 1 35 ? 8.940 92.208 -10.584 1.00 25.78 35 ASN B O 1
ATOM 2838 N N . LEU B 1 36 ? 8.174 90.339 -9.588 1.00 22.56 36 LEU B N 1
ATOM 2839 C CA . LEU B 1 36 ? 8.635 89.522 -10.676 1.00 23.91 36 LEU B CA 1
ATOM 2840 C C . LEU B 1 36 ? 7.971 89.960 -12.012 1.00 23.85 36 LEU B C 1
ATOM 2841 O O . LEU B 1 36 ? 8.641 90.145 -13.015 1.00 27.14 36 LEU B O 1
ATOM 2846 N N . ARG B 1 37 ? 6.652 90.120 -12.004 1.00 24.24 37 ARG B N 1
ATOM 2847 C CA . ARG B 1 37 ? 5.918 90.459 -13.234 1.00 24.02 37 ARG B CA 1
ATOM 2848 C C . ARG B 1 37 ? 6.432 91.844 -13.745 1.00 26.36 37 ARG B C 1
ATOM 2849 O O . ARG B 1 37 ? 6.717 91.970 -14.932 1.00 29.00 37 ARG B O 1
ATOM 2857 N N . ASP B 1 38 ? 6.603 92.809 -12.850 1.00 27.33 38 ASP B N 1
ATOM 2858 C CA . ASP B 1 38 ? 7.180 94.105 -13.245 1.00 31.65 38 ASP B CA 1
ATOM 2859 C C . ASP B 1 38 ? 8.605 93.955 -13.803 1.00 39.81 38 ASP B C 1
ATOM 2860 O O . ASP B 1 38 ? 8.985 94.690 -14.710 1.00 34.57 38 ASP B O 1
ATOM 2865 N N . SER B 1 39 ? 9.403 92.993 -13.308 1.00 32.37 39 SER B N 1
ATOM 2866 C CA . SER B 1 39 ? 10.720 92.729 -13.858 1.00 29.60 39 SER B CA 1
ATOM 2867 C C . SER B 1 39 ? 10.705 91.963 -15.167 1.00 28.18 39 SER B C 1
ATOM 2868 O O . SER B 1 39 ? 11.750 91.594 -15.668 1.00 32.37 39 SER B O 1
ATOM 2871 N N . GLY B 1 40 ? 9.547 91.621 -15.707 1.00 28.08 40 GLY B N 1
ATOM 2872 C CA . GLY B 1 40 ? 9.503 91.036 -17.016 1.00 29.98 40 GLY B CA 1
ATOM 2873 C C . GLY B 1 40 ? 9.438 89.511 -16.989 1.00 31.65 40 GLY B C 1
ATOM 2874 O O . GLY B 1 40 ? 9.611 88.871 -17.995 1.00 32.08 40 GLY B O 1
ATOM 2875 N N . ILE B 1 41 ? 9.206 88.945 -15.805 1.00 31.42 41 ILE B N 1
ATOM 2876 C CA . ILE B 1 41 ? 9.123 87.468 -15.635 1.00 29.44 41 ILE B CA 1
ATOM 2877 C C . ILE B 1 41 ? 7.705 87.057 -15.804 1.00 27.26 41 ILE B C 1
ATOM 2878 O O . ILE B 1 41 ? 6.830 87.712 -15.271 1.00 28.03 41 ILE B O 1
ATOM 2883 N N . LYS B 1 42 ? 7.475 85.951 -16.492 1.00 26.56 42 LYS B N 1
ATOM 2884 C CA . LYS B 1 42 ? 6.152 85.407 -16.687 1.00 27.08 42 LYS B CA 1
ATOM 2885 C C . LYS B 1 42 ? 5.748 84.696 -15.381 1.00 27.61 42 LYS B C 1
ATOM 2886 O O . LYS B 1 42 ? 6.422 83.761 -15.001 1.00 28.12 42 LYS B O 1
ATOM 2892 N N . VAL B 1 43 ? 4.710 85.182 -14.742 1.00 25.02 43 VAL B N 1
ATOM 2893 C CA . VAL B 1 43 ? 4.251 84.672 -13.435 1.00 24.45 43 VAL B CA 1
ATOM 2894 C C . VAL B 1 43 ? 2.865 84.119 -13.571 1.00 25.42 43 VAL B C 1
ATOM 2895 O O . VAL B 1 43 ? 1.945 84.795 -14.096 1.00 26.00 43 VAL B O 1
ATOM 2899 N N . SER B 1 44 ? 2.665 82.922 -13.028 1.00 21.03 44 SER B N 1
ATOM 2900 C CA . SER B 1 44 ? 1.318 82.394 -12.768 1.00 22.66 44 SER B CA 1
ATOM 2901 C C . SER B 1 44 ? 1.149 82.262 -11.250 1.00 24.90 44 SER B C 1
ATOM 2902 O O . SER B 1 44 ? 2.038 81.753 -10.586 1.00 26.00 44 SER B O 1
ATOM 2905 N N . VAL B 1 45 ? 0.037 82.680 -10.731 1.00 21.89 45 VAL B N 1
ATOM 2906 C CA . VAL B 1 45 ? -0.308 82.525 -9.318 1.00 21.47 45 VAL B CA 1
ATOM 2907 C C . VAL B 1 45 ? -1.108 81.255 -9.174 1.00 22.25 45 VAL B C 1
ATOM 2908 O O . VAL B 1 45 ? -2.088 81.059 -9.924 1.00 24.32 45 VAL B O 1
ATOM 2912 N N . GLY B 1 46 ? -0.669 80.349 -8.240 1.00 19.59 46 GLY B N 1
ATOM 2913 C CA . GLY B 1 46 ? -1.281 79.093 -8.037 1.00 19.17 46 GLY B CA 1
ATOM 2914 C C . GLY B 1 46 ? -1.797 79.007 -6.626 1.00 19.48 46 GLY B C 1
ATOM 2915 O O . GLY B 1 46 ? -1.049 79.289 -5.656 1.00 21.35 46 GLY B O 1
ATOM 2916 N N . LEU B 1 47 ? -3.057 78.628 -6.496 1.00 20.60 47 LEU B N 1
ATOM 2917 C CA . LEU B 1 47 ? -3.777 78.685 -5.256 1.00 22.12 47 LEU B CA 1
ATOM 2918 C C . LEU B 1 47 ? -4.654 77.466 -5.027 1.00 22.09 47 LEU B C 1
ATOM 2919 O O . LEU B 1 47 ? -5.095 76.822 -5.935 1.00 26.09 47 LEU B O 1
ATOM 2924 N N . GLU B 1 48 ? -4.788 77.116 -3.742 1.00 23.89 48 GLU B N 1
ATOM 2925 C CA . GLU B 1 48 ? -5.544 75.945 -3.368 1.00 29.39 48 GLU B CA 1
ATOM 2926 C C . GLU B 1 48 ? -7.079 76.161 -3.456 1.00 32.44 48 GLU B C 1
ATOM 2927 O O . GLU B 1 48 ? -7.797 75.241 -3.768 1.00 33.55 48 GLU B O 1
ATOM 2933 N N . ARG B 1 49 ? -7.508 77.361 -3.138 1.00 30.38 49 ARG B N 1
ATOM 2934 C CA . ARG B 1 49 ? -8.929 77.702 -3.104 1.00 37.78 49 ARG B CA 1
ATOM 2935 C C . ARG B 1 49 ? -9.162 79.021 -3.853 1.00 34.34 49 ARG B C 1
ATOM 2936 O O . ARG B 1 49 ? -8.320 79.889 -3.891 1.00 33.51 49 ARG B O 1
ATOM 2944 N N . GLU B 1 50 ? -10.393 79.159 -4.337 1.00 39.49 50 GLU B N 1
ATOM 2945 C CA . GLU B 1 50 ? -10.872 80.374 -4.948 1.00 41.32 50 GLU B CA 1
ATOM 2946 C C . GLU B 1 50 ? -11.539 81.167 -3.868 1.00 40.45 50 GLU B C 1
ATOM 2947 O O . GLU B 1 50 ? -12.752 81.279 -3.855 1.00 50.74 50 GLU B O 1
ATOM 2953 N N . GLY B 1 51 ? -10.738 81.737 -2.990 1.00 37.61 51 GLY B N 1
ATOM 2954 C CA . GLY B 1 51 ? -11.140 82.492 -1.803 1.00 39.86 51 GLY B CA 1
ATOM 2955 C C . GLY B 1 51 ? -10.654 83.911 -1.879 1.00 34.82 51 GLY B C 1
ATOM 2956 O O . GLY B 1 51 ? -10.577 84.463 -2.983 1.00 41.07 51 GLY B O 1
ATOM 2957 N N . ASN B 1 52 ? -10.293 84.518 -0.757 1.00 36.95 52 ASN B N 1
ATOM 2958 C CA . ASN B 1 52 ? -9.903 85.936 -0.709 1.00 38.78 52 ASN B CA 1
ATOM 2959 C C . ASN B 1 52 ? -8.587 86.200 -1.444 1.00 40.14 52 ASN B C 1
ATOM 2960 O O . ASN B 1 52 ? -8.395 87.244 -2.056 1.00 36.21 52 ASN B O 1
ATOM 2965 N N . SER B 1 53 ? -7.659 85.248 -1.355 1.00 36.06 53 SER B N 1
ATOM 2966 C CA . SER B 1 53 ? -6.368 85.387 -2.027 1.00 35.47 53 SER B CA 1
ATOM 2967 C C . SER B 1 53 ? -6.585 85.463 -3.508 1.00 25.35 53 SER B C 1
ATOM 2968 O O . SER B 1 53 ? -5.913 86.303 -4.157 1.00 29.76 53 SER B O 1
ATOM 2971 N N . TRP B 1 54 ? -7.386 84.555 -4.025 1.00 27.55 54 TRP B N 1
ATOM 2972 C CA . TRP B 1 54 ? -7.693 84.422 -5.443 1.00 30.43 54 TRP B CA 1
ATOM 2973 C C . TRP B 1 54 ? -8.263 85.751 -5.940 1.00 34.83 54 TRP B C 1
ATOM 2974 O O . TRP B 1 54 ? -7.820 86.268 -6.957 1.00 27.01 54 TRP B O 1
ATOM 2985 N N . LYS B 1 55 ? -9.227 86.294 -5.189 1.00 32.64 55 LYS B N 1
ATOM 2986 C CA . LYS B 1 55 ? -9.789 87.637 -5.505 1.00 34.68 55 LYS B CA 1
ATOM 2987 C C . LYS B 1 55 ? -8.788 88.761 -5.556 1.00 33.72 55 LYS B C 1
ATOM 2988 O O . LYS B 1 55 ? -8.828 89.628 -6.463 1.00 33.81 55 LYS B O 1
ATOM 2994 N N . GLN B 1 56 ? -7.884 88.795 -4.592 1.00 28.09 56 GLN B N 1
ATOM 2995 C CA . GLN B 1 56 ? -6.857 89.792 -4.518 1.00 31.54 56 GLN B CA 1
ATOM 2996 C C . GLN B 1 56 ? -5.931 89.725 -5.696 1.00 30.09 56 GLN B C 1
ATOM 2997 O O . GLN B 1 56 ? -5.528 90.767 -6.311 1.00 29.89 56 GLN B O 1
ATOM 3003 N N . ALA B 1 57 ? -5.601 88.496 -6.073 1.00 28.72 57 ALA B N 1
ATOM 3004 C CA . ALA B 1 57 ? -4.742 88.325 -7.241 1.00 28.74 57 ALA B CA 1
ATOM 3005 C C . ALA B 1 57 ? -5.536 88.800 -8.541 1.00 26.86 57 ALA B C 1
ATOM 3006 O O . ALA B 1 57 ? -4.910 89.465 -9.388 1.00 25.78 57 ALA B O 1
ATOM 3008 N N . GLU B 1 58 ? -6.822 88.439 -8.668 1.00 27.31 58 GLU B N 1
ATOM 3009 C CA . GLU B 1 58 ? -7.723 88.964 -9.768 1.00 30.56 58 GLU B CA 1
ATOM 3010 C C . GLU B 1 58 ? -7.732 90.490 -9.804 1.00 29.83 58 GLU B C 1
ATOM 3011 O O . GLU B 1 58 ? -7.582 91.103 -10.895 1.00 27.91 58 GLU B O 1
ATOM 3017 N N . ASN B 1 59 ? -7.811 91.094 -8.626 1.00 32.01 59 ASN B N 1
ATOM 3018 C CA . ASN B 1 59 ? -7.747 92.547 -8.445 1.00 33.57 59 ASN B CA 1
ATOM 3019 C C . ASN B 1 59 ? -6.459 93.178 -8.843 1.00 34.04 59 ASN B C 1
ATOM 3020 O O . ASN B 1 59 ? -6.424 94.376 -9.178 1.00 29.38 59 ASN B O 1
ATOM 3025 N N . ASP B 1 60 ? -5.361 92.396 -8.891 1.00 29.39 60 ASP B N 1
ATOM 3026 C CA . ASP B 1 60 ? -4.062 92.875 -9.340 1.00 28.42 60 ASP B CA 1
ATOM 3027 C C . ASP B 1 60 ? -3.724 92.517 -10.784 1.00 24.70 60 ASP B C 1
ATOM 3028 O O . ASP B 1 60 ? -2.597 92.672 -11.187 1.00 26.86 60 ASP B O 1
ATOM 3033 N N . GLY B 1 61 ? -4.687 91.997 -11.524 1.00 23.08 61 GLY B N 1
ATOM 3034 C CA . GLY B 1 61 ? -4.513 91.692 -12.958 1.00 25.28 61 GLY B CA 1
ATOM 3035 C C . GLY B 1 61 ? -3.889 90.345 -13.267 1.00 25.31 61 GLY B C 1
ATOM 3036 O O . GLY B 1 61 ? -3.508 90.065 -14.390 1.00 25.45 61 GLY B O 1
ATOM 3037 N N . PHE B 1 62 ? -3.835 89.454 -12.249 1.00 24.36 62 PHE B N 1
ATOM 3038 C CA . PHE B 1 62 ? -3.526 88.085 -12.561 1.00 23.53 62 PHE B CA 1
ATOM 3039 C C . PHE B 1 62 ? -4.724 87.302 -12.812 1.00 24.21 62 PHE B C 1
ATOM 3040 O O . PHE B 1 62 ? -5.817 87.625 -12.319 1.00 29.91 62 PHE B O 1
ATOM 3048 N N . LYS B 1 63 ? -4.563 86.203 -13.514 1.00 25.76 63 LYS B N 1
ATOM 3049 C CA . LYS B 1 63 ? -5.563 85.202 -13.659 1.00 25.52 63 LYS B CA 1
ATOM 3050 C C . LYS B 1 63 ? -5.148 83.890 -12.954 1.00 24.18 63 LYS B C 1
ATOM 3051 O O . LYS B 1 63 ? -4.451 83.073 -13.537 1.00 24.90 63 LYS B O 1
ATOM 3057 N N . PRO B 1 64 ? -5.530 83.761 -11.693 1.00 27.45 64 PRO B N 1
ATOM 3058 C CA . PRO B 1 64 ? -4.991 82.632 -10.876 1.00 26.66 64 PRO B CA 1
ATOM 3059 C C . PRO B 1 64 ? -5.468 81.295 -11.342 1.00 26.82 64 PRO B C 1
ATOM 3060 O O . PRO B 1 64 ? -6.497 81.194 -12.030 1.00 27.75 64 PRO B O 1
ATOM 3064 N N . LEU B 1 65 ? -4.655 80.243 -11.067 1.00 24.00 65 LEU B N 1
ATOM 3065 C CA . LEU B 1 65 ? -4.911 78.868 -11.428 1.00 27.92 65 LEU B CA 1
ATOM 3066 C C . LEU B 1 65 ? -4.868 78.016 -10.129 1.00 23.84 65 LEU B C 1
ATOM 3067 O O . LEU B 1 65 ? -4.327 78.485 -9.081 1.00 24.29 65 LEU B O 1
ATOM 3072 N N . ARG B 1 66 ? -5.529 76.870 -10.193 1.00 27.36 66 ARG B N 1
ATOM 3073 C CA . ARG B 1 66 ? -5.328 75.918 -9.129 1.00 27.45 66 ARG B CA 1
ATOM 3074 C C . ARG B 1 66 ? -3.822 75.588 -9.120 1.00 22.25 66 ARG B C 1
ATOM 3075 O O . ARG B 1 66 ? -3.193 75.547 -10.139 1.00 23.12 66 ARG B O 1
ATOM 3083 N N . THR B 1 67 ? -3.324 75.303 -7.922 1.00 24.74 67 THR B N 1
ATOM 3084 C CA . THR B 1 67 ? -1.948 74.986 -7.702 1.00 23.95 67 THR B CA 1
ATOM 3085 C C . THR B 1 67 ? -1.373 74.099 -8.761 1.00 22.12 67 THR B C 1
ATOM 3086 O O . THR B 1 67 ? -0.315 74.445 -9.375 1.00 22.90 67 THR B O 1
ATOM 3090 N N . GLU B 1 68 ? -1.998 72.954 -9.007 1.00 22.70 68 GLU B N 1
ATOM 3091 C CA . GLU B 1 68 ? -1.487 72.001 -9.931 1.00 25.46 68 GLU B CA 1
ATOM 3092 C C . GLU B 1 68 ? -1.398 72.494 -11.374 1.00 25.05 68 GLU B C 1
ATOM 3093 O O . GLU B 1 68 ? -0.558 72.081 -12.130 1.00 23.47 68 GLU B O 1
ATOM 3099 N N . GLU B 1 69 ? -2.329 73.346 -11.771 1.00 26.11 69 GLU B N 1
ATOM 3100 C CA . GLU B 1 69 ? -2.258 73.886 -13.105 1.00 24.22 69 GLU B CA 1
ATOM 3101 C C . GLU B 1 69 ? -1.169 74.903 -13.261 1.00 24.76 69 GLU B C 1
ATOM 3102 O O . GLU B 1 69 ? -0.490 74.940 -14.299 1.00 24.95 69 GLU B O 1
ATOM 3108 N N . ALA B 1 70 ? -0.951 75.697 -12.225 1.00 24.36 70 ALA B N 1
ATOM 3109 C CA . ALA B 1 70 ? 0.200 76.613 -12.228 1.00 24.77 70 ALA B CA 1
ATOM 3110 C C . ALA B 1 70 ? 1.513 75.816 -12.342 1.00 22.92 70 ALA B C 1
ATOM 3111 O O . ALA B 1 70 ? 2.402 76.180 -13.087 1.00 22.55 70 ALA B O 1
ATOM 3113 N N . VAL B 1 71 ? 1.631 74.711 -11.598 1.00 23.79 71 VAL B N 1
ATOM 3114 C CA . VAL B 1 71 ? 2.870 73.947 -11.595 1.00 21.59 71 VAL B CA 1
ATOM 3115 C C . VAL B 1 71 ? 3.108 73.310 -12.966 1.00 24.81 71 VAL B C 1
ATOM 3116 O O . VAL B 1 71 ? 4.195 73.356 -13.517 1.00 25.34 71 VAL B O 1
ATOM 3120 N N . ARG B 1 72 ? 2.104 72.662 -13.500 1.00 25.46 72 ARG B N 1
ATOM 3121 C CA . ARG B 1 72 ? 2.247 72.012 -14.813 1.00 31.26 72 ARG B CA 1
ATOM 3122 C C . ARG B 1 72 ? 2.650 73.000 -15.933 1.00 32.89 72 ARG B C 1
ATOM 3123 O O . ARG B 1 72 ? 3.293 72.608 -16.905 1.00 33.63 72 ARG B O 1
ATOM 3131 N N . ASN B 1 73 ? 2.354 74.267 -15.757 1.00 31.42 73 ASN B N 1
ATOM 3132 C CA . ASN B 1 73 ? 2.625 75.235 -16.780 1.00 33.01 73 ASN B CA 1
ATOM 3133 C C . ASN B 1 73 ? 3.863 76.025 -16.469 1.00 31.79 73 ASN B C 1
ATOM 3134 O O . ASN B 1 73 ? 4.118 76.958 -17.181 1.00 34.27 73 ASN B O 1
ATOM 3139 N N . SER B 1 74 ? 4.657 75.649 -15.445 1.00 24.44 74 SER B N 1
ATOM 3140 C CA . SER B 1 74 ? 5.798 76.452 -15.050 1.00 23.49 74 SER B CA 1
ATOM 3141 C C . SER B 1 74 ? 7.121 75.670 -14.923 1.00 21.57 74 SER B C 1
ATOM 3142 O O . SER B 1 74 ? 7.151 74.445 -14.873 1.00 24.83 74 SER B O 1
ATOM 3145 N N . ASP B 1 75 ? 8.203 76.421 -14.864 1.00 20.84 75 ASP B N 1
ATOM 3146 C CA . ASP B 1 75 ? 9.539 75.866 -14.664 1.00 24.06 75 ASP B CA 1
ATOM 3147 C C . ASP B 1 75 ? 10.054 76.027 -13.196 1.00 22.60 75 ASP B C 1
ATOM 3148 O O . ASP B 1 75 ? 10.885 75.268 -12.729 1.00 24.81 75 ASP B O 1
ATOM 3153 N N . ILE B 1 76 ? 9.721 77.129 -12.569 1.00 21.40 76 ILE B N 1
ATOM 3154 C CA . ILE B 1 76 ? 10.287 77.562 -11.311 1.00 21.14 76 ILE B CA 1
ATOM 3155 C C . ILE B 1 76 ? 9.060 77.648 -10.387 1.00 20.99 76 ILE B C 1
ATOM 3156 O O . ILE B 1 76 ? 8.089 78.365 -10.703 1.00 20.99 76 ILE B O 1
ATOM 3161 N N . ILE B 1 77 ? 9.079 76.874 -9.320 1.00 18.00 77 ILE B N 1
ATOM 3162 C CA . ILE B 1 77 ? 7.912 76.817 -8.393 1.00 16.86 77 ILE B CA 1
ATOM 3163 C C . ILE B 1 77 ? 8.299 77.473 -7.083 1.00 18.62 77 ILE B C 1
ATOM 3164 O O . ILE B 1 77 ? 9.172 76.956 -6.418 1.00 18.89 77 ILE B O 1
ATOM 3169 N N . ILE B 1 78 ? 7.621 78.539 -6.659 1.00 15.33 78 ILE B N 1
ATOM 3170 C CA . ILE B 1 78 ? 7.972 79.324 -5.515 1.00 17.04 78 ILE B CA 1
ATOM 3171 C C . ILE B 1 78 ? 6.933 79.076 -4.428 1.00 20.29 78 ILE B C 1
ATOM 3172 O O . ILE B 1 78 ? 5.773 79.399 -4.610 1.00 20.37 78 ILE B O 1
ATOM 3177 N N . PHE B 1 79 ? 7.369 78.580 -3.279 1.00 20.31 79 PHE B N 1
ATOM 3178 C CA . PHE B 1 79 ? 6.450 78.212 -2.138 1.00 19.62 79 PHE B CA 1
ATOM 3179 C C . PHE B 1 79 ? 6.329 79.350 -1.172 1.00 24.72 79 PHE B C 1
ATOM 3180 O O . PHE B 1 79 ? 7.198 79.568 -0.368 1.00 28.28 79 PHE B O 1
ATOM 3188 N N . LEU B 1 80 ? 5.303 80.189 -1.330 1.00 21.39 80 LEU B N 1
ATOM 3189 C CA . LEU B 1 80 ? 5.102 81.340 -0.498 1.00 21.32 80 LEU B CA 1
ATOM 3190 C C . LEU B 1 80 ? 3.802 81.076 0.270 1.00 26.13 80 LEU B C 1
ATOM 3191 O O . LEU B 1 80 ? 2.878 81.900 0.282 1.00 28.45 80 LEU B O 1
ATOM 3196 N N . LEU B 1 81 ? 3.730 79.880 0.842 1.00 25.58 81 LEU B N 1
ATOM 3197 C CA . LEU B 1 81 ? 2.584 79.374 1.638 1.00 27.31 81 LEU B CA 1
ATOM 3198 C C . LEU B 1 81 ? 3.062 79.237 3.082 1.00 27.68 81 LEU B C 1
ATOM 3199 O O . LEU B 1 81 ? 4.266 79.111 3.354 1.00 28.75 81 LEU B O 1
ATOM 3204 N N . PRO B 1 82 ? 2.115 79.197 4.030 1.00 26.42 82 PRO B N 1
ATOM 3205 C CA . PRO B 1 82 ? 2.531 78.937 5.429 1.00 26.27 82 PRO B CA 1
ATOM 3206 C C . PRO B 1 82 ? 3.341 77.655 5.591 1.00 22.60 82 PRO B C 1
ATOM 3207 O O . PRO B 1 82 ? 3.053 76.622 4.947 1.00 25.24 82 PRO B O 1
ATOM 3211 N N . ASP B 1 83 ? 4.378 77.699 6.460 1.00 27.98 83 ASP B N 1
ATOM 3212 C CA . ASP B 1 83 ? 5.291 76.543 6.613 1.00 30.63 83 ASP B CA 1
ATOM 3213 C C . ASP B 1 83 ? 4.540 75.271 6.912 1.00 28.49 83 ASP B C 1
ATOM 3214 O O . ASP B 1 83 ? 4.842 74.220 6.361 1.00 30.98 83 ASP B O 1
ATOM 3227 N N . ILE B 1 85 ? 1.510 74.153 5.996 1.00 26.74 85 ILE B N 1
ATOM 3228 C CA . ILE B 1 85 ? 0.727 73.526 4.981 1.00 28.27 85 ILE B CA 1
ATOM 3229 C C . ILE B 1 85 ? 1.491 73.215 3.684 1.00 24.76 85 ILE B C 1
ATOM 3230 O O . ILE B 1 85 ? 0.940 72.531 2.840 1.00 26.75 85 ILE B O 1
ATOM 3235 N N . GLN B 1 86 ? 2.733 73.697 3.562 1.00 26.34 86 GLN B N 1
ATOM 3236 C CA . GLN B 1 86 ? 3.600 73.365 2.389 1.00 24.59 86 GLN B CA 1
ATOM 3237 C C . GLN B 1 86 ? 3.706 71.858 2.148 1.00 27.76 86 GLN B C 1
ATOM 3238 O O . GLN B 1 86 ? 3.650 71.440 1.008 1.00 24.21 86 GLN B O 1
ATOM 3244 N N . ARG B 1 87 ? 3.856 71.033 3.212 1.00 24.64 87 ARG B N 1
ATOM 3245 C CA . ARG B 1 87 ? 4.036 69.633 3.024 1.00 26.81 87 ARG B CA 1
ATOM 3246 C C . ARG B 1 87 ? 2.871 68.993 2.203 1.00 22.33 87 ARG B C 1
ATOM 3247 O O . ARG B 1 87 ? 3.064 68.223 1.265 1.00 24.71 87 ARG B O 1
ATOM 3255 N N . THR B 1 88 ? 1.638 69.189 2.643 1.00 25.89 88 THR B N 1
ATOM 3256 C CA . THR B 1 88 ? 0.476 68.669 1.960 1.00 22.17 88 THR B CA 1
ATOM 3257 C C . THR B 1 88 ? 0.278 69.168 0.530 1.00 22.00 88 THR B C 1
ATOM 3258 O O . THR B 1 88 ? 0.086 68.407 -0.442 1.00 28.47 88 THR B O 1
ATOM 3262 N N . VAL B 1 89 ? 0.459 70.451 0.378 1.00 22.81 89 VAL B N 1
ATOM 3263 C CA . VAL B 1 89 ? 0.409 71.008 -1.027 1.00 21.80 89 VAL B CA 1
ATOM 3264 C C . VAL B 1 89 ? 1.460 70.412 -1.928 1.00 20.68 89 VAL B C 1
ATOM 3265 O O . VAL B 1 89 ? 1.173 69.959 -3.072 1.00 21.19 89 VAL B O 1
ATOM 3269 N N . TYR B 1 90 ? 2.689 70.338 -1.415 1.00 22.43 90 TYR B N 1
ATOM 3270 C CA . TYR B 1 90 ? 3.738 69.698 -2.137 1.00 20.34 90 TYR B CA 1
ATOM 3271 C C . TYR B 1 90 ? 3.400 68.332 -2.552 1.00 20.60 90 TYR B C 1
ATOM 3272 O O . TYR B 1 90 ? 3.499 68.005 -3.727 1.00 19.60 90 TYR B O 1
ATOM 3281 N N . LEU B 1 91 ? 3.018 67.433 -1.590 1.00 21.50 91 LEU B N 1
ATOM 3282 C CA . LEU B 1 91 ? 2.838 66.045 -1.949 1.00 22.49 91 LEU B CA 1
ATOM 3283 C C . LEU B 1 91 ? 1.728 65.794 -2.932 1.00 23.23 91 LEU B C 1
ATOM 3284 O O . LEU B 1 91 ? 1.787 64.940 -3.839 1.00 26.19 91 LEU B O 1
ATOM 3289 N N . GLU B 1 92 ? 0.698 66.556 -2.767 1.00 24.36 92 GLU B N 1
ATOM 3290 C CA . GLU B 1 92 ? -0.479 66.275 -3.587 1.00 25.50 92 GLU B CA 1
ATOM 3291 C C . GLU B 1 92 ? -0.606 67.054 -4.893 1.00 24.96 92 GLU B C 1
ATOM 3292 O O . GLU B 1 92 ? -1.154 66.544 -5.838 1.00 24.70 92 GLU B O 1
ATOM 3298 N N . ARG B 1 93 ? -0.032 68.262 -4.945 1.00 20.64 93 ARG B N 1
ATOM 3299 C CA . ARG B 1 93 ? -0.248 69.162 -6.052 1.00 21.44 93 ARG B CA 1
ATOM 3300 C C . ARG B 1 93 ? 1.036 69.655 -6.753 1.00 23.44 93 ARG B C 1
ATOM 3301 O O . ARG B 1 93 ? 0.955 70.429 -7.748 1.00 24.38 93 ARG B O 1
ATOM 3309 N N . VAL B 1 94 ? 2.210 69.290 -6.230 1.00 20.48 94 VAL B N 1
ATOM 3310 C CA . VAL B 1 94 ? 3.496 69.707 -6.870 1.00 18.87 94 VAL B CA 1
ATOM 3311 C C . VAL B 1 94 ? 4.320 68.512 -7.329 1.00 18.14 94 VAL B C 1
ATOM 3312 O O . VAL B 1 94 ? 4.644 68.349 -8.512 1.00 20.00 94 VAL B O 1
ATOM 3316 N N . LYS B 1 95 ? 4.625 67.627 -6.386 1.00 18.27 95 LYS B N 1
ATOM 3317 C CA . LYS B 1 95 ? 5.456 66.457 -6.568 1.00 20.73 95 LYS B CA 1
ATOM 3318 C C . LYS B 1 95 ? 5.182 65.672 -7.812 1.00 20.81 95 LYS B C 1
ATOM 3319 O O . LYS B 1 95 ? 6.085 65.372 -8.560 1.00 21.62 95 LYS B O 1
ATOM 3325 N N . PRO B 1 96 ? 3.913 65.322 -8.060 1.00 26.03 96 PRO B N 1
ATOM 3326 C CA . PRO B 1 96 ? 3.687 64.460 -9.231 1.00 25.63 96 PRO B CA 1
ATOM 3327 C C . PRO B 1 96 ? 3.854 65.103 -10.570 1.00 26.06 96 PRO B C 1
ATOM 3328 O O . PRO B 1 96 ? 3.884 64.376 -11.602 1.00 24.89 96 PRO B O 1
ATOM 3332 N N . TYR B 1 97 ? 4.003 66.428 -10.588 1.00 22.13 97 TYR B N 1
ATOM 3333 C CA . TYR B 1 97 ? 4.228 67.179 -11.771 1.00 24.28 97 TYR B CA 1
ATOM 3334 C C . TYR B 1 97 ? 5.712 67.596 -11.999 1.00 25.03 97 TYR B C 1
ATOM 3335 O O . TYR B 1 97 ? 6.010 68.256 -12.994 1.00 27.65 97 TYR B O 1
ATOM 3344 N N . LEU B 1 98 ? 6.630 67.214 -11.130 1.00 23.84 98 LEU B N 1
ATOM 3345 C CA . LEU B 1 98 ? 8.026 67.687 -11.299 1.00 25.29 98 LEU B CA 1
ATOM 3346 C C . LEU B 1 98 ? 8.727 66.900 -12.371 1.00 27.27 98 LEU B C 1
ATOM 3347 O O . LEU B 1 98 ? 8.460 65.708 -12.582 1.00 29.62 98 LEU B O 1
ATOM 3352 N N . LYS B 1 99 ? 9.560 67.603 -13.110 1.00 27.68 99 LYS B N 1
ATOM 3353 C CA . LYS B 1 99 ? 10.266 67.073 -14.247 1.00 31.40 99 LYS B CA 1
ATOM 3354 C C . LYS B 1 99 ? 11.714 67.488 -13.999 1.00 26.28 99 LYS B C 1
ATOM 3355 O O . LYS B 1 99 ? 11.989 68.523 -13.384 1.00 24.39 99 LYS B O 1
ATOM 3361 N N . GLU B 1 100 ? 12.623 66.743 -14.621 1.00 25.58 100 GLU B N 1
ATOM 3362 C CA . GLU B 1 100 ? 14.014 67.153 -14.694 1.00 29.44 100 GLU B CA 1
ATOM 3363 C C . GLU B 1 100 ? 14.174 68.591 -15.034 1.00 27.47 100 GLU B C 1
ATOM 3364 O O . GLU B 1 100 ? 13.566 69.134 -15.988 1.00 25.96 100 GLU B O 1
ATOM 3370 N N . GLY B 1 101 ? 15.010 69.257 -14.252 1.00 28.21 101 GLY B N 1
ATOM 3371 C CA . GLY 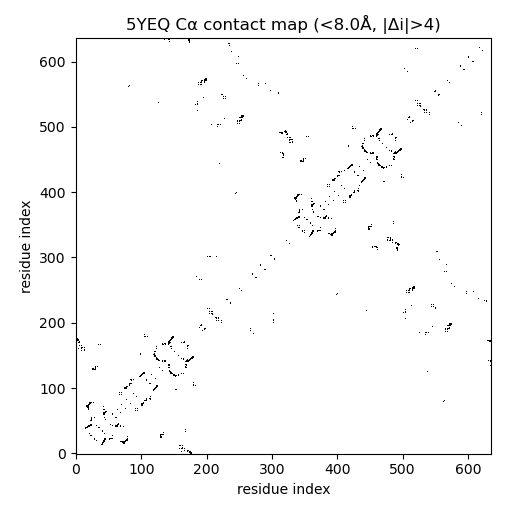B 1 101 ? 15.402 70.626 -14.508 1.00 32.14 101 GLY B CA 1
ATOM 3372 C C . GLY B 1 101 ? 14.505 71.736 -13.981 1.00 30.27 101 GLY B C 1
ATOM 3373 O O . GLY B 1 101 ? 14.900 72.921 -14.069 1.00 31.86 101 GLY B O 1
ATOM 3382 N N . ASP B 1 103 ? 12.718 73.922 -10.887 1.00 22.51 103 ASP B N 1
ATOM 3383 C CA . ASP B 1 103 ? 13.302 74.493 -9.676 1.00 20.18 103 ASP B CA 1
ATOM 3384 C C . ASP B 1 103 ? 12.188 74.577 -8.597 1.00 19.69 103 ASP B C 1
ATOM 3385 O O . ASP B 1 103 ? 11.038 74.911 -8.897 1.00 20.47 103 ASP B O 1
ATOM 3390 N N . LEU B 1 104 ? 12.563 74.289 -7.351 1.00 18.12 104 LEU B N 1
ATOM 3391 C CA . LEU B 1 104 ? 11.745 74.502 -6.149 1.00 17.45 104 LEU B CA 1
ATOM 3392 C C . LEU B 1 104 ? 12.401 75.581 -5.373 1.00 17.63 104 LEU B C 1
ATOM 3393 O O . LEU B 1 104 ? 13.545 75.492 -4.967 1.00 18.10 104 LEU B O 1
ATOM 3398 N N . VAL B 1 105 ? 11.649 76.635 -5.080 1.00 16.26 105 VAL B N 1
ATOM 3399 C CA . VAL B 1 105 ? 12.168 77.823 -4.483 1.00 16.66 105 VAL B CA 1
ATOM 3400 C C . VAL B 1 105 ? 11.364 78.166 -3.198 1.00 17.90 105 VAL B C 1
ATOM 3401 O O . VAL B 1 105 ? 10.121 78.138 -3.231 1.00 18.99 105 VAL B O 1
ATOM 3405 N N . PHE B 1 106 ? 12.085 78.517 -2.155 1.00 17.74 106 PHE B N 1
ATOM 3406 C CA . PHE B 1 106 ? 11.532 78.770 -0.812 1.00 17.53 106 PHE B CA 1
ATOM 3407 C C . PHE B 1 106 ? 11.943 80.159 -0.339 1.00 20.88 106 PHE B C 1
ATOM 3408 O O . PHE B 1 106 ? 12.903 80.753 -0.815 1.00 19.72 106 PHE B O 1
ATOM 3416 N N . ALA B 1 107 ? 11.153 80.709 0.575 1.00 18.89 107 ALA B N 1
ATOM 3417 C CA . ALA B 1 107 ? 11.516 81.897 1.283 1.00 18.36 107 ALA B CA 1
ATOM 3418 C C . ALA B 1 107 ? 12.047 81.582 2.677 1.00 20.82 107 ALA B C 1
ATOM 3419 O O . ALA B 1 107 ? 12.533 82.448 3.328 1.00 25.34 107 ALA B O 1
ATOM 3421 N N . HIS B 1 108 ? 11.910 80.351 3.150 1.00 21.86 108 HIS B N 1
ATOM 3422 C CA . HIS B 1 108 ? 12.330 79.962 4.511 1.00 28.66 108 HIS B CA 1
ATOM 3423 C C . HIS B 1 108 ? 12.855 78.555 4.356 1.00 27.84 108 HIS B C 1
ATOM 3424 O O . HIS B 1 108 ? 12.288 77.790 3.567 1.00 28.68 108 HIS B O 1
ATOM 3431 N N . GLY B 1 109 ? 13.791 78.179 5.193 1.00 23.96 109 GLY B N 1
ATOM 3432 C CA . GLY B 1 109 ? 14.428 76.857 5.053 1.00 22.27 109 GLY B CA 1
ATOM 3433 C C . GLY B 1 109 ? 13.777 75.723 5.774 1.00 22.08 109 GLY B C 1
ATOM 3434 O O . GLY B 1 109 ? 14.192 74.611 5.599 1.00 21.18 109 GLY B O 1
ATOM 3435 N N . PHE B 1 110 ? 12.722 76.000 6.559 1.00 20.22 110 PHE B N 1
ATOM 3436 C CA . PHE B 1 110 ? 12.191 75.049 7.538 1.00 20.73 110 PHE B CA 1
ATOM 3437 C C . PHE B 1 110 ? 11.793 73.724 6.955 1.00 19.43 110 PHE B C 1
ATOM 3438 O O . PHE B 1 110 ? 12.239 72.666 7.390 1.00 18.23 110 PHE B O 1
ATOM 3446 N N . ASN B 1 111 ? 10.924 73.734 5.911 1.00 17.81 111 ASN B N 1
ATOM 3447 C CA . ASN B 1 111 ? 10.434 72.508 5.413 1.00 19.51 111 ASN B CA 1
ATOM 3448 C C . ASN B 1 111 ? 11.507 71.572 4.784 1.00 17.50 111 ASN B C 1
ATOM 3449 O O . ASN B 1 111 ? 11.453 70.330 4.948 1.00 19.87 111 ASN B O 1
ATOM 3454 N N . ILE B 1 112 ? 12.426 72.189 4.003 1.00 17.35 112 ILE B N 1
ATOM 3455 C CA . ILE B 1 112 ? 13.529 71.424 3.409 1.00 15.99 112 ILE B CA 1
ATOM 3456 C C . ILE B 1 112 ? 14.489 70.923 4.513 1.00 16.01 112 ILE B C 1
ATOM 3457 O O . ILE B 1 112 ? 14.900 69.725 4.524 1.00 18.54 112 ILE B O 1
ATOM 3462 N N . HIS B 1 113 ? 14.867 71.822 5.382 1.00 16.53 113 HIS B N 1
ATOM 3463 C CA . HIS B 1 113 ? 15.861 71.461 6.414 1.00 16.98 113 HIS B CA 1
ATOM 3464 C C . HIS B 1 113 ? 15.342 70.306 7.324 1.00 18.93 113 HIS B C 1
ATOM 3465 O O . HIS B 1 113 ? 16.073 69.330 7.613 1.00 18.64 113 HIS B O 1
ATOM 3472 N N . TYR B 1 114 ? 14.078 70.374 7.738 1.00 19.29 114 TYR B N 1
ATOM 3473 C CA . TYR B 1 114 ? 13.476 69.377 8.590 1.00 18.28 114 TYR B CA 1
ATOM 3474 C C . TYR B 1 114 ? 12.788 68.185 7.899 1.00 19.04 114 TYR B C 1
ATOM 3475 O O . TYR B 1 114 ? 12.128 67.341 8.525 1.00 19.91 114 TYR B O 1
ATOM 3484 N N . ARG B 1 115 ? 13.040 68.032 6.602 1.00 18.30 115 ARG B N 1
ATOM 3485 C CA . ARG B 1 115 ? 12.609 66.926 5.778 1.00 21.22 115 ARG B CA 1
ATOM 3486 C C . ARG B 1 115 ? 11.067 66.810 5.707 1.00 19.47 115 ARG B C 1
ATOM 3487 O O . ARG B 1 115 ? 10.577 65.721 5.450 1.00 22.24 115 ARG B O 1
ATOM 3495 N N . LEU B 1 116 ? 10.359 67.881 5.873 1.00 19.23 116 LEU B N 1
ATOM 3496 C CA . LEU B 1 116 ? 8.893 67.862 5.657 1.00 21.83 116 LEU B CA 1
ATOM 3497 C C . LEU B 1 116 ? 8.569 67.817 4.119 1.00 22.40 116 LEU B C 1
ATOM 3498 O O . LEU B 1 116 ? 7.536 67.356 3.717 1.00 22.27 116 LEU B O 1
ATOM 3503 N N . ILE B 1 117 ? 9.421 68.441 3.303 1.00 18.93 117 ILE B N 1
ATOM 3504 C CA . ILE B 1 117 ? 9.433 68.314 1.836 1.00 18.73 117 ILE B CA 1
ATOM 3505 C C . ILE B 1 117 ? 10.786 67.676 1.470 1.00 21.08 117 ILE B C 1
ATOM 3506 O O . ILE B 1 117 ? 11.860 68.212 1.821 1.00 20.71 117 ILE B O 1
ATOM 3511 N N . GLU B 1 118 ? 10.715 66.552 0.776 1.00 20.64 118 GLU B N 1
ATOM 3512 C CA . GLU B 1 118 ? 11.900 65.827 0.368 1.00 23.65 118 GLU B CA 1
ATOM 3513 C C . GLU B 1 118 ? 11.924 65.798 -1.138 1.00 26.85 118 GLU B C 1
ATOM 3514 O O . GLU B 1 118 ? 11.224 64.999 -1.743 1.00 25.05 118 GLU B O 1
ATOM 3520 N N . PRO B 1 119 ? 12.718 66.667 -1.754 1.00 22.08 119 PRO B N 1
ATOM 3521 C CA . PRO B 1 119 ? 12.582 66.828 -3.224 1.00 22.69 119 PRO B CA 1
ATOM 3522 C C . PRO B 1 119 ? 13.288 65.679 -3.962 1.00 23.84 119 PRO B C 1
ATOM 3523 O O . PRO B 1 119 ? 14.210 65.067 -3.406 1.00 23.71 119 PRO B O 1
ATOM 3527 N N . PRO B 1 120 ? 12.914 65.451 -5.216 1.00 24.73 120 PRO B N 1
ATOM 3528 C CA . PRO B 1 120 ? 13.683 64.484 -6.021 1.00 27.92 120 PRO B CA 1
ATOM 3529 C C . PRO B 1 120 ? 15.113 65.014 -6.276 1.00 24.97 120 PRO B C 1
ATOM 3530 O O . PRO B 1 120 ? 15.368 66.210 -6.088 1.00 23.46 120 PRO B O 1
ATOM 3534 N N . SER B 1 121 ? 16.016 64.169 -6.773 1.00 24.75 121 SER B N 1
ATOM 3535 C CA . SER B 1 121 ? 17.429 64.592 -6.966 1.00 24.80 121 SER B CA 1
ATOM 3536 C C . SER B 1 121 ? 17.681 65.389 -8.205 1.00 27.37 121 SER B C 1
ATOM 3537 O O . SER B 1 121 ? 18.790 65.931 -8.378 1.00 28.90 121 SER B O 1
ATOM 3540 N N . ASN B 1 122 ? 16.686 65.485 -9.057 1.00 23.12 122 ASN B N 1
ATOM 3541 C CA . ASN B 1 122 ? 16.900 66.069 -10.367 1.00 25.31 122 ASN B CA 1
ATOM 3542 C C . ASN B 1 122 ? 16.237 67.423 -10.572 1.00 26.99 122 ASN B C 1
ATOM 3543 O O . ASN B 1 122 ? 15.974 67.842 -11.693 1.00 23.47 122 ASN B O 1
ATOM 3548 N N . VAL B 1 123 ? 16.001 68.154 -9.491 1.00 23.59 123 VAL B N 1
ATOM 3549 C CA . VAL B 1 123 ? 15.539 69.543 -9.557 1.00 21.74 123 VAL B CA 1
ATOM 3550 C C . VAL B 1 123 ? 16.476 70.429 -8.783 1.00 22.35 123 VAL B C 1
ATOM 3551 O O . VAL B 1 123 ? 17.161 69.945 -7.922 1.00 22.32 123 VAL B O 1
ATOM 3555 N N . ASP B 1 124 ? 16.536 71.707 -9.085 1.00 19.44 124 ASP B N 1
ATOM 3556 C CA . ASP B 1 124 ? 17.325 72.602 -8.252 1.00 20.07 124 ASP B CA 1
ATOM 3557 C C . ASP B 1 124 ? 16.406 73.041 -7.096 1.00 21.04 124 ASP B C 1
ATOM 3558 O O . ASP B 1 124 ? 15.197 73.138 -7.259 1.00 19.32 124 ASP B O 1
ATOM 3563 N N . VAL B 1 125 ? 17.004 73.276 -5.943 1.00 17.59 125 VAL B N 1
ATOM 3564 C CA . VAL B 1 125 ? 16.302 73.714 -4.755 1.00 16.57 125 VAL B CA 1
ATOM 3565 C C . VAL B 1 125 ? 17.050 74.896 -4.147 1.00 16.06 125 VAL B C 1
ATOM 3566 O O . VAL B 1 125 ? 18.202 74.714 -3.756 1.00 17.32 125 VAL B O 1
ATOM 3570 N N . TYR B 1 126 ? 16.411 76.042 -3.995 1.00 15.31 126 TYR B N 1
ATOM 3571 C CA . TYR B 1 126 ? 17.043 77.260 -3.529 1.00 15.29 126 TYR B CA 1
ATOM 3572 C C . TYR B 1 126 ? 16.099 78.202 -2.802 1.00 15.66 126 TYR B C 1
ATOM 3573 O O . TYR B 1 126 ? 14.901 77.900 -2.731 1.00 16.88 126 TYR B O 1
ATOM 3590 N N . ILE B 1 128 ? 15.360 82.456 -1.344 1.00 18.54 128 ILE B N 1
ATOM 3591 C CA . ILE B 1 128 ? 15.556 83.905 -1.245 1.00 19.64 128 ILE B CA 1
ATOM 3592 C C . ILE B 1 128 ? 14.671 84.339 -0.074 1.00 19.92 128 ILE B C 1
ATOM 3593 O O . ILE B 1 128 ? 13.471 84.047 -0.057 1.00 19.16 128 ILE B O 1
ATOM 3598 N N . ALA B 1 129 ? 15.305 84.936 0.932 1.00 22.10 129 ALA B N 1
ATOM 3599 C CA . ALA B 1 129 ? 14.614 85.308 2.213 1.00 22.52 129 ALA B CA 1
ATOM 3600 C C . ALA B 1 129 ? 14.783 86.803 2.406 1.00 27.46 129 ALA B C 1
ATOM 3601 O O . ALA B 1 129 ? 15.832 87.255 2.989 1.00 25.99 129 ALA B O 1
ATOM 3603 N N . PRO B 1 130 ? 13.806 87.591 1.915 1.00 26.42 130 PRO B N 1
ATOM 3604 C CA . PRO B 1 130 ? 13.927 89.048 2.085 1.00 30.42 130 PRO B CA 1
ATOM 3605 C C . PRO B 1 130 ? 13.780 89.432 3.536 1.00 33.83 130 PRO B C 1
ATOM 3606 O O . PRO B 1 130 ? 13.085 88.773 4.293 1.00 34.31 130 PRO B O 1
ATOM 3610 N N . LYS B 1 131 ? 14.506 90.470 3.910 1.00 36.37 131 LYS B N 1
ATOM 3611 C CA . LYS B 1 131 ? 14.565 90.928 5.289 1.00 41.07 131 LYS B CA 1
ATOM 3612 C C . LYS B 1 131 ? 13.634 92.120 5.459 1.00 48.10 131 LYS B C 1
ATOM 3613 O O . LYS B 1 131 ? 14.075 93.203 5.844 1.00 50.58 131 LYS B O 1
ATOM 3619 N N . ALA B 1 132 ? 12.351 91.918 5.164 1.00 53.36 132 ALA B N 1
ATOM 3620 C CA . ALA B 1 132 ? 11.335 92.956 5.364 1.00 50.25 132 ALA B CA 1
ATOM 3621 C C . ALA B 1 132 ? 9.943 92.382 5.124 1.00 55.69 132 ALA B C 1
ATOM 3622 O O . ALA B 1 132 ? 9.812 91.271 4.590 1.00 57.82 132 ALA B O 1
ATOM 3624 N N . PRO B 1 133 ? 8.889 93.120 5.509 1.00 52.40 133 PRO B N 1
ATOM 3625 C CA . PRO B 1 133 ? 7.541 92.638 5.159 1.00 55.41 133 PRO B CA 1
ATOM 3626 C C . PRO B 1 133 ? 7.197 92.789 3.674 1.00 40.78 133 PRO B C 1
ATOM 3627 O O . PRO B 1 133 ? 7.745 93.707 3.001 1.00 44.95 133 PRO B O 1
ATOM 3631 N N . GLY B 1 134 ? 6.293 91.941 3.191 1.00 46.17 134 GLY B N 1
ATOM 3632 C CA . GLY B 1 134 ? 5.816 91.996 1.789 1.00 42.22 134 GLY B CA 1
ATOM 3633 C C . GLY B 1 134 ? 5.566 93.389 1.297 1.00 39.22 134 GLY B C 1
ATOM 3634 O O . GLY B 1 134 ? 6.046 93.814 0.256 1.00 39.79 134 GLY B O 1
ATOM 3635 N N . PRO B 1 135 ? 4.837 94.186 2.088 1.00 46.60 135 PRO B N 1
ATOM 3636 C CA . PRO B 1 135 ? 4.524 95.544 1.621 1.00 38.99 135 PRO B CA 1
ATOM 3637 C C . PRO B 1 135 ? 5.708 96.422 1.307 1.00 38.11 135 PRO B C 1
ATOM 3638 O O . PRO B 1 135 ? 5.735 97.143 0.279 1.00 44.28 135 PRO B O 1
ATOM 3642 N N . ILE B 1 136 ? 6.766 96.263 2.108 1.00 37.84 136 ILE B N 1
ATOM 3643 C CA . ILE B 1 136 ? 7.963 97.000 1.925 1.00 41.65 136 ILE B CA 1
ATOM 3644 C C . ILE B 1 136 ? 8.723 96.433 0.738 1.00 37.84 136 ILE B C 1
ATOM 3645 O O . ILE B 1 136 ? 9.268 97.198 -0.118 1.00 41.89 136 ILE B O 1
ATOM 3650 N N . VAL B 1 137 ? 8.731 95.087 0.652 1.00 41.67 137 VAL B N 1
ATOM 3651 C CA . VAL B 1 137 ? 9.427 94.409 -0.461 1.00 33.10 137 VAL B CA 1
ATOM 3652 C C . VAL B 1 137 ? 8.904 95.042 -1.757 1.00 29.07 137 VAL B C 1
ATOM 3653 O O . VAL B 1 137 ? 9.664 95.397 -2.624 1.00 35.19 137 VAL B O 1
ATOM 3657 N N . ARG B 1 138 ? 7.591 95.136 -1.855 1.00 33.52 138 ARG B N 1
ATOM 3658 C CA . ARG B 1 138 ? 6.872 95.732 -2.986 1.00 35.14 138 ARG B CA 1
ATOM 3659 C C . ARG B 1 138 ? 7.081 97.259 -3.164 1.00 35.62 138 ARG B C 1
ATOM 3660 O O . ARG B 1 138 ? 7.440 97.761 -4.241 1.00 39.74 138 ARG B O 1
ATOM 3668 N N . GLU B 1 139 ? 6.856 97.977 -2.100 1.00 41.56 139 GLU B N 1
ATOM 3669 C CA . GLU B 1 139 ? 6.966 99.444 -2.154 1.00 44.72 139 GLU B CA 1
ATOM 3670 C C . GLU B 1 139 ? 8.326 99.909 -2.633 1.00 39.88 139 GLU B C 1
ATOM 3671 O O . GLU B 1 139 ? 8.419 100.704 -3.556 1.00 45.90 139 GLU B O 1
ATOM 3677 N N 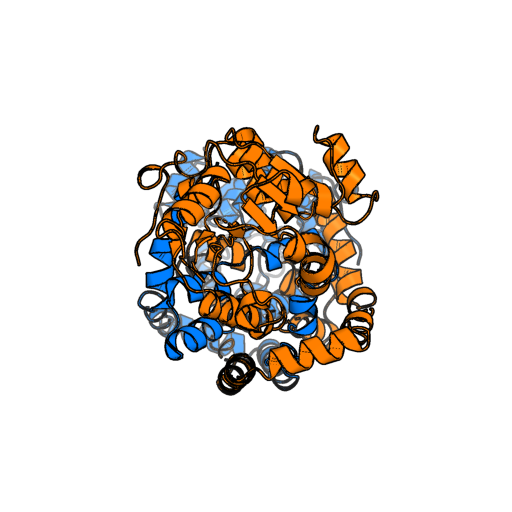. TYR B 1 140 ? 9.395 99.347 -2.086 1.00 40.16 140 TYR B N 1
ATOM 3678 C CA . TYR B 1 140 ? 10.712 99.769 -2.444 1.00 39.79 140 TYR B CA 1
ATOM 3679 C C . TYR B 1 140 ? 11.097 99.436 -3.859 1.00 43.40 140 TYR B C 1
ATOM 3680 O O . TYR B 1 140 ? 11.770 100.228 -4.560 1.00 47.48 140 TYR B O 1
ATOM 3689 N N . PHE B 1 141 ? 10.731 98.223 -4.284 1.00 35.36 141 PHE B N 1
ATOM 3690 C CA . PHE B 1 141 ? 10.909 97.857 -5.631 1.00 39.69 141 PHE B CA 1
ATOM 3691 C C . PHE B 1 141 ? 10.157 98.883 -6.509 1.00 36.36 141 PHE B C 1
ATOM 3692 O O . PHE B 1 141 ? 10.646 99.272 -7.563 1.00 48.33 141 PHE B O 1
ATOM 3700 N N . ALA B 1 142 ? 8.949 99.230 -6.107 1.00 41.69 142 ALA B N 1
ATOM 3701 C CA . ALA B 1 142 ? 8.077 100.036 -6.987 1.00 45.78 142 ALA B CA 1
ATOM 3702 C C . ALA B 1 142 ? 8.616 101.479 -7.148 1.00 53.47 142 ALA B C 1
ATOM 3703 O O . ALA B 1 142 ? 8.320 102.145 -8.159 1.00 56.53 142 ALA B O 1
ATOM 3705 N N . LYS B 1 143 ? 9.428 101.921 -6.180 1.00 53.99 143 LYS B N 1
ATOM 3706 C CA . LYS B 1 143 ? 10.126 103.205 -6.216 1.00 50.98 143 LYS B CA 1
ATOM 3707 C C . LYS B 1 143 ? 11.576 103.119 -6.704 1.00 54.26 143 LYS B C 1
ATOM 3708 O O . LYS B 1 143 ? 12.383 104.013 -6.420 1.00 59.05 143 LYS B O 1
ATOM 3714 N N . GLY B 1 144 ? 11.932 102.060 -7.435 1.00 53.19 144 GLY B N 1
ATOM 3715 C CA . GLY B 1 144 ? 13.274 101.947 -8.025 1.00 51.07 144 GLY B CA 1
ATOM 3716 C C . GLY B 1 144 ? 14.385 101.602 -7.040 1.00 49.52 144 GLY B C 1
ATOM 3717 O O . GLY B 1 144 ? 15.548 101.646 -7.430 1.00 47.55 144 GLY B O 1
ATOM 3718 N N . GLY B 1 145 ? 14.038 101.310 -5.777 1.00 41.40 145 GLY B N 1
ATOM 3719 C CA . GLY B 1 145 ? 14.942 100.649 -4.838 1.00 46.47 145 GLY B CA 1
ATOM 3720 C C . GLY B 1 145 ? 14.519 99.189 -4.495 1.00 47.92 145 GLY B C 1
ATOM 3721 O O . GLY B 1 145 ? 14.026 98.470 -5.373 1.00 43.36 145 GLY B O 1
ATOM 3722 N N . GLY B 1 146 ? 14.695 98.777 -3.233 1.00 45.58 146 GLY B N 1
ATOM 3723 C CA . GLY B 1 146 ? 14.541 97.355 -2.794 1.00 45.00 146 GLY B CA 1
ATOM 3724 C C . GLY B 1 146 ? 15.130 97.010 -1.432 1.00 46.90 146 GLY B C 1
ATOM 3725 O O . GLY B 1 146 ? 15.880 97.799 -0.841 1.00 52.05 146 GLY B O 1
ATOM 3726 N N . VAL B 1 147 ? 14.807 95.813 -0.958 1.00 41.12 147 VAL B N 1
ATOM 3727 C CA . VAL B 1 147 ? 15.055 95.338 0.395 1.00 38.43 147 VAL B CA 1
ATOM 3728 C C . VAL B 1 147 ? 16.193 94.258 0.300 1.00 40.03 147 VAL B C 1
ATOM 3729 O O . VAL B 1 147 ? 16.198 93.460 -0.650 1.00 35.20 147 VAL B O 1
ATOM 3733 N N . PRO B 1 148 ? 17.133 94.237 1.263 1.00 37.20 148 PRO B N 1
ATOM 3734 C CA . PRO B 1 148 ? 18.138 93.150 1.219 1.00 35.77 148 PRO B CA 1
ATOM 3735 C C . PRO B 1 148 ? 17.564 91.747 1.516 1.00 29.42 148 PRO B C 1
ATOM 3736 O O . PRO B 1 148 ? 16.545 91.590 2.105 1.00 31.87 148 PRO B O 1
ATOM 3740 N N . ALA B 1 149 ? 18.291 90.721 1.095 1.00 29.53 149 ALA B N 1
ATOM 3741 C CA . ALA B 1 149 ? 17.839 89.350 1.345 1.00 26.53 149 ALA B CA 1
ATOM 3742 C C . ALA B 1 149 ? 19.018 88.416 1.525 1.00 22.20 149 ALA B C 1
ATOM 3743 O O . ALA B 1 149 ? 20.156 88.723 1.156 1.00 26.95 149 ALA B O 1
ATOM 3745 N N . LEU B 1 150 ? 18.698 87.251 2.058 1.00 23.82 150 LEU B N 1
ATOM 3746 C CA . LEU B 1 150 ? 19.637 86.153 2.119 1.00 22.80 150 LEU B CA 1
ATOM 3747 C C . LEU B 1 150 ? 19.240 85.195 0.983 1.00 23.29 150 LEU B C 1
ATOM 3748 O O . LEU B 1 150 ? 18.064 85.081 0.663 1.00 23.27 150 LEU B O 1
ATOM 3753 N N . VAL B 1 151 ? 20.219 84.532 0.397 1.00 20.85 151 VAL B N 1
ATOM 3754 C CA . VAL B 1 151 ? 20.039 83.481 -0.606 1.00 18.56 151 VAL B CA 1
ATOM 3755 C C . VAL B 1 151 ? 20.739 82.223 -0.179 1.00 19.00 151 VAL B C 1
ATOM 3756 O O . VAL B 1 151 ? 21.738 82.240 0.613 1.00 20.61 151 VAL B O 1
ATOM 3760 N N . ALA B 1 152 ? 20.195 81.055 -0.585 1.00 18.05 152 ALA B N 1
ATOM 3761 C CA . ALA B 1 152 ? 20.916 79.760 -0.296 1.00 19.79 152 ALA B CA 1
ATOM 3762 C C . ALA B 1 152 ? 20.593 78.794 -1.318 1.00 18.29 152 ALA B C 1
ATOM 3763 O O . ALA B 1 152 ? 19.494 78.880 -1.936 1.00 19.21 152 ALA B O 1
ATOM 3765 N N . THR B 1 153 ? 21.477 77.842 -1.546 1.00 20.80 153 THR B N 1
ATOM 3766 C CA . THR B 1 153 ? 21.118 76.711 -2.425 1.00 18.19 153 THR B CA 1
ATOM 3767 C C . THR B 1 153 ? 21.168 75.437 -1.614 1.00 19.76 153 THR B C 1
ATOM 3768 O O . THR B 1 153 ? 22.067 75.236 -0.830 1.00 23.03 153 THR B O 1
ATOM 3772 N N . TYR B 1 154 ? 20.186 74.588 -1.749 1.00 17.80 154 TYR B N 1
ATOM 3773 C CA . TYR B 1 154 ? 20.138 73.323 -1.047 1.00 18.03 154 TYR B CA 1
ATOM 3774 C C . TYR B 1 154 ? 20.590 72.209 -1.951 1.00 19.97 154 TYR B C 1
ATOM 3775 O O . TYR B 1 154 ? 21.420 71.374 -1.520 1.00 21.91 154 TYR B O 1
ATOM 3784 N N . GLN B 1 155 ? 20.085 72.156 -3.200 1.00 18.40 155 GLN B N 1
ATOM 3785 C CA . GLN B 1 155 ? 20.480 71.181 -4.169 1.00 21.94 155 GLN B CA 1
ATOM 3786 C C . GLN B 1 155 ? 20.735 71.883 -5.498 1.00 22.79 155 GLN B C 1
ATOM 3787 O O . GLN B 1 155 ? 19.859 72.561 -6.014 1.00 18.14 155 GLN B O 1
ATOM 3793 N N . ASP B 1 156 ? 21.986 71.800 -5.976 1.00 19.53 156 ASP B N 1
ATOM 3794 C CA . ASP B 1 156 ? 22.403 72.482 -7.201 1.00 21.77 156 ASP B CA 1
ATOM 3795 C C . ASP B 1 156 ? 22.656 71.393 -8.234 1.00 24.91 156 ASP B C 1
ATOM 3796 O O . ASP B 1 156 ? 23.785 70.930 -8.446 1.00 27.08 156 ASP B O 1
ATOM 3801 N N . HIS B 1 157 ? 21.594 70.934 -8.819 1.00 24.02 157 HIS B N 1
ATOM 3802 C CA . HIS B 1 157 ? 21.656 69.885 -9.837 1.00 25.96 157 HIS B CA 1
ATOM 3803 C C . HIS B 1 157 ? 22.139 70.388 -11.167 1.00 29.75 157 HIS B C 1
ATOM 3804 O O . HIS B 1 157 ? 22.976 69.742 -11.852 1.00 27.93 157 HIS B O 1
ATOM 3811 N N . SER B 1 158 ? 21.610 71.539 -11.569 1.00 25.65 158 SER B N 1
ATOM 3812 C CA . SER B 1 158 ? 22.011 72.187 -12.804 1.00 26.84 158 SER B CA 1
ATOM 3813 C C . SER B 1 158 ? 23.417 72.754 -12.815 1.00 30.16 158 SER B C 1
ATOM 3814 O O . SER B 1 158 ? 23.977 72.979 -13.896 1.00 34.25 158 SER B O 1
ATOM 3817 N N . GLY B 1 159 ? 24.011 72.979 -11.655 1.00 26.58 159 GLY B N 1
ATOM 3818 C CA . GLY B 1 159 ? 25.118 73.952 -11.517 1.00 29.46 159 GLY B CA 1
ATOM 3819 C C . GLY B 1 159 ? 24.891 75.449 -11.578 1.00 28.06 159 GLY B C 1
ATOM 3820 O O . GLY B 1 159 ? 25.839 76.231 -11.408 1.00 30.32 159 GLY B O 1
ATOM 3821 N N . LYS B 1 160 ? 23.679 75.893 -11.805 1.00 24.37 160 LYS B N 1
ATOM 3822 C CA . LYS B 1 160 ? 23.339 77.271 -11.922 1.00 25.19 160 LYS B CA 1
ATOM 3823 C C . LYS B 1 160 ? 22.420 77.671 -10.770 1.00 23.82 160 LYS B C 1
ATOM 3824 O O . LYS B 1 160 ? 21.894 78.761 -10.822 1.00 23.29 160 LYS B O 1
ATOM 3830 N N . ALA B 1 161 ? 22.306 76.857 -9.701 1.00 19.83 161 ALA B N 1
ATOM 3831 C CA . ALA B 1 161 ? 21.282 77.220 -8.679 1.00 22.03 161 ALA B CA 1
ATOM 3832 C C . ALA B 1 161 ? 21.566 78.559 -7.946 1.00 22.15 161 ALA B C 1
ATOM 3833 O O . ALA B 1 161 ? 20.654 79.290 -7.686 1.00 22.75 161 ALA B O 1
ATOM 3835 N N . LEU B 1 162 ? 22.834 78.909 -7.677 1.00 21.80 162 LEU B N 1
ATOM 3836 C CA . LEU B 1 162 ? 23.127 80.185 -7.003 1.00 23.18 162 LEU B CA 1
ATOM 3837 C C . LEU B 1 162 ? 22.811 81.381 -7.884 1.00 22.52 162 LEU B C 1
ATOM 3838 O O . LEU B 1 162 ? 22.206 82.366 -7.484 1.00 22.26 162 LEU B O 1
ATOM 3843 N N . GLN B 1 163 ? 23.186 81.235 -9.171 1.00 25.76 163 GLN B N 1
ATOM 3844 C CA . GLN B 1 163 ? 22.878 82.200 -10.200 1.00 25.63 163 GLN B CA 1
ATOM 3845 C C . GLN B 1 163 ? 21.375 82.421 -10.332 1.00 23.62 163 GLN B C 1
ATOM 3846 O O . GLN B 1 163 ? 20.940 83.548 -10.387 1.00 25.02 163 GLN B O 1
ATOM 3852 N N . LYS B 1 164 ? 20.597 81.340 -10.257 1.00 22.30 164 LYS B N 1
ATOM 3853 C CA . LYS B 1 164 ? 19.116 81.411 -10.365 1.00 22.07 164 LYS B CA 1
ATOM 3854 C C . LYS B 1 164 ? 18.518 82.094 -9.121 1.00 20.75 164 LYS B C 1
ATOM 3855 O O . LYS B 1 164 ? 17.626 82.957 -9.227 1.00 21.47 164 LYS B O 1
ATOM 3861 N N . ALA B 1 165 ? 19.032 81.681 -7.941 1.00 21.09 165 ALA B N 1
ATOM 3862 C CA . ALA B 1 165 ? 18.621 82.334 -6.670 1.00 18.37 165 ALA B CA 1
ATOM 3863 C C . ALA B 1 165 ? 18.903 83.840 -6.688 1.00 19.76 165 ALA B C 1
ATOM 3864 O O . ALA B 1 165 ? 18.047 84.648 -6.366 1.00 20.93 165 ALA B O 1
ATOM 3866 N N . LEU B 1 166 ? 20.084 84.200 -7.196 1.00 19.90 166 LEU B N 1
ATOM 3867 C CA . LEU B 1 166 ? 20.469 85.614 -7.307 1.00 21.51 166 LEU B CA 1
ATOM 3868 C C . LEU B 1 166 ? 19.570 86.387 -8.262 1.00 22.48 166 LEU B C 1
ATOM 3869 O O . LEU B 1 166 ? 19.198 87.534 -7.974 1.00 25.19 166 LEU B O 1
ATOM 3874 N N . ALA B 1 167 ? 19.237 85.746 -9.361 1.00 21.93 167 ALA B N 1
ATOM 3875 C CA . ALA B 1 167 ? 18.359 86.323 -10.345 1.00 23.81 167 ALA B CA 1
ATOM 3876 C C . ALA B 1 167 ? 16.959 86.568 -9.832 1.00 24.00 167 ALA B C 1
ATOM 3877 O O . ALA B 1 167 ? 16.364 87.635 -10.067 1.00 23.93 167 ALA B O 1
ATOM 3879 N N . VAL B 1 168 ? 16.402 85.595 -9.104 1.00 23.98 168 VAL B N 1
ATOM 3880 C CA . VAL B 1 168 ? 15.143 85.805 -8.420 1.00 22.80 168 VAL B CA 1
ATOM 3881 C C . VAL B 1 168 ? 15.223 86.995 -7.454 1.00 22.02 168 VAL B C 1
ATOM 3882 O O . VAL B 1 168 ? 14.325 87.841 -7.429 1.00 23.45 168 VAL B O 1
ATOM 3886 N N . ALA B 1 169 ? 16.319 87.058 -6.697 1.00 21.65 169 ALA B N 1
ATOM 3887 C CA . ALA B 1 169 ? 16.534 88.098 -5.738 1.00 22.01 169 ALA B CA 1
ATOM 3888 C C . ALA B 1 169 ? 16.646 89.457 -6.511 1.00 24.26 169 ALA B C 1
ATOM 3889 O O . ALA B 1 169 ? 16.036 90.406 -6.070 1.00 26.99 169 ALA B O 1
ATOM 3891 N N . LYS B 1 170 ? 17.313 89.457 -7.640 1.00 26.99 170 LYS B N 1
ATOM 3892 C CA . LYS B 1 170 ? 17.358 90.704 -8.452 1.00 26.41 170 LYS B CA 1
ATOM 3893 C C . LYS B 1 170 ? 15.989 91.127 -8.964 1.00 31.71 170 LYS B C 1
ATOM 3894 O O . LYS B 1 170 ? 15.571 92.306 -8.792 1.00 29.49 170 LYS B O 1
ATOM 3900 N N . ALA B 1 171 ? 15.238 90.166 -9.475 1.00 25.87 171 ALA B N 1
ATOM 3901 C CA . ALA B 1 171 ? 13.892 90.422 -9.973 1.00 27.65 171 ALA B CA 1
ATOM 3902 C C . ALA B 1 171 ? 12.884 90.909 -8.970 1.00 27.06 171 ALA B C 1
ATOM 3903 O O . ALA B 1 171 ? 11.886 91.520 -9.359 1.00 31.08 171 ALA B O 1
ATOM 3905 N N . ILE B 1 172 ? 13.118 90.694 -7.659 1.00 27.07 172 ILE B N 1
ATOM 3906 C CA . ILE B 1 172 ? 12.266 91.259 -6.633 1.00 28.80 172 ILE B CA 1
ATOM 3907 C C . ILE B 1 172 ? 12.835 92.500 -5.885 1.00 28.32 172 ILE B C 1
ATOM 3908 O O . ILE B 1 172 ? 12.234 92.917 -4.903 1.00 31.71 172 ILE B O 1
ATOM 3913 N N . GLY B 1 173 ? 13.977 92.934 -6.341 1.00 31.53 173 GLY B N 1
ATOM 3914 C CA . GLY B 1 173 ? 14.584 94.186 -5.992 1.00 34.43 173 GLY B CA 1
ATOM 3915 C C . GLY B 1 173 ? 15.682 94.057 -4.966 1.00 38.25 173 GLY B C 1
ATOM 3916 O O . GLY B 1 173 ? 16.300 95.052 -4.615 1.00 35.49 173 GLY B O 1
ATOM 3917 N N . ALA B 1 174 ? 15.929 92.849 -4.465 1.00 32.73 174 ALA B N 1
ATOM 3918 C CA . ALA B 1 174 ? 16.880 92.668 -3.382 1.00 32.09 174 ALA B CA 1
ATOM 3919 C C . ALA B 1 174 ? 18.316 93.078 -3.666 1.00 30.99 174 ALA B C 1
ATOM 3920 O O . ALA B 1 174 ? 19.018 93.586 -2.737 1.00 35.32 174 ALA B O 1
ATOM 3922 N N . THR B 1 175 ? 18.784 92.924 -4.893 1.00 32.10 175 THR B N 1
ATOM 3923 C CA . THR B 1 175 ? 20.149 93.270 -5.190 1.00 36.10 175 THR B CA 1
ATOM 3924 C C . THR B 1 175 ? 20.329 94.805 -5.346 1.00 39.46 175 THR B C 1
ATOM 3925 O O . THR B 1 175 ? 21.428 95.278 -5.455 1.00 40.10 175 THR B O 1
ATOM 3929 N N . ARG B 1 176 ? 19.243 95.572 -5.305 1.00 44.93 176 ARG B N 1
ATOM 3930 C CA . ARG B 1 176 ? 19.359 97.042 -5.248 1.00 46.24 176 ARG B CA 1
ATOM 3931 C C . ARG B 1 176 ? 19.941 97.472 -3.906 1.00 51.65 176 ARG B C 1
ATOM 3932 O O . ARG B 1 176 ? 20.742 98.412 -3.852 1.00 52.85 176 ARG B O 1
ATOM 3940 N N . ALA B 1 177 ? 19.567 96.718 -2.868 1.00 45.04 177 ALA B N 1
ATOM 3941 C CA . ALA B 1 177 ? 20.084 96.855 -1.509 1.00 39.31 177 ALA B CA 1
ATOM 3942 C C . ALA B 1 177 ? 21.332 95.992 -1.346 1.00 43.37 177 ALA B C 1
ATOM 3943 O O . ALA B 1 177 ? 22.435 96.506 -1.360 1.00 40.33 177 ALA B O 1
ATOM 3945 N N . GLY B 1 178 ? 21.196 94.673 -1.286 1.00 36.64 178 GLY B N 1
ATOM 3946 C CA . GLY B 1 178 ? 22.360 93.811 -1.141 1.00 33.18 178 GLY B CA 1
ATOM 3947 C C . GLY B 1 178 ? 21.895 92.427 -0.671 1.00 31.27 178 GLY B C 1
ATOM 3948 O O . GLY B 1 178 ? 20.917 92.324 0.026 1.00 28.74 178 GLY B O 1
ATOM 3949 N N . VAL B 1 179 ? 22.596 91.394 -1.125 1.00 32.14 179 VAL B N 1
ATOM 3950 C CA . VAL B 1 179 ? 22.245 90.009 -0.821 1.00 28.21 179 VAL B CA 1
ATOM 3951 C C . VAL B 1 179 ? 23.447 89.302 -0.359 1.00 26.52 179 VAL B C 1
ATOM 3952 O O . VAL B 1 179 ? 24.489 89.477 -0.950 1.00 30.02 179 VAL B O 1
ATOM 3956 N N . ILE B 1 180 ? 23.283 88.456 0.659 1.00 25.38 180 ILE B N 1
ATOM 3957 C CA . ILE B 1 180 ? 24.316 87.667 1.233 1.00 25.34 180 ILE B CA 1
ATOM 3958 C C . ILE B 1 180 ? 23.893 86.192 1.207 1.00 23.80 180 ILE B C 1
ATOM 3959 O O . ILE B 1 180 ? 22.730 85.867 1.381 1.00 24.58 180 ILE B O 1
ATOM 3964 N N . GLU B 1 181 ? 24.843 85.330 0.950 1.00 21.39 181 GLU B N 1
ATOM 3965 C CA . GLU B 1 181 ? 24.617 83.854 0.886 1.00 22.55 181 GLU B CA 1
ATOM 3966 C C . GLU B 1 181 ? 24.710 83.235 2.286 1.00 23.96 181 GLU B C 1
ATOM 3967 O O . GLU B 1 181 ? 25.552 83.577 3.110 1.00 25.80 181 GLU B O 1
ATOM 3973 N N . THR B 1 182 ? 23.794 82.318 2.537 1.00 22.08 182 THR B N 1
ATOM 3974 C CA . THR B 1 182 ? 23.746 81.509 3.711 1.00 20.15 182 THR B CA 1
ATOM 3975 C C . THR B 1 182 ? 23.445 80.083 3.283 1.00 21.31 182 THR B C 1
ATOM 3976 O O . THR B 1 182 ? 23.693 79.690 2.124 1.00 22.27 182 THR B O 1
ATOM 3980 N N . THR B 1 183 ? 22.961 79.291 4.222 1.00 18.33 183 THR B N 1
ATOM 3981 C CA . THR B 1 183 ? 22.517 77.919 3.980 1.00 18.58 183 THR B CA 1
ATOM 3982 C C . THR B 1 183 ? 21.075 77.721 4.493 1.00 18.46 183 THR B C 1
ATOM 3983 O O . THR B 1 183 ? 20.637 78.492 5.398 1.00 18.37 183 THR B O 1
ATOM 3987 N N . PHE B 1 184 ? 20.400 76.682 3.986 1.00 19.51 184 PHE B N 1
ATOM 3988 C CA . PHE B 1 184 ? 19.049 76.386 4.514 1.00 18.32 184 PHE B CA 1
ATOM 3989 C C . PHE B 1 184 ? 19.075 76.164 6.052 1.00 19.30 184 PHE B C 1
ATOM 3990 O O . PHE B 1 184 ? 18.224 76.677 6.805 1.00 19.15 184 PHE B O 1
ATOM 3998 N N . LYS B 1 185 ? 20.065 75.408 6.488 1.00 21.49 185 LYS B N 1
ATOM 3999 C CA . LYS B 1 185 ? 20.209 75.107 7.924 1.00 20.17 185 LYS B CA 1
ATOM 4000 C C . LYS B 1 185 ? 20.426 76.422 8.709 1.00 18.36 185 LYS B C 1
ATOM 4001 O O . LYS B 1 185 ? 19.808 76.614 9.761 1.00 18.74 185 LYS B O 1
ATOM 4007 N N . GLU B 1 186 ? 21.379 77.263 8.295 1.00 19.50 186 GLU B N 1
ATOM 4008 C CA . GLU B 1 186 ? 21.635 78.494 9.008 1.00 20.49 186 GLU B CA 1
ATOM 4009 C C . GLU B 1 186 ? 20.449 79.417 9.068 1.00 20.54 186 GLU B C 1
ATOM 4010 O O . GLU B 1 186 ? 20.128 79.932 10.124 1.00 21.69 186 GLU B O 1
ATOM 4016 N N . GLU B 1 187 ? 19.810 79.640 7.946 1.00 20.68 187 GLU B N 1
ATOM 4017 C CA . GLU B 1 187 ? 18.660 80.524 7.953 1.00 19.47 187 GLU B CA 1
ATOM 4018 C C . GLU B 1 187 ? 17.543 79.965 8.845 1.00 19.29 187 GLU B C 1
ATOM 4019 O O . GLU B 1 187 ? 16.889 80.747 9.537 1.00 20.36 187 GLU B O 1
ATOM 4025 N N . THR B 1 188 ? 17.283 78.671 8.807 1.00 17.77 188 THR B N 1
ATOM 4026 C CA . THR B 1 188 ? 16.226 78.038 9.622 1.00 20.75 188 THR B CA 1
ATOM 4027 C C . THR B 1 188 ? 16.514 78.197 11.111 1.00 21.67 188 THR B C 1
ATOM 4028 O O . THR B 1 188 ? 15.636 78.644 11.851 1.00 20.18 188 THR B O 1
ATOM 4032 N N . GLU B 1 189 ? 17.706 77.830 11.511 1.00 19.51 189 GLU B N 1
ATOM 4033 C CA . GLU B 1 189 ? 18.079 77.810 12.937 1.00 18.43 189 GLU B CA 1
ATOM 4034 C C . GLU B 1 189 ? 18.162 79.179 13.487 1.00 20.50 189 GLU B C 1
ATOM 4035 O O . GLU B 1 189 ? 17.651 79.417 14.546 1.00 19.44 189 GLU B O 1
ATOM 4041 N N . THR B 1 190 ? 18.748 80.143 12.755 1.00 19.65 190 THR B N 1
ATOM 4042 C CA . THR B 1 190 ? 18.811 81.475 13.223 1.00 19.60 190 THR B CA 1
ATOM 4043 C C . THR B 1 190 ? 17.441 82.196 13.290 1.00 19.78 190 THR B C 1
ATOM 4044 O O . THR B 1 190 ? 17.201 82.979 14.193 1.00 20.24 190 THR B O 1
ATOM 4048 N N . ASP B 1 191 ? 16.607 81.960 12.321 1.00 18.68 191 ASP B N 1
ATOM 4049 C CA . ASP B 1 191 ? 15.227 82.494 12.285 1.00 21.15 191 ASP B CA 1
ATOM 4050 C C . ASP B 1 191 ? 14.404 81.955 13.480 1.00 18.99 191 ASP B C 1
ATOM 4051 O O . ASP B 1 191 ? 13.816 82.808 14.195 1.00 21.25 191 ASP B O 1
ATOM 4056 N N . LEU B 1 192 ? 14.483 80.662 13.770 1.00 18.13 192 LEU B N 1
ATOM 4057 C CA . LEU B 1 192 ? 13.759 80.093 14.903 1.00 17.31 192 LEU B CA 1
ATOM 4058 C C . LEU B 1 192 ? 14.283 80.735 16.197 1.00 18.79 192 LEU B C 1
ATOM 4059 O O . LEU B 1 192 ? 13.481 81.088 17.092 1.00 17.72 192 LEU B O 1
ATOM 4064 N N . PHE B 1 193 ? 15.615 80.818 16.297 1.00 16.89 193 PHE B N 1
ATOM 4065 C CA . PHE B 1 193 ? 16.219 81.358 17.526 1.00 18.80 193 PHE B CA 1
ATOM 4066 C C . PHE B 1 193 ? 15.851 82.812 17.768 1.00 18.16 193 PHE B C 1
ATOM 4067 O O . PHE B 1 193 ? 15.382 83.148 18.821 1.00 19.98 193 PHE B O 1
ATOM 4075 N N . GLY B 1 194 ? 15.964 83.661 16.755 1.00 18.24 194 GLY B N 1
ATOM 4076 C CA . GLY B 1 194 ? 15.626 85.074 16.888 1.00 21.29 194 GLY B CA 1
ATOM 4077 C C . GLY B 1 194 ? 14.201 85.324 17.306 1.00 20.67 194 GLY B C 1
ATOM 4078 O O . GLY B 1 194 ? 13.919 86.107 18.263 1.00 19.91 194 GLY B O 1
ATOM 4079 N N . GLU B 1 195 ? 13.274 84.597 16.673 1.00 20.54 195 GLU B N 1
ATOM 4080 C CA . GLU B 1 195 ? 11.829 84.682 16.968 1.00 21.78 195 GLU B CA 1
ATOM 4081 C C . GLU B 1 195 ? 11.551 84.256 18.391 1.00 20.40 195 GLU B C 1
ATOM 4082 O O . GLU B 1 195 ? 10.760 84.848 19.089 1.00 22.62 195 GLU B O 1
ATOM 4088 N N . GLN B 1 196 ? 12.231 83.247 18.857 1.00 18.90 196 GLN B N 1
ATOM 4089 C CA . GLN B 1 196 ? 11.903 82.726 20.135 1.00 19.72 196 GLN B CA 1
ATOM 4090 C C . GLN B 1 196 ? 12.439 83.570 21.257 1.00 20.12 196 GLN B C 1
ATOM 4091 O O . GLN B 1 196 ? 11.727 83.799 22.214 1.00 24.93 196 GLN B O 1
ATOM 4097 N N . VAL B 1 197 ? 13.704 83.937 21.191 1.00 19.34 197 VAL B N 1
ATOM 4098 C CA . VAL B 1 197 ? 14.342 84.513 22.350 1.00 21.82 197 VAL B CA 1
ATOM 4099 C C . VAL B 1 197 ? 14.417 86.004 22.395 1.00 21.46 197 VAL B C 1
ATOM 4100 O O . VAL B 1 197 ? 14.798 86.580 23.428 1.00 23.67 197 VAL B O 1
ATOM 4104 N N . ASP B 1 198 ? 14.109 86.662 21.279 1.00 21.73 198 ASP B N 1
ATOM 4105 C CA . ASP B 1 198 ? 14.490 88.053 21.075 1.00 20.26 198 ASP B CA 1
ATOM 4106 C C . ASP B 1 198 ? 13.362 88.807 20.370 1.00 22.62 198 ASP B C 1
ATOM 4107 O O . ASP B 1 198 ? 12.595 89.518 20.998 1.00 25.15 198 ASP B O 1
ATOM 4112 N N . LEU B 1 199 ? 13.218 88.612 19.069 1.00 23.03 199 LEU B N 1
ATOM 4113 C CA . LEU B 1 199 ? 12.307 89.376 18.240 1.00 22.13 199 LEU B CA 1
ATOM 4114 C C . LEU B 1 199 ? 10.866 89.327 18.564 1.00 26.29 199 LEU B C 1
ATOM 4115 O O . LEU B 1 199 ? 10.171 90.344 18.438 1.00 25.03 199 LEU B O 1
ATOM 4120 N N . VAL B 1 200 ? 10.370 88.160 18.966 1.00 23.85 200 VAL B N 1
ATOM 4121 C CA . VAL B 1 200 ? 8.938 88.007 19.267 1.00 23.63 200 VAL B CA 1
ATOM 4122 C C . VAL B 1 200 ? 8.822 87.593 20.735 1.00 23.15 200 VAL B C 1
ATOM 4123 O O . VAL B 1 200 ? 8.362 88.374 21.573 1.00 23.80 200 VAL B O 1
ATOM 4127 N N . GLY B 1 201 ? 9.315 86.418 21.093 1.00 21.53 201 GLY B N 1
ATOM 4128 C CA . GLY B 1 201 ? 9.113 85.977 22.445 1.00 22.73 201 GLY B CA 1
ATOM 4129 C C . GLY B 1 201 ? 9.707 86.879 23.543 1.00 25.52 201 GLY B C 1
ATOM 4130 O O . GLY B 1 201 ? 9.061 87.246 24.555 1.00 26.89 201 GLY B O 1
ATOM 4131 N N . GLY B 1 202 ? 10.949 87.249 23.295 1.00 23.16 202 GLY B N 1
ATOM 4132 C CA . GLY B 1 202 ? 11.746 87.886 24.340 1.00 24.17 202 GLY B CA 1
ATOM 4133 C C . GLY B 1 202 ? 11.312 89.299 24.569 1.00 19.68 202 GLY B C 1
ATOM 4134 O O . GLY B 1 202 ? 11.013 89.719 25.714 1.00 20.46 202 GLY B O 1
ATOM 4135 N N . VAL B 1 203 ? 11.233 90.039 23.502 1.00 21.16 203 VAL B N 1
ATOM 4136 C CA . VAL B 1 203 ? 10.880 91.443 23.655 1.00 22.79 203 VAL B CA 1
ATOM 4137 C C . VAL B 1 203 ? 9.454 91.634 24.081 1.00 23.89 203 VAL B C 1
ATOM 4138 O O . VAL B 1 203 ? 9.165 92.556 24.841 1.00 21.70 203 VAL B O 1
ATOM 4150 N N . GLN B 1 205 ? 7.733 89.577 26.084 1.00 19.65 205 GLN B N 1
ATOM 4151 C CA . GLN B 1 205 ? 7.658 89.320 27.492 1.00 21.59 205 GLN B CA 1
ATOM 4152 C C . GLN B 1 205 ? 8.352 90.476 28.320 1.00 21.02 205 GLN B C 1
ATOM 4153 O O . GLN B 1 205 ? 7.857 90.864 29.359 1.00 21.63 205 GLN B O 1
ATOM 4159 N N . LEU B 1 206 ? 9.450 90.995 27.793 1.00 19.60 206 LEU B N 1
ATOM 4160 C CA . LEU B 1 206 ? 10.187 92.108 28.446 1.00 20.99 206 LEU B CA 1
ATOM 4161 C C . LEU B 1 206 ? 9.307 93.345 28.581 1.00 19.71 206 LEU B C 1
ATOM 4162 O O . LEU B 1 206 ? 9.109 93.850 29.704 1.00 22.26 206 LEU B O 1
ATOM 4175 N N . ARG B 1 208 ? 5.959 93.482 28.169 1.00 20.41 208 ARG B N 1
ATOM 4176 C CA . ARG B 1 208 ? 4.804 93.216 28.989 1.00 21.72 208 ARG B CA 1
ATOM 4177 C C . ARG B 1 208 ? 5.125 93.204 30.509 1.00 20.90 208 ARG B C 1
ATOM 4178 O O . ARG B 1 208 ? 4.322 93.723 31.318 1.00 20.80 208 ARG B O 1
ATOM 4186 N N . TYR B 1 209 ? 6.254 92.619 30.923 1.00 19.39 209 TYR B N 1
ATOM 4187 C CA . TYR B 1 209 ? 6.626 92.607 32.328 1.00 19.89 209 TYR B CA 1
ATOM 4188 C C . TYR B 1 209 ? 6.838 94.013 32.834 1.00 20.49 209 TYR B C 1
ATOM 4189 O O . TYR B 1 209 ? 6.517 94.332 34.021 1.00 21.31 209 TYR B O 1
ATOM 4198 N N . ALA B 1 210 ? 7.446 94.847 31.993 1.00 21.50 210 ALA B N 1
ATOM 4199 C CA . ALA B 1 210 ? 7.727 96.208 32.426 1.00 19.64 210 ALA B CA 1
ATOM 4200 C C . ALA B 1 210 ? 6.427 96.989 32.634 1.00 21.22 210 ALA B C 1
ATOM 4201 O O . ALA B 1 210 ? 6.217 97.669 33.680 1.00 20.50 210 ALA B O 1
ATOM 4203 N N . PHE B 1 211 ? 5.530 96.885 31.656 1.00 20.16 211 PHE B N 1
ATOM 4204 C CA . PHE B 1 211 ? 4.209 97.473 31.750 1.00 21.16 211 PHE B CA 1
ATOM 4205 C C . PHE B 1 211 ? 3.501 96.984 33.023 1.00 23.84 211 PHE B C 1
ATOM 4206 O O . PHE B 1 211 ? 2.983 97.777 33.795 1.00 22.90 211 PHE B O 1
ATOM 4214 N N . GLN B 1 212 ? 3.463 95.663 33.252 1.00 23.15 212 GLN B N 1
ATOM 4215 C CA . GLN B 1 212 ? 2.761 95.144 34.425 1.00 22.96 212 GLN B CA 1
ATOM 4216 C C . GLN B 1 212 ? 3.292 95.632 35.761 1.00 22.86 212 GLN B C 1
ATOM 4217 O O . GLN B 1 212 ? 2.515 95.905 36.672 1.00 23.90 212 GLN B O 1
ATOM 4223 N N . THR B 1 213 ? 4.621 95.735 35.842 1.00 23.78 213 THR B N 1
ATOM 4224 C CA . THR B 1 213 ? 5.330 96.125 37.033 1.00 24.33 213 THR B CA 1
ATOM 4225 C C . THR B 1 213 ? 4.847 97.533 37.399 1.00 23.90 213 THR B C 1
ATOM 4226 O O . THR B 1 213 ? 4.621 97.796 38.567 1.00 25.04 213 THR B O 1
ATOM 4230 N N . LEU B 1 214 ? 4.769 98.423 36.409 1.00 22.52 214 LEU B N 1
ATOM 4231 C CA . LEU B 1 214 ? 4.338 99.790 36.645 1.00 22.85 214 LEU B CA 1
ATOM 4232 C C . LEU B 1 214 ? 2.852 99.855 37.097 1.00 23.45 214 LEU B C 1
ATOM 4233 O O . LEU B 1 214 ? 2.548 100.544 38.025 1.00 23.13 214 LEU B O 1
ATOM 4238 N N . VAL B 1 215 ? 1.992 99.100 36.441 1.00 23.66 215 VAL B N 1
ATOM 4239 C CA . VAL B 1 215 ? 0.535 99.125 36.721 1.00 25.59 215 VAL B CA 1
ATOM 4240 C C . VAL B 1 215 ? 0.321 98.508 38.115 1.00 27.22 215 VAL B C 1
ATOM 4241 O O . VAL B 1 215 ? -0.391 99.067 38.930 1.00 27.77 215 VAL B O 1
ATOM 4245 N N . GLU B 1 216 ? 0.941 97.377 38.409 1.00 27.29 216 GLU B N 1
ATOM 4246 C CA . GLU B 1 216 ? 0.893 96.783 39.768 1.00 27.81 216 GLU B CA 1
ATOM 4247 C C . GLU B 1 216 ? 1.395 97.744 40.870 1.00 31.32 216 GLU B C 1
ATOM 4248 O O . GLU B 1 216 ? 0.921 97.695 41.991 1.00 30.37 216 GLU B O 1
ATOM 4254 N N . ALA B 1 217 ? 2.320 98.659 40.579 1.00 28.30 217 ALA B N 1
ATOM 4255 C CA . ALA B 1 217 ? 2.805 99.619 41.590 1.00 30.11 217 ALA B CA 1
ATOM 4256 C C . ALA B 1 217 ? 1.946 100.845 41.750 1.00 27.20 217 ALA B C 1
ATOM 4257 O O . ALA B 1 217 ? 2.305 101.714 42.557 1.00 35.61 217 ALA B O 1
ATOM 4259 N N . GLY B 1 218 ? 0.921 100.971 40.951 1.00 26.86 218 GLY B N 1
ATOM 4260 C CA . GLY B 1 218 ? -0.119 101.953 41.062 1.00 28.58 218 GLY B CA 1
ATOM 4261 C C . GLY B 1 218 ? -0.008 103.143 40.110 1.00 31.11 218 GLY B C 1
ATOM 4262 O O . GLY B 1 218 ? -0.773 104.085 40.213 1.00 30.37 218 GLY B O 1
ATOM 4263 N N . TYR B 1 219 ? 0.932 103.094 39.163 1.00 25.24 219 TYR B N 1
ATOM 4264 C CA . TYR B 1 219 ? 1.056 104.174 38.197 1.00 26.76 219 TYR B CA 1
ATOM 4265 C C . TYR B 1 219 ? -0.080 104.101 37.178 1.00 27.64 219 TYR B C 1
ATOM 4266 O O . TYR B 1 219 ? -0.636 102.981 36.923 1.00 27.38 219 TYR B O 1
ATOM 4275 N N . GLN B 1 220 ? -0.390 105.240 36.524 1.00 25.32 220 GLN B N 1
ATOM 4276 C CA . GLN B 1 220 ? -1.401 105.322 35.475 1.00 27.90 220 GLN B CA 1
ATOM 4277 C C . GLN B 1 220 ? -1.060 104.370 34.281 1.00 26.18 220 GLN B C 1
ATOM 4278 O O . GLN B 1 220 ? 0.067 104.368 33.798 1.00 25.32 220 GLN B O 1
ATOM 4284 N N . PRO B 1 221 ? -2.001 103.496 33.898 1.00 27.85 221 PRO B N 1
ATOM 4285 C CA . PRO B 1 221 ? -1.750 102.592 32.762 1.00 26.82 221 PRO B CA 1
ATOM 4286 C C . PRO B 1 221 ? -1.365 103.264 31.478 1.00 29.16 221 PRO B C 1
ATOM 4287 O O . PRO B 1 221 ? -0.485 102.782 30.760 1.00 25.54 221 PRO B O 1
ATOM 4291 N N . GLU B 1 222 ? -1.973 104.404 31.162 1.00 27.80 222 GLU B N 1
ATOM 4292 C CA . GLU B 1 222 ? -1.617 105.115 29.965 1.00 29.31 222 GLU B CA 1
ATOM 4293 C C . GLU B 1 222 ? -0.147 105.606 30.029 1.00 25.20 222 GLU B C 1
ATOM 4294 O O . GLU B 1 222 ? 0.561 105.479 29.058 1.00 24.73 222 GLU B O 1
ATOM 4300 N N . VAL B 1 223 ? 0.290 106.105 31.185 1.00 24.88 223 VAL B N 1
ATOM 4301 C CA . VAL B 1 223 ? 1.694 106.471 31.400 1.00 26.20 223 VAL B CA 1
ATOM 4302 C C . VAL B 1 223 ? 2.595 105.249 31.272 1.00 24.73 223 VAL B C 1
ATOM 4303 O O . VAL B 1 223 ? 3.587 105.260 30.531 1.00 25.19 223 VAL B O 1
ATOM 4307 N N . ALA B 1 224 ? 2.201 104.163 31.904 1.00 25.17 224 ALA B N 1
ATOM 4308 C CA . ALA B 1 224 ? 3.009 102.995 31.850 1.00 26.94 224 ALA B CA 1
ATOM 4309 C C . ALA B 1 224 ? 3.172 102.481 30.399 1.00 24.84 224 ALA B C 1
ATOM 4310 O O . ALA B 1 224 ? 4.234 102.030 30.044 1.00 26.54 224 ALA B O 1
ATOM 4312 N N . TYR B 1 225 ? 2.125 102.523 29.582 1.00 22.61 225 TYR B N 1
ATOM 4313 C CA . TYR B 1 225 ? 2.168 102.090 28.176 1.00 25.79 225 TYR B CA 1
ATOM 4314 C C . TYR B 1 225 ? 3.072 102.968 27.340 1.00 26.39 225 TYR B C 1
ATOM 4315 O O . TYR B 1 225 ? 3.904 102.489 26.577 1.00 27.13 225 TYR B O 1
ATOM 4324 N N . PHE B 1 226 ? 2.976 104.293 27.519 1.00 24.98 226 PHE B N 1
ATOM 4325 C CA . PHE B 1 226 ? 3.862 105.189 26.766 1.00 27.72 226 PHE B CA 1
ATOM 4326 C C . PHE B 1 226 ? 5.294 104.874 27.118 1.00 30.50 226 PHE B C 1
ATOM 4327 O O . PHE B 1 226 ? 6.149 104.814 26.229 1.00 32.30 226 PHE B O 1
ATOM 4335 N N . GLU B 1 227 ? 5.554 104.626 28.390 1.00 28.21 227 GLU B N 1
ATOM 4336 C CA . GLU B 1 227 ? 6.929 104.500 28.819 1.00 31.98 227 GLU B CA 1
ATOM 4337 C C . GLU B 1 227 ? 7.524 103.154 28.510 1.00 32.80 227 GLU B C 1
ATOM 4338 O O . GLU B 1 227 ? 8.694 103.109 28.215 1.00 44.57 227 GLU B O 1
ATOM 4344 N N . THR B 1 228 ? 6.754 102.085 28.529 1.00 24.42 228 THR B N 1
ATOM 4345 C CA . THR B 1 228 ? 7.364 100.738 28.345 1.00 21.68 228 THR B CA 1
ATOM 4346 C C . THR B 1 228 ? 7.111 100.058 27.003 1.00 23.70 228 THR B C 1
ATOM 4347 O O . THR B 1 228 ? 7.820 99.100 26.682 1.00 25.54 228 THR B O 1
ATOM 4351 N N . ILE B 1 229 ? 6.119 100.549 26.244 1.00 24.27 229 ILE B N 1
ATOM 4352 C CA . ILE B 1 229 ? 5.795 99.926 24.974 1.00 26.28 229 ILE B CA 1
ATOM 4353 C C . ILE B 1 229 ? 5.959 100.910 23.799 1.00 30.21 229 ILE B C 1
ATOM 4354 O O . ILE B 1 229 ? 6.845 100.744 22.926 1.00 29.00 229 ILE B O 1
ATOM 4359 N N . ASN B 1 230 ? 5.184 101.980 23.829 1.00 32.93 230 ASN B N 1
ATOM 4360 C CA . ASN B 1 230 ? 5.232 102.992 22.762 1.00 35.11 230 ASN B CA 1
ATOM 4361 C C . ASN B 1 230 ? 6.625 103.558 22.481 1.00 34.73 230 ASN B C 1
ATOM 4362 O O . ASN B 1 230 ? 7.007 103.632 21.336 1.00 37.08 230 ASN B O 1
ATOM 4367 N N . GLU B 1 231 ? 7.392 103.927 23.501 1.00 29.73 231 GLU B N 1
ATOM 4368 C CA . GLU B 1 231 ? 8.725 104.516 23.317 1.00 30.25 231 GLU B CA 1
ATOM 4369 C C . GLU B 1 231 ? 9.745 103.542 22.669 1.00 30.56 231 GLU B C 1
ATOM 4370 O O . GLU B 1 231 ? 10.882 103.935 22.330 1.00 28.43 231 GLU B O 1
ATOM 4384 N N . LYS B 1 233 ? 9.760 102.066 19.909 1.00 28.78 233 LYS B N 1
ATOM 4385 C CA . LYS B 1 233 ? 10.029 102.421 18.500 1.00 35.75 233 LYS B CA 1
ATOM 4386 C C . LYS B 1 233 ? 11.141 103.455 18.366 1.00 32.92 233 LYS B C 1
ATOM 4387 O O . LYS B 1 233 ? 11.994 103.310 17.518 1.00 31.69 233 LYS B O 1
ATOM 4393 N N . LEU B 1 234 ? 11.146 104.468 19.214 1.00 31.97 234 LEU B N 1
ATOM 4394 C CA . LEU B 1 234 ? 12.211 105.481 19.194 1.00 37.78 234 LEU B CA 1
ATOM 4395 C C . LEU B 1 234 ? 13.564 104.842 19.334 1.00 37.75 234 LEU B C 1
ATOM 4396 O O . LEU B 1 234 ? 14.481 105.159 18.573 1.00 31.46 234 LEU B O 1
ATOM 4401 N N . ILE B 1 235 ? 13.663 103.889 20.269 1.00 29.36 235 ILE B N 1
ATOM 4402 C CA . ILE B 1 235 ? 14.919 103.257 20.567 1.00 31.28 235 ILE B CA 1
ATOM 4403 C C . ILE B 1 235 ? 15.303 102.366 19.367 1.00 29.73 235 ILE B C 1
ATOM 4404 O O . ILE B 1 235 ? 16.422 102.476 18.844 1.00 26.91 235 ILE B O 1
ATOM 4409 N N . VAL B 1 236 ? 14.418 101.482 18.949 1.00 26.49 236 VAL B N 1
ATOM 4410 C CA . VAL B 1 236 ? 14.779 100.538 17.935 1.00 26.83 236 VAL B CA 1
ATOM 4411 C C . VAL B 1 236 ? 14.964 101.231 16.556 1.00 28.66 236 VAL B C 1
ATOM 4412 O O . VAL B 1 236 ? 15.834 100.816 15.829 1.00 28.51 236 VAL B O 1
ATOM 4416 N N . ASP B 1 237 ? 14.188 102.270 16.217 1.00 31.32 237 ASP B N 1
ATOM 4417 C CA . ASP B 1 237 ? 14.533 103.118 15.036 1.00 31.23 237 ASP B CA 1
ATOM 4418 C C . ASP B 1 237 ? 15.940 103.621 15.036 1.00 29.33 237 ASP B C 1
ATOM 4419 O O . ASP B 1 237 ? 16.655 103.513 14.032 1.00 30.87 237 ASP B O 1
ATOM 4424 N N . LEU B 1 238 ? 16.423 104.059 16.187 1.00 28.81 238 LEU B N 1
ATOM 4425 C CA . LEU B 1 238 ? 17.816 104.543 16.279 1.00 31.06 238 LEU B CA 1
ATOM 4426 C C . LEU B 1 238 ? 18.812 103.425 16.147 1.00 33.30 238 LEU B C 1
ATOM 4427 O O . LEU B 1 238 ? 19.823 103.562 15.481 1.00 31.35 238 LEU B O 1
ATOM 4432 N N . VAL B 1 239 ? 18.561 102.267 16.744 1.00 30.39 239 VAL B N 1
ATOM 4433 C CA . VAL B 1 239 ? 19.480 101.122 16.487 1.00 29.46 239 VAL B CA 1
ATOM 4434 C C . VAL B 1 239 ? 19.517 100.677 15.030 1.00 30.72 239 VAL B C 1
ATOM 4435 O O . VAL B 1 239 ? 20.602 100.318 14.518 1.00 28.73 239 VAL B O 1
ATOM 4439 N N . TYR B 1 240 ? 18.363 100.699 14.392 1.00 26.43 240 TYR B N 1
ATOM 4440 C CA . TYR B 1 240 ? 18.222 100.232 13.024 1.00 30.60 240 TYR B CA 1
ATOM 4441 C C . TYR B 1 240 ? 19.039 101.168 12.118 1.00 35.31 240 TYR B C 1
ATOM 4442 O O . TYR B 1 240 ? 19.745 100.666 11.272 1.00 35.22 240 TYR B O 1
ATOM 4451 N N . GLU B 1 241 ? 18.924 102.470 12.380 1.00 37.61 241 GLU B N 1
ATOM 4452 C CA . GLU B 1 241 ? 19.533 103.590 11.592 1.00 42.28 241 GLU B CA 1
ATOM 4453 C C . GLU B 1 241 ? 20.989 103.851 11.954 1.00 47.12 241 GLU B C 1
ATOM 4454 O O . GLU B 1 241 ? 21.738 104.272 11.070 1.00 50.98 241 GLU B O 1
ATOM 4460 N N . LYS B 1 242 ? 21.400 103.639 13.218 1.00 37.70 242 LYS B N 1
ATOM 4461 C CA . LYS B 1 242 ? 22.718 104.072 13.720 1.00 34.72 242 LYS B CA 1
ATOM 4462 C C . LYS B 1 242 ? 23.484 103.123 14.640 1.00 35.75 242 LYS B C 1
ATOM 4463 O O . LYS B 1 242 ? 24.588 103.457 15.149 1.00 36.50 242 LYS B O 1
ATOM 4469 N N . GLY B 1 243 ? 22.978 101.907 14.866 1.00 29.48 243 GLY B N 1
ATOM 4470 C CA . GLY B 1 243 ? 23.638 100.985 15.719 1.00 26.62 243 GLY B CA 1
ATOM 4471 C C . GLY B 1 243 ? 23.363 101.342 17.191 1.00 25.02 243 GLY B C 1
ATOM 4472 O O . GLY B 1 243 ? 22.697 102.318 17.531 1.00 29.54 243 GLY B O 1
ATOM 4473 N N . PHE B 1 244 ? 23.904 100.533 18.061 1.00 28.81 244 PHE B N 1
ATOM 4474 C CA . PHE B 1 244 ? 23.734 100.796 19.465 1.00 28.58 244 PHE B CA 1
ATOM 4475 C C . PHE B 1 244 ? 24.483 102.079 19.806 1.00 32.24 244 PHE B C 1
ATOM 4476 O O . PHE B 1 244 ? 23.990 102.851 20.625 1.00 31.80 244 PHE B O 1
ATOM 4484 N N . SER B 1 245 ? 25.643 102.293 19.171 1.00 32.71 245 SER B N 1
ATOM 4485 C CA . SER B 1 245 ? 26.471 103.489 19.495 1.00 38.17 245 SER B CA 1
ATOM 4486 C C . SER B 1 245 ? 25.677 104.745 19.210 1.00 32.35 245 SER B C 1
ATOM 4487 O O . SER B 1 245 ? 25.604 105.686 20.014 1.00 37.40 245 SER B O 1
ATOM 4490 N N . GLY B 1 246 ? 25.107 104.765 18.031 1.00 35.17 246 GLY B N 1
ATOM 4491 C CA . GLY B 1 246 ? 24.225 105.835 17.613 1.00 34.10 246 GLY B CA 1
ATOM 4492 C C . GLY B 1 246 ? 23.055 106.049 18.536 1.00 34.03 246 GLY B C 1
ATOM 4493 O O . GLY B 1 246 ? 22.710 107.180 18.899 1.00 35.04 246 GLY B O 1
ATOM 4502 N N . LEU B 1 248 ? 22.810 105.075 21.709 1.00 26.53 248 LEU B N 1
ATOM 4503 C CA . LEU B 1 248 ? 23.296 105.530 23.018 1.00 26.78 248 LEU B CA 1
ATOM 4504 C C . LEU B 1 248 ? 23.679 107.020 23.032 1.00 31.56 248 LEU B C 1
ATOM 4505 O O . LEU B 1 248 ? 23.322 107.701 23.983 1.00 32.38 248 LEU B O 1
ATOM 4510 N N . THR B 1 249 ? 24.264 107.522 21.942 1.00 34.44 249 THR B N 1
ATOM 4511 C CA . THR B 1 249 ? 24.592 108.960 21.770 1.00 34.07 249 THR B CA 1
ATOM 4512 C C . THR B 1 249 ? 23.335 109.823 21.735 1.00 35.24 249 THR B C 1
ATOM 4513 O O . THR B 1 249 ? 23.311 110.930 22.281 1.00 41.86 249 THR B O 1
ATOM 4517 N N . ALA B 1 250 ? 22.267 109.308 21.154 1.00 32.03 250 ALA B N 1
ATOM 4518 C CA . ALA B 1 250 ? 20.998 109.977 21.128 1.00 31.23 250 ALA B CA 1
ATOM 4519 C C . ALA B 1 250 ? 20.146 110.007 22.375 1.00 34.12 250 ALA B C 1
ATOM 4520 O O . ALA B 1 250 ? 19.178 110.752 22.418 1.00 37.03 250 ALA B O 1
ATOM 4522 N N . VAL B 1 251 ? 20.448 109.177 23.368 1.00 33.10 251 VAL B N 1
ATOM 4523 C CA . VAL B 1 251 ? 19.634 109.193 24.572 1.00 31.91 251 VAL B CA 1
ATOM 4524 C C . VAL B 1 251 ? 20.398 109.967 25.644 1.00 29.55 251 VAL B C 1
ATOM 4525 O O . VAL B 1 251 ? 21.578 110.251 25.507 1.00 30.81 251 VAL B O 1
ATOM 4529 N N . SER B 1 252 ? 19.722 110.244 26.741 1.00 29.96 252 SER B N 1
ATOM 4530 C CA . SER B 1 252 ? 20.324 111.041 27.800 1.00 26.89 252 SER B CA 1
ATOM 4531 C C . SER B 1 252 ? 21.457 110.255 28.431 1.00 30.30 252 SER B C 1
ATOM 4532 O O . SER B 1 252 ? 21.550 109.017 28.293 1.00 28.40 252 SER B O 1
ATOM 4535 N N . ASP B 1 253 ? 22.361 110.967 29.100 1.00 28.43 253 ASP B N 1
ATOM 4536 C CA . ASP B 1 253 ? 23.314 110.302 29.929 1.00 28.29 253 ASP B CA 1
ATOM 4537 C C . ASP B 1 253 ? 22.642 109.531 31.070 1.00 27.17 253 ASP B C 1
ATOM 4538 O O . ASP B 1 253 ? 23.150 108.453 31.466 1.00 27.59 253 ASP B O 1
ATOM 4543 N N . THR B 1 254 ? 21.545 110.084 31.608 1.00 25.87 254 THR B N 1
ATOM 4544 C CA . THR B 1 254 ? 20.743 109.417 32.638 1.00 28.84 254 THR B CA 1
ATOM 4545 C C . THR B 1 254 ? 20.266 108.040 32.123 1.00 25.53 254 THR B C 1
ATOM 4546 O O . THR B 1 254 ? 20.418 107.039 32.831 1.00 29.16 254 THR B O 1
ATOM 4550 N N . ALA B 1 255 ? 19.776 108.037 30.895 1.00 28.84 255 ALA B N 1
ATOM 4551 C CA . ALA B 1 255 ? 19.382 106.769 30.209 1.00 27.50 255 ALA B CA 1
ATOM 4552 C C . ALA B 1 255 ? 20.562 105.827 29.995 1.00 32.05 255 ALA B C 1
ATOM 4553 O O . ALA B 1 255 ? 20.447 104.638 30.257 1.00 28.45 255 ALA B O 1
ATOM 4555 N N . LYS B 1 256 ? 21.721 106.347 29.606 1.00 26.14 256 LYS B N 1
ATOM 4556 C CA . LYS B 1 256 ? 22.858 105.469 29.361 1.00 27.23 256 LYS B CA 1
ATOM 4557 C C . LYS B 1 256 ? 23.294 104.847 30.655 1.00 27.62 256 LYS B C 1
ATOM 4558 O O . LYS B 1 256 ? 23.522 103.651 30.741 1.00 27.51 256 LYS B O 1
ATOM 4564 N N . TYR B 1 257 ? 23.403 105.652 31.733 1.00 26.84 257 TYR B N 1
ATOM 4565 C CA . TYR B 1 257 ? 23.860 105.137 32.991 1.00 28.77 257 TYR B CA 1
ATOM 4566 C C . TYR B 1 257 ? 22.931 104.085 33.579 1.00 29.82 257 TYR B C 1
ATOM 4567 O O . TYR B 1 257 ? 23.359 102.976 33.986 1.00 29.16 257 TYR B O 1
ATOM 4576 N N . GLY B 1 258 ? 21.653 104.416 33.590 1.00 24.64 258 GLY B N 1
ATOM 4577 C CA . GLY B 1 258 ? 20.626 103.501 33.998 1.00 26.30 258 GLY B CA 1
ATOM 4578 C C . GLY B 1 258 ? 20.640 102.225 33.167 1.00 26.09 258 GLY B C 1
ATOM 4579 O O . GLY B 1 258 ? 20.625 101.122 33.744 1.00 26.84 258 GLY B O 1
ATOM 4580 N N . GLY B 1 259 ? 20.664 102.361 31.852 1.00 27.59 259 GLY B N 1
ATOM 4581 C CA . GLY B 1 259 ? 20.620 101.127 30.971 1.00 29.48 259 GLY B CA 1
ATOM 4582 C C . GLY B 1 259 ? 21.815 100.223 31.131 1.00 30.28 259 GLY B C 1
ATOM 4583 O O . GLY B 1 259 ? 21.693 98.985 31.209 1.00 31.87 259 GLY B O 1
ATOM 4592 N N . THR B 1 261 ? 23.890 99.984 33.834 1.00 28.12 261 THR B N 1
ATOM 4593 C CA . THR B 1 261 ? 23.995 99.420 35.176 1.00 27.76 261 THR B CA 1
ATOM 4594 C C . THR B 1 261 ? 22.830 98.464 35.554 1.00 28.50 261 THR B C 1
ATOM 4595 O O . THR B 1 261 ? 23.039 97.358 36.068 1.00 35.14 261 THR B O 1
ATOM 4599 N N . VAL B 1 262 ? 21.614 98.832 35.236 1.00 26.47 262 VAL B N 1
ATOM 4600 C CA . VAL B 1 262 ? 20.446 98.045 35.651 1.00 25.15 262 VAL B CA 1
ATOM 4601 C C . VAL B 1 262 ? 20.070 96.989 34.587 1.00 27.84 262 VAL B C 1
ATOM 4602 O O . VAL B 1 262 ? 19.644 95.883 34.937 1.00 27.66 262 VAL B O 1
ATOM 4606 N N . GLY B 1 263 ? 20.248 97.332 33.315 1.00 26.85 263 GLY B N 1
ATOM 4607 C CA . GLY B 1 263 ? 19.904 96.451 32.149 1.00 25.29 263 GLY B CA 1
ATOM 4608 C C . GLY B 1 263 ? 20.477 95.075 32.316 1.00 30.28 263 GLY B C 1
ATOM 4609 O O . GLY B 1 263 ? 19.737 94.038 32.203 1.00 26.96 263 GLY B O 1
ATOM 4610 N N . LYS B 1 264 ? 21.782 95.026 32.669 1.00 26.35 264 LYS B N 1
ATOM 4611 C CA . LYS B 1 264 ? 22.435 93.753 32.936 1.00 28.47 264 LYS B CA 1
ATOM 4612 C C . LYS B 1 264 ? 22.075 92.997 34.221 1.00 29.48 264 LYS B C 1
ATOM 4613 O O . LYS B 1 264 ? 22.443 91.806 34.357 1.00 28.16 264 LYS B O 1
ATOM 4627 N N . VAL B 1 266 ? 18.761 93.114 35.336 1.00 24.57 266 VAL B N 1
ATOM 4628 C CA . VAL B 1 266 ? 17.468 92.598 34.843 1.00 23.26 266 VAL B CA 1
ATOM 4629 C C . VAL B 1 266 ? 17.626 91.470 33.815 1.00 23.43 266 VAL B C 1
ATOM 4630 O O . VAL B 1 266 ? 17.132 90.333 34.025 1.00 24.91 266 VAL B O 1
ATOM 4634 N N . ILE B 1 267 ? 18.413 91.704 32.781 1.00 24.53 267 ILE B N 1
ATOM 4635 C CA . ILE B 1 267 ? 18.711 90.657 31.777 1.00 26.54 267 ILE B CA 1
ATOM 4636 C C . ILE B 1 267 ? 20.142 90.122 32.127 1.00 28.40 267 ILE B C 1
ATOM 4637 O O . ILE B 1 267 ? 21.142 90.722 31.695 1.00 28.97 267 ILE B O 1
ATOM 4642 N N . ASP B 1 268 ? 20.186 89.082 32.944 1.00 31.44 268 ASP B N 1
ATOM 4643 C CA . ASP B 1 268 ? 21.445 88.681 33.604 1.00 29.58 268 ASP B CA 1
ATOM 4644 C C . ASP B 1 268 ? 22.024 87.455 32.893 1.00 32.94 268 ASP B C 1
ATOM 4645 O O . ASP B 1 268 ? 21.509 86.987 31.883 1.00 27.27 268 ASP B O 1
ATOM 4650 N N . GLU B 1 269 ? 23.041 86.859 33.444 1.00 28.51 269 GLU B N 1
ATOM 4651 C CA . GLU B 1 269 ? 23.679 85.728 32.762 1.00 29.83 269 GLU B CA 1
ATOM 4652 C C . GLU B 1 269 ? 22.836 84.483 32.652 1.00 27.00 269 GLU B C 1
ATOM 4653 O O . GLU B 1 269 ? 23.040 83.672 31.754 1.00 30.29 269 GLU B O 1
ATOM 4659 N N . SER B 1 270 ? 21.924 84.288 33.590 1.00 24.01 270 SER B N 1
ATOM 4660 C CA . SER B 1 270 ? 21.044 83.163 33.500 1.00 27.31 270 SER B CA 1
ATOM 4661 C C . SER B 1 270 ? 20.124 83.277 32.275 1.00 28.23 270 SER B C 1
ATOM 4662 O O . SER B 1 270 ? 19.741 82.244 31.720 1.00 23.01 270 SER B O 1
ATOM 4665 N N . VAL B 1 271 ? 19.756 84.503 31.896 1.00 24.74 271 VAL B N 1
ATOM 4666 C CA . VAL B 1 271 ? 18.977 84.669 30.629 1.00 25.37 271 VAL B CA 1
ATOM 4667 C C . VAL B 1 271 ? 19.782 84.141 29.439 1.00 24.71 271 VAL B C 1
ATOM 4668 O O . VAL B 1 271 ? 19.259 83.417 28.604 1.00 23.55 271 VAL B O 1
ATOM 4672 N N . LYS B 1 272 ? 21.056 84.522 29.347 1.00 25.43 272 LYS B N 1
ATOM 4673 C CA . LYS B 1 272 ? 21.930 84.037 28.307 1.00 28.29 272 LYS B CA 1
ATOM 4674 C C . LYS B 1 272 ? 22.091 82.526 28.311 1.00 26.61 272 LYS B C 1
ATOM 4675 O O . LYS B 1 272 ? 22.160 81.886 27.266 1.00 25.37 272 LYS B O 1
ATOM 4681 N N . GLU B 1 273 ? 22.209 81.946 29.502 1.00 22.91 273 GLU B N 1
ATOM 4682 C CA . GLU B 1 273 ? 22.245 80.541 29.638 1.00 25.95 273 GLU B CA 1
ATOM 4683 C C . GLU B 1 273 ? 21.002 79.843 29.125 1.00 22.41 273 GLU B C 1
ATOM 4684 O O . GLU B 1 273 ? 21.111 78.839 28.382 1.00 24.55 273 GLU B O 1
ATOM 4690 N N . ARG B 1 274 ? 19.847 80.440 29.361 1.00 22.59 274 ARG B N 1
ATOM 4691 C CA . ARG B 1 274 ? 18.608 79.889 28.872 1.00 22.49 274 ARG B CA 1
ATOM 4692 C C . ARG B 1 274 ? 18.440 80.109 27.350 1.00 19.08 274 ARG B C 1
ATOM 4693 O O . ARG B 1 274 ? 17.839 79.252 26.698 1.00 24.71 274 ARG B O 1
ATOM 4709 N N . LYS B 1 276 ? 21.034 79.861 25.367 1.00 23.31 276 LYS B N 1
ATOM 4710 C CA . LYS B 1 276 ? 21.879 78.736 24.887 1.00 26.28 276 LYS B CA 1
ATOM 4711 C C . LYS B 1 276 ? 21.144 77.453 24.873 1.00 23.96 276 LYS B C 1
ATOM 4712 O O . LYS B 1 276 ? 21.220 76.683 23.869 1.00 24.34 276 LYS B O 1
ATOM 4718 N N . LYS B 1 277 ? 20.345 77.193 25.896 1.00 22.79 277 LYS B N 1
ATOM 4719 C CA . LYS B 1 277 ? 19.521 76.060 25.958 1.00 24.82 277 LYS B CA 1
ATOM 4720 C C . LYS B 1 277 ? 18.471 76.067 24.825 1.00 23.86 277 LYS B C 1
ATOM 4721 O O . LYS B 1 277 ? 18.214 75.046 24.236 1.00 23.31 277 LYS B O 1
ATOM 4727 N N . ALA B 1 278 ? 17.888 77.235 24.534 1.00 22.84 278 ALA B N 1
ATOM 4728 C CA . ALA B 1 278 ? 16.925 77.282 23.476 1.00 21.19 278 ALA B CA 1
ATOM 4729 C C . ALA B 1 278 ? 17.578 76.943 22.107 1.00 19.17 278 ALA B C 1
ATOM 4730 O O . ALA B 1 278 ? 16.970 76.267 21.260 1.00 20.45 278 ALA B O 1
ATOM 4732 N N . LEU B 1 279 ? 18.768 77.431 21.924 1.00 20.74 279 LEU B N 1
ATOM 4733 C CA . LEU B 1 279 ? 19.518 77.219 20.687 1.00 20.87 279 LEU B CA 1
ATOM 4734 C C . LEU B 1 279 ? 19.840 75.747 20.596 1.00 23.10 279 LEU B C 1
ATOM 4735 O O . LEU B 1 279 ? 19.638 75.098 19.529 1.00 20.17 279 LEU B O 1
ATOM 4740 N N . ASP B 1 280 ? 20.276 75.138 21.711 1.00 22.42 280 ASP B N 1
ATOM 4741 C CA . ASP B 1 280 ? 20.494 73.697 21.718 1.00 25.04 280 ASP B CA 1
ATOM 4742 C C . ASP B 1 280 ? 19.240 72.898 21.286 1.00 25.59 280 ASP B C 1
ATOM 4743 O O . ASP B 1 280 ? 19.380 71.942 20.499 1.00 25.64 280 ASP B O 1
ATOM 4748 N N . ASN B 1 281 ? 18.066 73.245 21.794 1.00 21.88 281 ASN B N 1
ATOM 4749 C CA . ASN B 1 281 ? 16.822 72.665 21.481 1.00 24.82 281 ASN B CA 1
ATOM 4750 C C . ASN B 1 281 ? 16.389 72.787 19.977 1.00 22.84 281 ASN B C 1
ATOM 4751 O O . ASN B 1 281 ? 15.730 71.840 19.429 1.00 22.12 281 ASN B O 1
ATOM 4756 N N . ILE B 1 282 ? 16.785 73.882 19.352 1.00 21.66 282 ILE B N 1
ATOM 4757 C CA . ILE B 1 282 ? 16.615 74.111 17.903 1.00 21.29 282 ILE B CA 1
ATOM 4758 C C . ILE B 1 282 ? 17.555 73.182 17.165 1.00 21.83 282 ILE B C 1
ATOM 4759 O O . ILE B 1 282 ? 17.119 72.391 16.316 1.00 20.76 282 ILE B O 1
ATOM 4764 N N . ARG B 1 283 ? 18.826 73.192 17.569 1.00 22.54 283 ARG B N 1
ATOM 4765 C CA . ARG B 1 283 ? 19.882 72.442 16.855 1.00 22.66 283 ARG B CA 1
ATOM 4766 C C . ARG B 1 283 ? 19.750 70.939 16.955 1.00 25.78 283 ARG B C 1
ATOM 4767 O O . ARG B 1 283 ? 20.105 70.222 16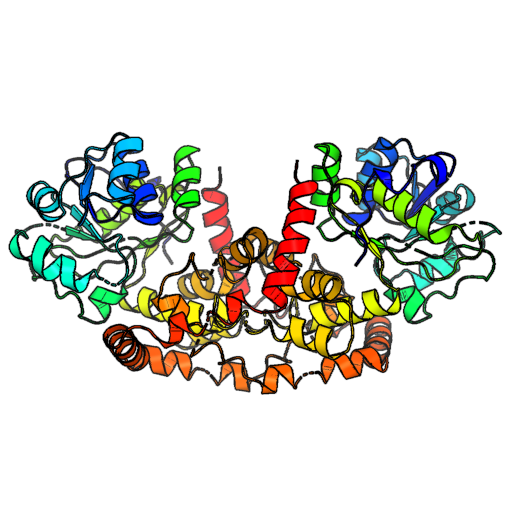.003 1.00 26.02 283 ARG B O 1
ATOM 4775 N N . SER B 1 284 ? 19.187 70.440 18.036 1.00 23.69 284 SER B N 1
ATOM 4776 C CA . SER B 1 284 ? 18.965 68.999 18.162 1.00 27.57 284 SER B CA 1
ATOM 4777 C C . SER B 1 284 ? 17.758 68.483 17.421 1.00 28.87 284 SER B C 1
ATOM 4778 O O . SER B 1 284 ? 17.546 67.264 17.389 1.00 27.44 284 SER B O 1
ATOM 4781 N N . GLY B 1 285 ? 16.901 69.383 16.929 1.00 26.15 285 GLY B N 1
ATOM 4782 C CA . GLY B 1 285 ? 15.637 69.021 16.356 1.00 26.74 285 GLY B CA 1
ATOM 4783 C C . GLY B 1 285 ? 14.448 68.940 17.278 1.00 26.75 285 GLY B C 1
ATOM 4784 O O . GLY B 1 285 ? 13.299 68.718 16.800 1.00 24.46 285 GLY B O 1
ATOM 4785 N N . LYS B 1 286 ? 14.682 69.168 18.568 1.00 27.74 286 LYS B N 1
ATOM 4786 C CA . LYS B 1 286 ? 13.658 69.010 19.571 1.00 26.49 286 LYS B CA 1
ATOM 4787 C C . LYS B 1 286 ? 12.561 70.048 19.382 1.00 23.11 286 LYS B C 1
ATOM 4788 O O . LYS B 1 286 ? 11.359 69.685 19.473 1.00 22.55 286 LYS B O 1
ATOM 4794 N N . PHE B 1 287 ? 12.959 71.276 19.125 1.00 22.05 287 PHE B N 1
ATOM 4795 C CA . PHE B 1 287 ? 11.946 72.336 18.935 1.00 20.26 287 PHE B CA 1
ATOM 4796 C C . PHE B 1 287 ? 11.034 71.998 17.754 1.00 21.08 287 PHE B C 1
ATOM 4797 O O . PHE B 1 287 ? 9.779 71.998 17.890 1.00 20.98 287 PHE B O 1
ATOM 4805 N N . ALA B 1 288 ? 11.627 71.703 16.598 1.00 20.01 288 ALA B N 1
ATOM 4806 C CA . ALA B 1 288 ? 10.814 71.355 15.415 1.00 19.71 288 ALA B CA 1
ATOM 4807 C C . ALA B 1 288 ? 9.897 70.150 15.611 1.00 21.66 288 ALA B C 1
ATOM 4808 O O . ALA B 1 288 ? 8.738 70.223 15.209 1.00 21.77 288 ALA B O 1
ATOM 4810 N N . GLU B 1 289 ? 10.370 69.104 16.283 1.00 23.60 289 GLU B N 1
ATOM 4811 C CA . GLU B 1 289 ? 9.533 67.960 16.643 1.00 25.87 289 GLU B CA 1
ATOM 4812 C C . GLU B 1 289 ? 8.350 68.364 17.490 1.00 26.42 289 GLU B C 1
ATOM 4813 O O . GLU B 1 289 ? 7.204 68.004 17.230 1.00 24.96 289 GLU B O 1
ATOM 4819 N N . LYS B 1 290 ? 8.625 69.166 18.496 1.00 24.37 290 LYS B N 1
ATOM 4820 C CA . LYS B 1 290 ? 7.562 69.593 19.395 1.00 27.70 290 LYS B CA 1
ATOM 4821 C C . LYS B 1 290 ? 6.526 70.456 18.747 1.00 22.43 290 LYS B C 1
ATOM 4822 O O . LYS B 1 290 ? 5.324 70.262 18.955 1.00 22.87 290 LYS B O 1
ATOM 4828 N N . TRP B 1 291 ? 6.961 71.409 17.933 1.00 20.71 291 TRP B N 1
ATOM 4829 C CA . TRP B 1 291 ? 6.034 72.239 17.154 1.00 22.13 291 TRP B CA 1
ATOM 4830 C C . TRP B 1 291 ? 5.147 71.395 16.148 1.00 18.56 291 TRP B C 1
ATOM 4831 O O . TRP B 1 291 ? 3.915 71.603 16.069 1.00 22.66 291 TRP B O 1
ATOM 4842 N N . VAL B 1 292 ? 5.788 70.546 15.370 1.00 21.99 292 VAL B N 1
ATOM 4843 C CA . VAL B 1 292 ? 5.054 69.742 14.423 1.00 23.16 292 VAL B CA 1
ATOM 4844 C C . VAL B 1 292 ? 4.015 68.911 15.191 1.00 24.17 292 VAL B C 1
ATOM 4845 O O . VAL B 1 292 ? 2.860 68.816 14.795 1.00 23.29 292 VAL B O 1
ATOM 4849 N N . GLU B 1 293 ? 4.402 68.384 16.332 1.00 23.59 293 GLU B N 1
ATOM 4850 C CA . GLU B 1 293 ? 3.434 67.648 17.182 1.00 30.30 293 GLU B CA 1
ATOM 4851 C C . GLU B 1 293 ? 2.280 68.520 17.677 1.00 26.91 293 GLU B C 1
ATOM 4852 O O . GLU B 1 293 ? 1.106 68.124 17.564 1.00 25.08 293 GLU B O 1
ATOM 4858 N N . GLU B 1 294 ? 2.568 69.716 18.202 1.00 23.44 294 GLU B N 1
ATOM 4859 C CA . GLU B 1 294 ? 1.543 70.686 18.657 1.00 23.24 294 GLU B CA 1
ATOM 4860 C C . GLU B 1 294 ? 0.576 71.066 17.544 1.00 22.42 294 GLU B C 1
ATOM 4861 O O . GLU B 1 294 ? -0.624 71.143 17.722 1.00 23.25 294 GLU B O 1
ATOM 4867 N N . TYR B 1 295 ? 1.137 71.417 16.373 1.00 20.26 295 TYR B N 1
ATOM 4868 C CA . TYR B 1 295 ? 0.348 71.781 15.224 1.00 20.68 295 TYR B CA 1
ATOM 4869 C C . TYR B 1 295 ? -0.611 70.617 14.905 1.00 20.52 295 TYR B C 1
ATOM 4870 O O . TYR B 1 295 ? -1.730 70.906 14.578 1.00 23.15 295 TYR B O 1
ATOM 4879 N N . GLY B 1 296 ? -0.073 69.409 14.926 1.00 21.04 296 GLY B N 1
ATOM 4880 C CA . GLY B 1 296 ? -0.868 68.180 14.555 1.00 26.90 296 GLY B CA 1
ATOM 4881 C C . GLY B 1 296 ? -2.039 67.920 15.492 1.00 29.76 296 GLY B C 1
ATOM 4882 O O . GLY B 1 296 ? -3.001 67.201 15.160 1.00 30.16 296 GLY B O 1
ATOM 4883 N N . LYS B 1 297 ? -1.978 68.503 16.674 1.00 26.73 297 LYS B N 1
ATOM 4884 C CA . LYS B 1 297 ? -3.034 68.425 17.659 1.00 29.49 297 LYS B CA 1
ATOM 4885 C C . LYS B 1 297 ? -3.967 69.580 17.691 1.00 29.44 297 LYS B C 1
ATOM 4886 O O . LYS B 1 297 ? -4.870 69.614 18.517 1.00 32.08 297 LYS B O 1
ATOM 4892 N N . GLY B 1 298 ? -3.804 70.570 16.834 1.00 26.13 298 GLY B N 1
ATOM 4893 C CA . GLY B 1 298 ? -4.657 71.727 16.753 1.00 28.56 298 GLY B CA 1
ATOM 4894 C C . GLY B 1 298 ? -4.097 73.099 17.172 1.00 32.97 298 GLY B C 1
ATOM 4895 O O . GLY B 1 298 ? -4.823 74.077 17.113 1.00 30.21 298 GLY B O 1
ATOM 4896 N N . ALA B 1 299 ? -2.804 73.184 17.498 1.00 30.89 299 ALA B N 1
ATOM 4897 C CA . ALA B 1 299 ? -2.140 74.475 17.912 1.00 33.36 299 ALA B CA 1
ATOM 4898 C C . ALA B 1 299 ? -2.951 75.205 19.017 1.00 29.89 299 ALA B C 1
ATOM 4899 O O . ALA B 1 299 ? -3.250 76.420 18.936 1.00 27.57 299 ALA B O 1
ATOM 4901 N N . ASN B 1 300 ? -3.404 74.408 20.004 1.00 27.61 300 ASN B N 1
ATOM 4902 C CA . ASN B 1 300 ? -4.193 75.000 21.130 1.00 32.25 300 ASN B CA 1
ATOM 4903 C C . ASN B 1 300 ? -3.368 76.037 21.997 1.00 26.41 300 ASN B C 1
ATOM 4904 O O . ASN B 1 300 ? -3.931 77.027 22.531 1.00 25.00 300 ASN B O 1
ATOM 4909 N N . THR B 1 301 ? -2.065 75.833 22.087 1.00 24.61 301 THR B N 1
ATOM 4910 C CA . THR B 1 301 ? -1.183 76.832 22.726 1.00 25.02 301 THR B CA 1
ATOM 4911 C C . THR B 1 301 ? -1.342 78.194 22.096 1.00 25.03 301 THR B C 1
ATOM 4912 O O . THR B 1 301 ? -1.434 79.238 22.780 1.00 24.41 301 THR B O 1
ATOM 4916 N N . ILE B 1 302 ? -1.380 78.242 20.763 1.00 21.68 302 ILE B N 1
ATOM 4917 C CA . ILE B 1 302 ? -1.508 79.510 20.090 1.00 23.42 302 ILE B CA 1
ATOM 4918 C C . ILE B 1 302 ? -2.861 80.127 20.341 1.00 23.55 302 ILE B C 1
ATOM 4919 O O . ILE B 1 302 ? -2.966 81.274 20.625 1.00 22.98 302 ILE B O 1
ATOM 4924 N N . LYS B 1 303 ? -3.922 79.334 20.206 1.00 25.76 303 LYS B N 1
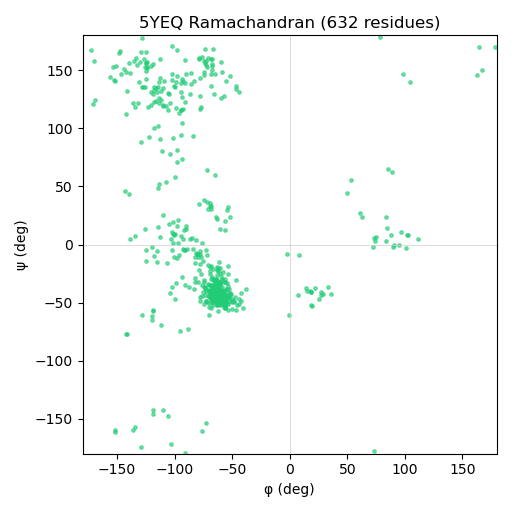ATOM 4925 C CA . LYS B 1 303 ? -5.267 79.854 20.449 1.00 28.30 303 LYS B CA 1
ATOM 4926 C C . LYS B 1 303 ? -5.430 80.479 21.849 1.00 23.36 303 LYS B C 1
ATOM 4927 O O . LYS B 1 303 ? -5.927 81.566 21.940 1.00 26.39 303 LYS B O 1
ATOM 4933 N N . GLU B 1 304 ? -4.952 79.821 22.882 1.00 25.20 304 GLU B N 1
ATOM 4934 C CA . GLU B 1 304 ? -5.040 80.313 24.253 1.00 28.89 304 GLU B CA 1
ATOM 4935 C C . GLU B 1 304 ? -4.194 81.560 24.461 1.00 27.73 304 GLU B C 1
ATOM 4936 O O . GLU B 1 304 ? -4.654 82.509 25.060 1.00 25.36 304 GLU B O 1
ATOM 4942 N N . GLY B 1 305 ? -3.010 81.579 23.853 1.00 26.61 305 GLY B N 1
ATOM 4943 C CA . GLY B 1 305 ? -2.137 82.735 24.007 1.00 25.87 305 GLY B CA 1
ATOM 4944 C C . GLY B 1 305 ? -2.673 83.924 23.283 1.00 24.15 305 GLY B C 1
ATOM 4945 O O . GLY B 1 305 ? -2.591 85.046 23.789 1.00 24.81 305 GLY B O 1
ATOM 4954 N N . LYS B 1 307 ? -5.852 84.603 22.737 1.00 27.20 307 LYS B N 1
ATOM 4955 C CA . LYS B 1 307 ? -6.974 85.062 23.594 1.00 27.84 307 LYS B CA 1
ATOM 4956 C C . LYS B 1 307 ? -6.520 85.874 24.823 1.00 25.53 307 LYS B C 1
ATOM 4957 O O . LYS B 1 307 ? -7.049 86.972 25.095 1.00 27.58 307 LYS B O 1
ATOM 4963 N N . GLU B 1 308 ? -5.487 85.407 25.474 1.00 25.81 308 GLU B N 1
ATOM 4964 C CA . GLU B 1 308 ? -4.937 86.150 26.596 1.00 26.60 308 GLU B CA 1
ATOM 4965 C C . GLU B 1 308 ? -4.432 87.520 26.149 1.00 27.38 308 GLU B C 1
ATOM 4966 O O . GLU B 1 308 ? -4.659 88.535 26.832 1.00 27.49 308 GLU B O 1
ATOM 4972 N N . VAL B 1 309 ? -3.680 87.551 25.041 1.00 24.73 309 VAL B N 1
ATOM 4973 C CA . VAL B 1 309 ? -3.181 88.864 24.554 1.00 24.25 309 VAL B CA 1
ATOM 4974 C C . VAL B 1 309 ? -4.358 89.801 24.219 1.00 27.44 309 VAL B C 1
ATOM 4975 O O . VAL B 1 309 ? -4.377 90.964 24.624 1.00 27.77 309 VAL B O 1
ATOM 4979 N N . ASP B 1 310 ? -5.358 89.277 23.537 1.00 28.32 310 ASP B N 1
ATOM 4980 C CA . ASP B 1 310 ? -6.535 90.071 23.070 1.00 32.56 310 ASP B CA 1
ATOM 4981 C C . ASP B 1 310 ? -7.301 90.704 24.193 1.00 33.21 310 ASP B C 1
ATOM 4982 O O . ASP B 1 310 ? -7.793 91.813 24.016 1.00 33.15 310 ASP B O 1
ATOM 4987 N N . ASN B 1 311 ? -7.381 90.012 25.307 1.00 30.01 311 ASN B N 1
ATOM 4988 C CA . ASN B 1 311 ? -8.137 90.454 26.484 1.00 33.51 311 ASN B CA 1
ATOM 4989 C C . ASN B 1 311 ? -7.270 91.081 27.593 1.00 32.05 311 ASN B C 1
ATOM 4990 O O . ASN B 1 311 ? -7.718 91.257 28.693 1.00 29.91 311 ASN B O 1
ATOM 4995 N N . SER B 1 312 ? -5.988 91.325 27.332 1.00 27.76 312 SER B N 1
ATOM 4996 C CA . SER B 1 312 ? -5.084 91.838 28.361 1.00 27.58 312 SER B CA 1
ATOM 4997 C C . SER B 1 312 ? -5.299 93.325 28.542 1.00 24.90 312 SER B C 1
ATOM 4998 O O . SER B 1 312 ? -5.844 94.019 27.692 1.00 24.27 312 SER B O 1
ATOM 5001 N N . THR B 1 313 ? -4.848 93.779 29.689 1.00 27.69 313 THR B N 1
ATOM 5002 C CA . THR B 1 313 ? -4.861 95.225 30.007 1.00 30.29 313 THR B CA 1
ATOM 5003 C C . THR B 1 313 ? -4.041 96.036 29.081 1.00 29.10 313 THR B C 1
ATOM 5004 O O . THR B 1 313 ? -4.472 97.092 28.574 1.00 28.22 313 THR B O 1
ATOM 5008 N N . GLU B 1 314 ? -2.877 95.518 28.725 1.00 29.51 314 GLU B N 1
ATOM 5009 C CA . GLU B 1 314 ? -2.019 96.264 27.862 1.00 30.10 314 GLU B CA 1
ATOM 5010 C C . GLU B 1 314 ? -2.665 96.427 26.534 1.00 28.99 314 GLU B C 1
ATOM 5011 O O . GLU B 1 314 ? -2.540 97.486 25.924 1.00 30.47 314 GLU B O 1
ATOM 5017 N N . GLU B 1 315 ? -3.402 95.421 26.020 1.00 28.26 315 GLU B N 1
ATOM 5018 C CA . GLU B 1 315 ? -3.956 95.566 24.675 1.00 29.65 315 GLU B CA 1
ATOM 5019 C C . GLU B 1 315 ? -5.065 96.663 24.637 1.00 29.76 315 GLU B C 1
ATOM 5020 O O . GLU B 1 315 ? -5.129 97.449 23.680 1.00 30.98 315 GLU B O 1
ATOM 5026 N N . LYS B 1 316 ? -5.857 96.695 25.681 1.00 29.88 316 LYS B N 1
ATOM 5027 C CA . LYS B 1 316 ? -6.919 97.707 25.888 1.00 36.12 316 LYS B CA 1
ATOM 5028 C C . LYS B 1 316 ? -6.374 99.121 25.960 1.00 31.73 316 LYS B C 1
ATOM 5029 O O . LYS B 1 316 ? -6.810 100.053 25.265 1.00 34.17 316 LYS B O 1
ATOM 5035 N N . VAL B 1 317 ? -5.335 99.266 26.744 1.00 31.64 317 VAL B N 1
ATOM 5036 C CA . VAL B 1 317 ? -4.668 100.571 26.876 1.00 31.37 317 VAL B CA 1
ATOM 5037 C C . VAL B 1 317 ? -4.029 101.039 25.575 1.00 35.87 317 VAL B C 1
ATOM 5038 O O . VAL B 1 317 ? -4.245 102.160 25.096 1.00 36.83 317 VAL B O 1
ATOM 5042 N N . GLY B 1 318 ? -3.275 100.137 24.944 1.00 31.57 318 GLY B N 1
ATOM 5043 C CA . GLY B 1 318 ? -2.673 100.370 23.651 1.00 29.10 318 GLY B CA 1
ATOM 5044 C C . GLY B 1 318 ? -3.626 100.850 22.611 1.00 29.43 318 GLY B C 1
ATOM 5045 O O . GLY B 1 318 ? -3.337 101.774 21.847 1.00 32.38 318 GLY B O 1
ATOM 5046 N N . ARG B 1 319 ? -4.781 100.264 22.560 1.00 26.79 319 ARG B N 1
ATOM 5047 C CA . ARG B 1 319 ? -5.710 100.718 21.543 1.00 35.87 319 ARG B CA 1
ATOM 5048 C C . ARG B 1 319 ? -6.047 102.225 21.696 1.00 34.20 319 ARG B C 1
ATOM 5049 O O . ARG B 1 319 ? -6.080 102.962 20.697 1.00 40.56 319 ARG B O 1
ATOM 5057 N N . SER B 1 320 ? -6.260 102.649 22.943 1.00 32.87 320 SER B N 1
ATOM 5058 C CA . SER B 1 320 ? -6.639 103.987 23.256 1.00 36.61 320 SER B CA 1
ATOM 5059 C C . SER B 1 320 ? -5.522 104.924 22.891 1.00 40.36 320 SER B C 1
ATOM 5060 O O . SER B 1 320 ? -5.791 105.976 22.320 1.00 40.16 320 SER B O 1
ATOM 5063 N N . LEU B 1 321 ? -4.272 104.577 23.190 1.00 33.31 321 LEU B N 1
ATOM 5064 C CA . LEU B 1 321 ? -3.197 105.499 22.855 1.00 40.84 321 LEU B CA 1
ATOM 5065 C C . LEU B 1 321 ? -2.960 105.569 21.359 1.00 39.81 321 LEU B C 1
ATOM 5066 O O . LEU B 1 321 ? -2.576 106.626 20.848 1.00 37.86 321 LEU B O 1
ATOM 5071 N N . ARG B 1 322 ? -3.144 104.457 20.638 1.00 35.48 322 ARG B N 1
ATOM 5072 C CA . ARG B 1 322 ? -3.095 104.510 19.172 1.00 32.90 322 ARG B CA 1
ATOM 5073 C C . ARG B 1 322 ? -4.182 105.416 18.520 1.00 32.93 322 ARG B C 1
ATOM 5074 O O . ARG B 1 322 ? -3.904 105.990 17.500 1.00 36.73 322 ARG B O 1
ATOM 5082 N N . ASP B 1 323 ? -5.375 105.546 19.105 1.00 38.41 323 ASP B N 1
ATOM 5083 C CA . ASP B 1 323 ? -6.353 106.529 18.569 1.00 36.16 323 ASP B CA 1
ATOM 5084 C C . ASP B 1 323 ? -5.786 107.953 18.755 1.00 33.39 323 ASP B C 1
ATOM 5085 O O . ASP B 1 323 ? -5.965 108.805 17.925 1.00 32.40 323 ASP B O 1
ATOM 5090 N N . ILE B 1 324 ? -5.155 108.183 19.900 1.00 29.76 324 ILE B N 1
ATOM 5091 C CA . ILE B 1 324 ? -4.560 109.499 20.213 1.00 36.78 324 ILE B CA 1
ATOM 5092 C C . ILE B 1 324 ? -3.434 109.782 19.206 1.00 34.63 324 ILE B C 1
ATOM 5093 O O . ILE B 1 324 ? -3.402 110.856 18.596 1.00 34.00 324 ILE B O 1
ATOM 5098 N N . ILE B 1 325 ? -2.548 108.825 18.969 1.00 34.15 325 ILE B N 1
ATOM 5099 C CA . ILE B 1 325 ? -1.440 109.095 18.017 1.00 35.98 325 ILE B CA 1
ATOM 5100 C C . ILE B 1 325 ? -1.974 109.368 16.583 1.00 38.27 325 ILE B C 1
ATOM 5101 O O . ILE B 1 325 ? -1.604 110.383 15.956 1.00 37.70 325 ILE B O 1
ATOM 5106 N N . LEU B 1 326 ? -2.898 108.504 16.132 1.00 37.19 326 LEU B N 1
ATOM 5107 C CA . LEU B 1 326 ? -3.517 108.620 14.794 1.00 38.01 326 LEU B CA 1
ATOM 5108 C C . LEU B 1 326 ? -4.200 109.972 14.630 1.00 35.36 326 LEU B C 1
ATOM 5109 O O . LEU B 1 326 ? -4.039 110.579 13.597 1.00 37.58 326 LEU B O 1
ATOM 5114 N N . ARG B 1 327 ? -4.863 110.450 15.683 1.00 36.99 327 ARG B N 1
ATOM 5115 C CA . ARG B 1 327 ? -5.595 111.726 15.726 1.00 40.90 327 ARG B CA 1
ATOM 5116 C C . ARG B 1 327 ? -4.648 112.890 15.370 1.00 42.34 327 ARG B C 1
ATOM 5117 O O . ARG B 1 327 ? -5.024 113.809 14.646 1.00 41.24 327 ARG B O 1
ATOM 5125 N N . GLY B 1 328 ? -3.413 112.856 15.845 1.00 37.78 328 GLY B N 1
ATOM 5126 C CA . GLY B 1 328 ? -2.425 113.899 15.462 1.00 40.65 328 GLY B CA 1
ATOM 5127 C C . GLY B 1 328 ? -1.508 113.613 14.258 1.00 41.87 328 GLY B C 1
ATOM 5128 O O . GLY B 1 328 ? -0.677 114.475 13.885 1.00 37.36 328 GLY B O 1
ATOM 5129 N N . LYS B 1 329 ? -1.594 112.416 13.670 1.00 36.63 329 LYS B N 1
ATOM 5130 C CA . LYS B 1 329 ? -0.739 112.066 12.550 1.00 47.48 329 LYS B CA 1
ATOM 5131 C C . LYS B 1 329 ? -1.366 112.764 11.331 1.00 48.65 329 LYS B C 1
ATOM 5132 O O . LYS B 1 329 ? -2.564 112.629 11.100 1.00 54.19 329 LYS B O 1
ATOM 5138 N N . PRO B 1 330 ? -0.584 113.534 10.569 1.00 55.22 330 PRO B N 1
ATOM 5139 C CA . PRO B 1 330 ? -1.224 114.342 9.490 1.00 56.65 330 PRO B CA 1
ATOM 5140 C C . PRO B 1 330 ? -1.792 113.535 8.309 1.00 53.28 330 PRO B C 1
ATOM 5141 O O . PRO B 1 330 ? -1.152 112.550 7.907 1.00 48.40 330 PRO B O 1
#

Solvent-accessible surface area: 25508 Å² total

InterPro domains:
  IPR000506 Ketol-acid reductoisomerase, C-terminal [PF01450] (184-324)
  IPR000506 Ketol-acid reductoisomerase, C-terminal [PS51851] (183-328)
  IPR008927 6-phosphogluconate dehydrogenase-like, C-terminal domain superfamily [SSF48179] (184-325)
  IPR013023 Ketol-acid reductoisomerase [MF_00435] (2-329)
  IPR013023 Ketol-acid reductoisomerase [PTHR21371] (10-325)
  IPR013023 Ketol-acid reductoisomerase [TIGR00465] (15-325)
  IPR013116 Ketol-acid reductoisomerase, N-terminal [PF07991] (14-178)
  IPR013116 Ketol-acid reductoisomerase, N-terminal [PS51850] (2-182)
  IPR014359 Ketol-acid reductoisomerase, prokaryotic [PIRSF000116] (12-324)
  IPR036291 NAD(P)-binding domain superfamily [SSF51735] (3-183)

Secondary structure (DSSP, 8-state):
--EE-GGG--GGGTTTSEEEEE--SHHHHHHHHHHHHTT-EEEEEESSSSHHHHHHHHTT---EEHHHHHHT-SEEEE-S---HHHHIIIIIGGG-----EEESSSHHHHTTSS---TTS-B--EESS-HHHHHHHHHTT----EEE--SB-SSS-HHHHHHHHHHHTTGGGT-EEE--HHHHHHHHHHHIIIIITTT----HHHHHHHHTT--HHHHHIIIII--HHHHHHHHHTTT--TTS-HHHHHH--------HHHHH--HHHHHHHTTHHHHHHHHHHHTT-HHHHH--TTTTSHHHHHHHHHHHHHHHH--/--EE-GGG--THHHHT-EEEEE--SHHHHHHHHHHHHTT-EEEEEESSSSHHHHHHHHTT---EEHHHHHHT-SEEEE-S---HHHHIIIIIGGG-----EEESSSHHHHTTSS---TTS-B--EESS-HHHHHHHHHTT----EEE--SB-SSS-HHHHHHHHHHHTTHHHH-EEE--HHHHHHHHHHHIIIIITTT----HHHHHHHHTT--HHHHHIIIII--HHHHHHHHHTTT--TTS-HHHHHH--------HHHHH--HHHHHHHTTHHHHHHHHHHHTT-HHHHH--TTTTSHHHHHHHHHHHHHHHH--

B-factor: mean 33.84, std 12.09, range [15.29, 113.79]

Sequence (636 aa):
AKIYTDKDVSLDVIKEKRVAVLGYGSQGRAWALNLRDSGIKVSVGLEREGNSWKQAENDGFKPLRTEEAVRNSDIIIFLLPDIQRTVYLERVKPYLKEGDLVFAHGFNIHYRLIEPPSNVDVYIAPKAPGPIVREYFAKGGGVPALVATYQDHSGKALQKALAVAKAIGATRAGVIETTFKEETETDLFGEQVDLVGGVQLRYAFQTLVEAGYQPEVAYFETINEKLIVDLVYEKGFSGLTAVSDTAKYGGTVGKVIDESVKERKKALDNIRSGKFAEKWVEEYGKGANTIKEGKEVDNSTEEKVGRSLRDIILRGKPAKIYTDKDVSLDVIKEKRVAVLGYGSQGRAWALNLRDSGIKVSVGLEREGNSWKQAENDGFKPLRTEEAVRNSDIIIFLLPDIQRTVYLERVKPYLKEGDLVFAHGFNIHYRLIEPPSNVDVYIAPKAPGPIVREYFAKGGGVPALVATYQDHSGKALQKALAVAKAIGATRAGVIETTFKEETETDLFGEQVDLVGGVQLRYAFQTLVEAGYQPEVAYFETINEKLIVDLVYEKGFSGLTAVSDTAKYGGTVGKVIDESVKERKKALDNIRSGKFAEKWVEEYGKGANTIKEGKEVDNSTEEKVGRSLRDIILRGKP

Organism: Sulfolobus acidocaldarius (strain ATCC 33909 / DSM 639 / JCM 8929 / NBRC 15157 / NCIMB 11770) (NCBI:txid330779)

Radius of gyration: 27.51 Å; Cα contacts (8 Å, |Δi|>4): 1232; chains: 2; bounding box: 46×75×68 Å

Foldseek 3Di:
DDWFAPVNADLVVQLPWAEEQEDQDLQSVLLQLLLVVLNHHYEYAYQDCDDSCVVCVVVVHNHDHQLVSQLPGQAYEHPDPVVVLVCCVPRHQVRDDAEEYEYQALPCVVVVSDPHDQRYWYKKHFDDTSVQLRVQVVVPAGTAIEIETDHCNPVCNVNVRVSSCVSSRRSSPIYHYDYSLVRHLVVQVCCCCPDPNPLVLVVQLVVCVVVPDDSLVSLCPSPVPVVQVVCCVVPNPVNCVPDDVVCVVCVVVVCCCPCVSVVVVVVSVCSVVCNVVVVVVVCVVVVVVVVVVCVCVCPDPSNVSVVVVVVVVVVDDD/DDKFFLVNADLPVQLPWEEEQEDQDLQSVLLQVLLVVLNHHYEYAYQDCDPSCVVVVVVVHNHDHLQVSQLVGQAYEHPDPVVVLVCCVPRHQVNDDAEEYEYQALPCVVVVSDDHDQRYWYKKHFPDISVQLRVQVVVVAGTAIEIETDHCNPVCNRSVRVSSCVSSRHSSPIYYYDYNLVRHLVVVVCCCCPDPNPLVLVVQLVVCVVVPDDSLVSCVPSPVPVVQVVQCVVPNNVVCVPDDPVVVVCVVPVCCCPVVSVVVCVVSVCSVVCNVVVVVVVCVVVPVVVVVVVVCCCPDPSVVSVVVVVVVVVVPDD

CATH classification: 3.40.50.720 (+1 more: 6.10.240.10)

Nearest PDB structures (foldseek):
  5yeq-assembly1_B  TM=1.000E+00  e=1.788E-57  Sulfolobus acidocaldarius
  4xeh-assembly1_A  TM=9.668E-01  e=2.234E-44  Ignisphaera aggregans DSM 17230
  6aqj-assembly1_A  TM=9.478E-01  e=9.699E-38  Staphylococcus aureus RF122
  6l2i-assembly1_B  TM=9.720E-01  e=1.435E-35  Streptococcus pneumoniae D39
  8ep7-assembly2_B-3  TM=9.423E-01  e=1.944E-36  Bacillus anthracis str. 'Ames Ancestor'